Protein 5LUT (pdb70)

GO terms:
  GO:0003677 DNA binding (F, IDA)
  GO:0003678 DNA helicase activity (F, IDA)
  GO:0042803 protein homodimerization activity (F, IDA)
  GO:0051259 protein complex oligomerization (P, IDA)
  GO:0051260 protein homooligomerization (P, IDA)
  GO:0016887 ATP hydrolysis activity (F, EXP)
  GO:0043138 3'-5' DNA helicase activity (F, EXP)

Foldseek 3Di:
DCVVVVVVVVVVVVLVVLLPDDPVNCPPPDCSVVSVVVSVVVVVVVVVPDD/DVVVVVVVVVVVVVVLVVLLPDDPVVLVVDPCSVVSVVVNVVVVVVVVVPDD/DPVVVVVVVVVVVVLVVLLPDDPVVLPVPPCSVVSVVVSVVVVVVVVVPDD/DCVVVVVVVVVVCCVVLVVLLPDDPVRLVVPPCSVVSVVVSVVVVVVVVVPPD/DCPVVVVVVVVCVVLVVLVPQDLVNLPPDPCSVVSVVVSVVVVVVVVVPPD/DVCPVVVVVVVVVVVVVLVVLLPDDPVVCPPPPCSVVSVVVSVVVVVVVCVVPD/DCPVVVVVVVVVVVLVVLLPQDLVNLVVPPCSVVSVVVSVVVVVVVCVPDD/DVVVVVVVCCVVLVVLLPDDPVNCPPPPPPPVSVVVNVVVVVVVVVPDD/DPPVVVVVVVCVVVLVVLLPDDPVVLVVPPCSVVSVVVSVVVVVVVD/DCCVVVVVLVQDPVRQVVDDVCVPVVVVVVVVVVVVVPD/DVVVVVVVVVVVVVVVVVPPD

Secondary structure (DSSP, 8-state):
-THHHHHHHH--HHHHHHHT--GGGGGG-TTHHHHHHHHHHHHHHHHHT--/-HHHHHHHHHH--HHHHHHHTS-HHHHTTSTTHHHHHHHHHHHHHHHHTT--/-THHHHHHHH--HHHHHHHT--TTGGGG-TTHHHHHHHHHHHHHHHHTT--/-THHHHHHHHHH--HHHHHHHT--HHHHTTSTTHHHHHHHHHHHHHHHHHT--/-THHHHHHHH--HHHHHHHTS-TGGGGG-TTHHHHHHHHHHHHHHHHHT--/--TTHHHHHHHHH--HHHHHHHT--HHHHTT-TTHHHHHHHHHHHHHHHHHT--/-TTTHHHHHH--HHHHHHHTS-HHHHTTSTTHHHHHHHHHHHHHHHHHT--/-TTHHHHH--HHHHHHHT--TGGGGG-TTTTTHHHHHHHHHHHHHHT--/--TTHHHHTT--HHHHHHHTS-HHHHTTSTTHHHHHHHHHHHHHH--/---SHHHHTTS-TTGGGGSGGGGTTTTTTTTTTTTTT--/-HHHHHHH---HHHHHHH---

Radius of gyration: 36.56 Å; Cα contacts (8 Å, |Δi|>4): 447; chains: 11; bounding box: 49×128×48 Å

InterPro domains:
  IPR001650 Helicase, C-terminal domain-like [PF00271] (653-755)
  IPR001650 Helicase, C-terminal domain-like [PS51194] (648-795)
  IPR001650 Helicase, C-terminal domain-like [SM00490] (673-755)
  IPR002121 HRDC domain [PF00570] (988-1052)
  IPR002121 HRDC domain [PS50967] (983-1063)
  IPR002121 HRDC domain [SM00341] (983-1063)
  IPR002464 DNA/RNA helicase, ATP-dependent, DEAH-box type, conserved site [PS00690] (561-570)
  IPR004589 DNA helicase, ATP-dependent, RecQ type [TIGR00614] (428-913)
  IPR010997 HRDC-like superfamily [SSF47819] (988-1058)
  IPR011545 DEAD/DEAH-box helicase domain [PF00270] (441-610)
  IPR012532 BDHCT [PF08072] (120-160)
  IPR014001 Helicase superfamily 1/2, ATP-binding domain [PS51192] (447-622)
  IPR014001 Helicase superfamily 1/2, ATP-binding domain [SM00487] (435-638)
  IPR018982 RQC domain [PF09382] (844-965)
  IPR018982 RQC domain [SM00956] (847-964)
  IPR027417 P-loop containing nucleoside triphosphate hydrolase [G3DSA:3.40.50.300] (411-629)
  IPR027417 P-loop containing nucleoside triphosphate hydrolase [G3DSA:3.40.50.300] (630-843)
  IPR027417 P-loop containing nucleoside triphosphate hydrolase [SSF52540] (404-772)
  IPR027417 P-loop containing nucleoside triphosphate hydrolase [SSF52540] (628-885)
  IPR032284 ATP-dependent DNA helicase RecQ, zinc-binding domain [PF16124] (766-837)

Solvent-accessible surface area: 30182 Å² total

Structure (mmCIF, N/CA/C/O backbone):
data_5LUT
#
_entry.id   5LUT
#
_cell.length_a   76.686
_cell.length_b   230.804
_cell.length_c   50.916
_cell.angle_alpha   90.00
_cell.angle_beta   90.00
_cell.angle_gamma   90.00
#
_symmetry.space_group_name_H-M   'P 21 21 2'
#
loop_
_entity.id
_entity.type
_entity.pdbx_description
1 polymer 'BLM helicase'
2 non-polymer 'PHOSPHATE ION'
3 water water
#
loop_
_atom_site.group_PDB
_atom_site.id
_atom_site.type_symbol
_atom_site.label_atom_id
_atom_site.label_alt_id
_atom_site.label_comp_id
_atom_site.label_asym_id
_atom_site.label_entity_id
_atom_site.label_seq_id
_atom_site.pdbx_PDB_ins_code
_atom_site.Cartn_x
_atom_site.Cartn_y
_atom_site.Cartn_z
_atom_site.occupancy
_atom_site.B_iso_or_equiv
_atom_site.auth_seq_id
_atom_site.auth_comp_id
_atom_site.auth_asym_id
_atom_site.auth_atom_id
_atom_site.pdbx_PDB_model_num
ATOM 1 N N . GLY A 1 17 ? -34.561 39.956 20.528 1.00 108.00 310 GLY A N 1
ATOM 2 C CA . GLY A 1 17 ? -34.654 39.137 21.726 1.00 112.56 310 GLY A CA 1
ATOM 3 C C . GLY A 1 17 ? -34.249 39.857 23.002 1.00 117.44 310 GLY A C 1
ATOM 4 O O . GLY A 1 17 ? -34.833 39.639 24.064 1.00 112.72 310 GLY A O 1
ATOM 5 N N . LEU A 1 18 ? -33.226 40.713 22.888 1.00 126.43 311 LEU A N 1
ATOM 6 C CA . LEU A 1 18 ? -32.775 41.547 24.002 1.00 121.46 311 LEU A CA 1
ATOM 7 C C . LEU A 1 18 ? -33.812 42.575 24.425 1.00 108.65 311 LEU A C 1
ATOM 8 O O . LEU A 1 18 ? -33.705 43.112 25.529 1.00 97.48 311 LEU A O 1
ATOM 13 N N . HIS A 1 19 ? -34.767 42.908 23.550 1.00 111.36 312 HIS A N 1
ATOM 14 C CA . HIS A 1 19 ? -35.858 43.803 23.923 1.00 105.32 312 HIS A CA 1
ATOM 15 C C . HIS A 1 19 ? -36.563 43.330 25.184 1.00 98.05 312 HIS A C 1
ATOM 16 O O . HIS A 1 19 ? -37.057 44.151 25.966 1.00 90.64 312 HIS A O 1
ATOM 23 N N . LEU A 1 20 ? -36.599 42.016 25.416 1.00 101.66 313 LEU A N 1
ATOM 24 C CA . LEU A 1 20 ? -37.228 41.497 26.626 1.00 95.19 313 LEU A CA 1
ATOM 25 C C . LEU A 1 20 ? -36.365 41.744 27.857 1.00 84.94 313 LEU A C 1
ATOM 26 O O . LEU A 1 20 ? -36.895 41.921 28.957 1.00 80.07 313 LEU A O 1
ATOM 31 N N . GLU A 1 21 ? -35.043 41.753 27.699 1.00 87.46 314 GLU A N 1
ATOM 32 C CA . GLU A 1 21 ? -34.175 42.076 28.826 1.00 90.05 314 GLU A CA 1
ATOM 33 C C . GLU A 1 21 ? -34.291 43.539 29.244 1.00 83.10 314 GLU A C 1
ATOM 34 O O . GLU A 1 21 ? -34.078 43.871 30.416 1.00 75.51 314 GLU A O 1
ATOM 40 N N . GLN A 1 22 ? -34.653 44.422 28.321 1.00 85.33 315 GLN A N 1
ATOM 41 C CA . GLN A 1 22 ? -34.709 45.826 28.688 1.00 83.12 315 GLN A CA 1
ATOM 42 C C . GLN A 1 22 ? -36.007 46.157 29.410 1.00 70.95 315 GLN A C 1
ATOM 43 O O . GLN A 1 22 ? -36.009 47.017 30.297 1.00 66.04 315 GLN A O 1
ATOM 49 N N . GLN A 1 23 ? -37.099 45.451 29.115 1.00 67.58 316 GLN A N 1
ATOM 50 C CA . GLN A 1 23 ? -38.319 45.699 29.869 1.00 66.70 316 GLN A CA 1
ATOM 51 C C . GLN A 1 23 ? -38.325 44.936 31.180 1.00 64.70 316 GLN A C 1
ATOM 52 O O . GLN A 1 23 ? -39.070 45.299 32.093 1.00 71.71 316 GLN A O 1
ATOM 58 N N . LEU A 1 24 ? -37.488 43.905 31.296 1.00 56.56 317 LEU A N 1
ATOM 59 C CA . LEU A 1 24 ? -37.269 43.289 32.593 1.00 46.81 317 LEU A CA 1
ATOM 60 C C . L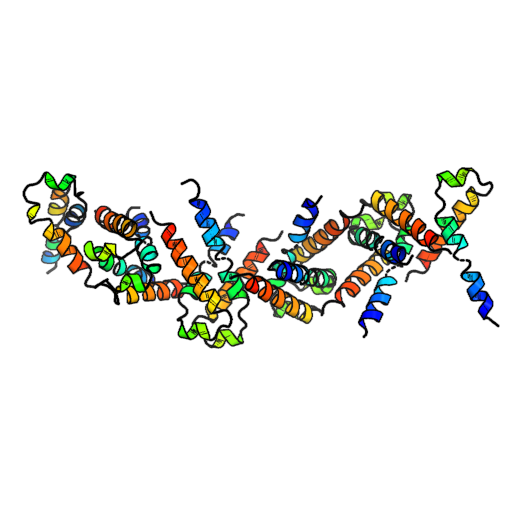EU A 1 24 ? -36.604 44.269 33.533 1.00 51.97 317 LEU A C 1
ATOM 61 O O . LEU A 1 24 ? -36.998 44.400 34.695 1.00 57.82 317 LEU A O 1
ATOM 66 N N . TYR A 1 25 ? -35.588 44.973 33.033 1.00 67.37 318 TYR A N 1
ATOM 67 C CA . TYR A 1 25 ? -34.919 45.994 33.825 1.00 59.72 318 TYR A CA 1
ATOM 68 C C . TYR A 1 25 ? -35.916 47.039 34.302 1.00 61.22 318 TYR A C 1
ATOM 69 O O . TYR A 1 25 ? -35.853 47.478 35.459 1.00 60.85 318 TYR A O 1
ATOM 78 N N . SER A 1 26 ? -36.869 47.417 33.434 1.00 55.71 319 SER A N 1
ATOM 79 C CA . SER A 1 26 ? -37.818 48.471 33.775 1.00 60.94 319 SER A CA 1
ATOM 80 C C . SER A 1 26 ? -38.684 48.079 34.965 1.00 53.36 319 SER A C 1
ATOM 81 O O . SER A 1 26 ? -38.904 48.886 35.870 1.00 57.09 319 SER A O 1
ATOM 84 N N . VAL A 1 27 ? -39.169 46.839 34.991 1.00 51.94 320 VAL A N 1
ATOM 85 C CA . VAL A 1 27 ? -39.953 46.384 36.135 1.00 52.54 320 VAL A CA 1
ATOM 86 C C . VAL A 1 27 ? -39.077 46.271 37.381 1.00 52.15 320 VAL A C 1
ATOM 87 O O . VAL A 1 27 ? -39.517 46.597 38.486 1.00 53.67 320 VAL A O 1
ATOM 99 N N . GLU A 1 29 ? -36.514 48.196 38.031 1.00 43.81 322 GLU A N 1
ATOM 100 C CA . GLU A 1 29 ? -36.317 49.549 38.525 1.00 44.92 322 GLU A CA 1
ATOM 101 C C . GLU A 1 29 ? -37.600 50.116 39.118 1.00 50.66 322 GLU A C 1
ATOM 102 O O . GLU A 1 29 ? -37.551 50.867 40.102 1.00 59.05 322 GLU A O 1
ATOM 108 N N . ASP A 1 30 ? -38.753 49.750 38.555 1.00 49.51 323 ASP A N 1
ATOM 109 C CA . ASP A 1 30 ? -40.017 50.245 39.080 1.00 56.61 323 ASP A CA 1
ATOM 110 C C . ASP A 1 30 ? -40.246 49.728 40.488 1.00 57.93 323 ASP A C 1
ATOM 111 O O . ASP A 1 30 ? -40.622 50.491 41.385 1.00 65.53 323 ASP A O 1
ATOM 116 N N . ILE A 1 31 ? -39.989 48.437 40.707 1.00 49.99 324 ILE A N 1
ATOM 117 C CA . ILE A 1 31 ? -40.145 47.867 42.040 1.00 43.22 324 ILE A CA 1
ATOM 118 C C . ILE A 1 31 ? -39.203 48.555 43.015 1.00 36.92 324 ILE A C 1
ATOM 119 O O . ILE A 1 31 ? -39.598 48.927 44.126 1.00 35.20 324 ILE A O 1
ATOM 124 N N . CYS A 1 32 ? -37.965 48.808 42.587 1.00 41.58 325 CYS A N 1
ATOM 125 C CA . CYS A 1 32 ? -37.024 49.531 43.441 1.00 37.25 325 CYS A CA 1
ATOM 126 C C . CYS A 1 32 ? -37.553 50.914 43.787 1.00 41.97 325 CYS A C 1
ATOM 127 O O . CYS A 1 32 ? -37.567 51.296 44.958 1.00 45.69 325 CYS A O 1
ATOM 130 N N . LYS A 1 33 ? -38.092 51.636 42.797 1.00 44.58 326 LYS A N 1
ATOM 131 C CA . LYS A 1 33 ? -38.716 52.921 43.085 1.00 35.71 326 LYS A CA 1
ATOM 132 C C . LYS A 1 33 ? -39.894 52.779 44.054 1.00 40.55 326 LYS A C 1
ATOM 133 O O . LYS A 1 33 ? -40.101 53.632 44.923 1.00 43.00 326 LYS A O 1
ATOM 139 N N . LEU A 1 34 ? -40.700 51.724 43.908 1.00 44.90 327 LEU A N 1
ATOM 140 C CA . LEU A 1 34 ? -41.812 51.508 44.836 1.00 36.67 327 LEU A CA 1
ATOM 141 C C . LEU A 1 34 ? -41.316 51.220 46.263 1.00 42.60 327 LEU A C 1
ATOM 142 O O . LEU A 1 34 ? -41.807 51.809 47.231 1.00 53.44 327 LEU A O 1
ATOM 147 N N . VAL A 1 35 ? -40.318 50.334 46.404 1.00 35.39 328 VAL A N 1
ATOM 148 C CA . VAL A 1 35 ? -39.772 50.007 47.718 1.00 35.56 328 VAL A CA 1
ATOM 149 C C . VAL A 1 35 ? -39.141 51.239 48.349 1.00 44.24 328 VAL A C 1
ATOM 150 O O . VAL A 1 35 ? -39.231 51.453 49.562 1.00 47.33 328 VAL A O 1
ATOM 154 N N . ASP A 1 36 ? -38.487 52.066 47.534 1.00 45.47 329 ASP A N 1
ATOM 155 C CA . ASP A 1 36 ? -37.713 53.183 48.044 1.00 44.42 329 ASP A CA 1
ATOM 156 C C . ASP A 1 36 ? -38.604 54.253 48.674 1.00 58.50 329 ASP A C 1
ATOM 157 O O . ASP A 1 36 ? -38.117 55.058 49.479 1.00 66.97 329 ASP A O 1
ATOM 162 N N . ALA A 1 37 ? -39.897 54.269 48.349 1.00 48.04 330 ALA A N 1
ATOM 163 C CA . ALA A 1 37 ? -40.809 55.264 48.888 1.00 46.34 330 ALA A CA 1
ATOM 164 C C . ALA A 1 37 ? -41.642 54.754 50.063 1.00 51.48 330 ALA A C 1
ATOM 165 O O . ALA A 1 37 ? -42.433 55.525 50.629 1.00 55.99 330 ALA A O 1
ATOM 167 N N . ILE A 1 38 ? -41.487 53.491 50.451 1.00 47.09 331 ILE A N 1
ATOM 168 C CA . ILE A 1 38 ? -42.207 52.964 51.604 1.00 44.87 331 ILE A CA 1
ATOM 169 C C . ILE A 1 38 ? -41.666 53.624 52.866 1.00 56.31 331 ILE A C 1
ATOM 170 O O . ILE A 1 38 ? -40.461 53.536 53.151 1.00 54.94 331 ILE A O 1
ATOM 175 N N . PRO A 1 39 ? -42.510 54.311 53.630 1.00 56.19 332 PRO A N 1
ATOM 176 C CA . PRO A 1 39 ? -42.066 54.895 54.899 1.00 52.60 332 PRO A CA 1
ATOM 177 C C . PRO A 1 39 ? -41.832 53.832 55.961 1.00 65.18 332 PRO A C 1
ATOM 178 O O . PRO A 1 39 ? -42.353 52.712 55.901 1.00 70.15 332 PRO A O 1
ATOM 182 N N . LEU A 1 40 ? -41.017 54.209 56.949 1.00 65.66 333 LEU A N 1
ATOM 183 C CA . LEU A 1 40 ? -40.549 53.248 57.938 1.00 58.46 333 LEU A CA 1
ATOM 184 C C . LEU A 1 40 ? -41.691 52.674 58.768 1.00 61.46 333 LEU A C 1
ATOM 185 O O . LEU A 1 40 ? -41.686 51.483 59.109 1.00 64.96 333 LEU A O 1
ATOM 190 N N . HIS A 1 41 ? -42.664 53.500 59.136 1.00 59.18 334 HIS A N 1
ATOM 191 C CA . HIS A 1 41 ? -43.730 52.956 59.963 1.00 72.50 334 HIS A CA 1
ATOM 192 C C . HIS A 1 41 ? -44.555 51.905 59.225 1.00 67.23 334 HIS A C 1
ATOM 193 O O . HIS A 1 41 ? -45.169 51.053 59.874 1.00 75.31 334 HIS A O 1
ATOM 200 N N . GLU A 1 42 ? -44.588 51.941 57.893 1.00 59.69 335 GLU A N 1
ATOM 201 C CA . GLU A 1 42 ? -45.283 50.898 57.141 1.00 58.44 335 GLU A CA 1
ATOM 202 C C . GLU A 1 42 ? -44.502 49.593 57.092 1.00 51.69 335 GLU A C 1
ATOM 203 O O . GLU A 1 42 ? -45.104 48.535 56.900 1.00 52.04 335 GLU A O 1
ATOM 209 N N . LEU A 1 43 ? -43.185 49.639 57.277 1.00 52.73 336 LEU A N 1
ATOM 210 C CA . LEU A 1 43 ? -42.376 48.431 57.251 1.00 51.40 336 LEU A CA 1
ATOM 211 C C . LEU A 1 43 ? -42.515 47.577 58.497 1.00 61.75 336 LEU A C 1
ATOM 212 O O . LEU A 1 43 ? -42.016 46.446 58.495 1.00 65.93 336 LEU A O 1
ATOM 217 N N . THR A 1 44 ? -43.101 48.106 59.576 1.00 57.58 337 THR A N 1
ATOM 218 C CA . THR A 1 44 ? -43.065 47.391 60.846 1.00 64.43 337 THR A CA 1
ATOM 219 C C . THR A 1 44 ? -43.786 46.053 60.759 1.00 72.12 337 THR A C 1
ATOM 220 O O . THR A 1 44 ? -43.455 45.118 61.496 1.00 87.32 337 THR A O 1
ATOM 224 N N . SER A 1 45 ? -44.771 45.940 59.880 1.00 73.12 338 SER A N 1
ATOM 225 C CA . SER A 1 45 ? -45.526 44.707 59.698 1.00 75.96 338 SER A CA 1
ATOM 226 C C . SER A 1 45 ? -44.911 43.776 58.655 1.00 69.80 338 SER A C 1
ATOM 227 O O . SER A 1 45 ? -45.561 42.804 58.261 1.00 73.56 338 SER A O 1
ATOM 230 N N . ILE A 1 46 ? -43.708 44.076 58.165 1.00 60.27 339 ILE A N 1
ATOM 231 C CA . ILE A 1 46 ? -43.068 43.328 57.084 1.00 55.59 339 ILE A CA 1
ATOM 232 C C . ILE A 1 46 ? -41.916 42.514 57.656 1.00 52.21 339 ILE A C 1
ATOM 233 O O . ILE A 1 46 ? -41.039 43.061 58.331 1.00 59.45 339 ILE A O 1
ATOM 238 N N . SER A 1 47 ? -41.889 41.217 57.352 1.00 48.82 340 SER A N 1
ATOM 239 C CA . SER A 1 47 ? -40.926 40.340 58.027 1.00 47.83 340 SER A CA 1
ATOM 240 C C . SER A 1 47 ? -39.507 40.670 57.626 1.00 53.69 340 SER A C 1
ATOM 241 O O . SER A 1 47 ? -38.628 40.780 58.483 1.00 66.60 340 SER A O 1
ATOM 244 N N . CYS A 1 48 ? -39.270 40.868 56.331 1.00 59.08 341 CYS A N 1
ATOM 245 C CA . CYS A 1 48 ? -37.937 41.114 55.805 1.00 53.45 341 CYS A CA 1
ATOM 246 C C . CYS A 1 48 ? -37.586 42.592 55.807 1.00 50.25 341 CYS A C 1
ATOM 247 O O . CYS A 1 48 ? -36.706 43.016 55.059 1.00 51.29 341 CYS A O 1
ATOM 250 N N . ALA A 1 49 ? -38.232 43.377 56.664 1.00 49.00 342 ALA A N 1
ATOM 251 C CA . ALA A 1 49 ? -38.049 44.817 56.632 1.00 43.80 342 ALA A CA 1
ATOM 252 C C . ALA A 1 49 ? -36.594 45.214 56.820 1.00 56.79 342 ALA A C 1
ATOM 253 O O . ALA A 1 49 ? -36.161 46.264 56.333 1.00 59.70 342 ALA A O 1
ATOM 255 N N . LYS A 1 50 ? -35.801 44.372 57.451 1.00 68.21 343 LYS A N 1
ATOM 256 C CA . LYS A 1 50 ? -34.478 44.854 57.779 1.00 72.81 343 LYS A CA 1
ATOM 257 C C . LYS A 1 50 ? -33.518 44.601 56.636 1.00 68.45 343 LYS A C 1
ATOM 258 O O . LYS A 1 50 ? -32.595 45.397 56.430 1.00 72.82 343 LYS A O 1
ATOM 264 N N . GLU A 1 51 ? -33.800 43.586 55.814 1.00 63.09 344 GLU A N 1
ATOM 265 C CA . GLU A 1 51 ? -32.976 43.315 54.645 1.00 61.56 344 GLU A CA 1
ATOM 266 C C . GLU A 1 51 ? -33.394 44.220 53.503 1.00 52.78 344 GLU A C 1
ATOM 267 O O . GLU A 1 51 ? -32.566 44.716 52.737 1.00 50.27 344 GLU A O 1
ATOM 273 N N . LEU A 1 52 ? -34.684 44.473 53.426 1.00 53.44 345 LEU A N 1
ATOM 274 C CA . LEU A 1 52 ? -35.222 45.415 52.464 1.00 45.59 345 LEU A CA 1
ATOM 275 C C . LEU A 1 52 ? -34.704 46.832 52.729 1.00 47.17 345 LEU A C 1
ATOM 276 O O . LEU A 1 52 ? -34.402 47.582 51.789 1.00 48.51 345 LEU A O 1
ATOM 281 N N . LEU A 1 53 ? -34.571 47.219 53.998 1.00 45.66 346 LEU A N 1
ATOM 282 C CA . LEU A 1 53 ? -33.985 48.528 54.282 1.00 51.67 346 LEU A CA 1
ATOM 283 C C . LEU A 1 53 ? -32.508 48.550 53.910 1.00 52.47 346 LEU A C 1
ATOM 284 O O . LEU A 1 53 ? -32.034 49.482 53.246 1.00 47.43 346 LEU A O 1
ATOM 289 N N . GLN A 1 54 ? -31.776 47.503 54.298 1.00 50.36 347 GLN A N 1
ATOM 290 C CA . GLN A 1 54 ? -30.362 47.407 53.967 1.00 40.35 347 GLN A CA 1
ATOM 291 C C . GLN A 1 54 ? -30.143 47.505 52.465 1.00 45.01 347 GLN A C 1
ATOM 292 O O . GLN A 1 54 ? -29.324 48.301 51.995 1.00 45.62 347 GLN A O 1
ATOM 298 N N . GLN A 1 55 ? -30.912 46.739 51.687 1.00 51.82 348 GLN A N 1
ATOM 299 C CA . GLN A 1 55 ? -30.678 46.669 50.251 1.00 48.95 348 GLN A CA 1
ATOM 300 C C . GLN A 1 55 ? -31.109 47.955 49.551 1.00 54.41 348 GLN A C 1
ATOM 301 O O . GLN A 1 55 ? -30.448 48.407 48.608 1.00 60.69 348 GLN A O 1
ATOM 307 N N . ARG A 1 56 ? -32.201 48.573 50.001 1.00 51.19 349 ARG A N 1
ATOM 308 C CA . ARG A 1 56 ? -32.608 49.818 49.361 1.00 47.19 349 ARG A CA 1
ATOM 309 C C . ARG A 1 56 ? -31.620 50.948 49.650 1.00 40.24 349 ARG A C 1
ATOM 310 O O . ARG A 1 56 ? -31.352 51.760 48.762 1.00 38.79 349 ARG A O 1
ATOM 318 N N . GLU A 1 57 ? -31.003 50.971 50.833 1.00 38.44 350 GLU A N 1
ATOM 319 C CA . GLU A 1 57 ? -30.000 51.994 51.102 1.00 44.65 350 GLU A CA 1
ATOM 320 C C . GLU A 1 57 ? -28.758 51.773 50.257 1.00 51.27 350 GLU A C 1
ATOM 321 O O . GLU A 1 57 ? -28.133 52.730 49.785 1.00 59.66 350 GLU A O 1
ATOM 327 N N . LEU A 1 58 ? -28.397 50.511 50.049 1.00 56.63 351 LEU A N 1
ATOM 328 C CA . LEU A 1 58 ? -27.245 50.175 49.228 1.00 50.39 351 LEU A CA 1
ATOM 329 C C . LEU A 1 58 ? -27.484 50.568 47.775 1.00 51.22 351 LEU A C 1
ATOM 330 O O . LEU A 1 58 ? -26.575 51.044 47.088 1.00 54.23 351 LEU A O 1
ATOM 335 N N . ARG A 1 59 ? -28.707 50.386 47.290 1.00 52.41 352 ARG A N 1
ATOM 336 C CA . ARG A 1 59 ? -29.031 50.865 45.954 1.00 53.38 352 ARG A CA 1
ATOM 337 C C . ARG A 1 59 ? -28.841 52.368 45.855 1.00 52.41 352 ARG A C 1
ATOM 338 O O . ARG A 1 59 ? -28.457 52.883 44.799 1.00 52.26 352 ARG A O 1
ATOM 346 N N . ARG A 1 60 ? -29.143 53.096 46.934 1.00 51.00 353 ARG A N 1
ATOM 347 C CA . ARG A 1 60 ? -28.952 54.542 46.915 1.00 43.76 353 ARG A CA 1
ATOM 348 C C . ARG A 1 60 ? -27.482 54.878 46.807 1.00 46.36 353 ARG A C 1
ATOM 349 O O . ARG A 1 60 ? -27.079 55.700 45.975 1.00 50.52 353 ARG A O 1
ATOM 357 N N . LYS A 1 61 ? -26.655 54.209 47.608 1.00 53.80 354 LYS A N 1
ATOM 358 C CA . LYS A 1 61 ? -25.226 54.489 47.562 1.00 58.17 354 LYS A CA 1
ATOM 359 C C . LYS A 1 61 ? -24.667 54.207 46.176 1.00 50.90 354 LYS A C 1
ATOM 360 O O . LYS A 1 61 ? -23.852 54.981 45.656 1.00 52.49 354 LYS A O 1
ATOM 366 N N . LEU A 1 62 ? -25.137 53.132 45.540 1.00 42.20 355 LEU A N 1
ATOM 367 C CA . LEU A 1 62 ? -24.564 52.727 44.262 1.00 46.11 355 LEU A CA 1
ATOM 368 C C . LEU A 1 62 ? -24.907 53.716 43.160 1.00 53.69 355 LEU A C 1
ATOM 369 O O . LEU A 1 62 ? -24.065 54.016 42.309 1.00 66.02 355 LEU A O 1
ATOM 374 N N . LEU A 1 63 ? -26.129 54.248 43.153 1.00 54.58 356 LEU A N 1
ATOM 375 C CA . LEU A 1 63 ? -26.444 55.233 42.127 1.00 56.45 356 LEU A CA 1
ATOM 376 C C . LEU A 1 63 ? -25.710 56.540 42.336 1.00 64.40 356 LEU A C 1
ATOM 377 O O . LEU A 1 63 ? -25.626 57.341 41.406 1.00 70.88 356 LEU A O 1
ATOM 382 N N . ALA A 1 64 ? -25.160 56.769 43.520 1.00 61.47 357 ALA A N 1
ATOM 383 C CA . ALA A 1 64 ? -24.445 58.007 43.761 1.00 56.77 357 ALA A CA 1
ATOM 384 C C . ALA A 1 64 ? -22.972 57.812 43.500 1.00 64.79 357 ALA A C 1
ATOM 385 O O . ALA A 1 64 ? -22.274 58.764 43.137 1.00 66.93 357 ALA A O 1
ATOM 387 N N . ASP A 1 65 ? -22.501 56.573 43.620 1.00 66.36 358 ASP A N 1
ATOM 388 C CA . ASP A 1 65 ? -21.124 56.281 43.258 1.00 58.62 358 ASP A CA 1
ATOM 389 C C . ASP A 1 65 ? -20.908 56.452 41.766 1.00 53.59 358 ASP A C 1
ATOM 390 O O . ASP A 1 65 ? -19.801 56.769 41.335 1.00 56.54 358 ASP A O 1
ATOM 395 N N . SER A 1 66 ? -21.960 56.309 40.969 1.00 55.02 359 SER A N 1
ATOM 396 C CA . SER A 1 66 ? -21.809 56.455 39.529 1.00 52.62 359 SER A CA 1
ATOM 397 C C . SER A 1 66 ? -21.657 57.908 39.077 1.00 54.19 359 SER A C 1
ATOM 398 O O . SER A 1 66 ? -21.258 58.137 37.932 1.00 63.59 359 SER A O 1
ATOM 401 N N . VAL A 1 67 ? -21.997 58.898 39.898 1.00 54.84 360 VAL A N 1
ATOM 402 C CA . VAL A 1 67 ? -21.866 60.276 39.430 1.00 61.06 360 VAL A CA 1
ATOM 403 C C . VAL A 1 67 ? -20.461 60.742 39.753 1.00 61.97 360 VAL A C 1
ATOM 404 O O . VAL A 1 67 ? -19.928 60.441 40.823 1.00 71.00 360 VAL A O 1
ATOM 408 N N . ASP A 1 68 ? -19.851 61.460 38.819 1.00 71.82 361 ASP A N 1
ATOM 409 C CA . ASP A 1 68 ? -18.445 61.866 38.946 1.00 83.32 361 ASP A CA 1
ATOM 410 C C . ASP A 1 68 ? -18.193 63.002 39.947 1.00 87.38 361 ASP A C 1
ATOM 411 O O . ASP A 1 68 ? -18.718 64.111 39.818 1.00 86.53 361 ASP A O 1
ATOM 416 N N . LYS B 1 16 ? -14.742 50.384 33.528 1.00 103.79 309 LYS B N 1
ATOM 417 C CA . LYS B 1 16 ? -14.693 49.742 34.843 1.00 107.53 309 LYS B CA 1
ATOM 418 C C . LYS B 1 16 ? -15.771 50.320 35.762 1.00 115.90 309 LYS B C 1
ATOM 419 O O . LYS B 1 16 ? -15.888 49.955 36.933 1.00 120.25 309 LYS B O 1
ATOM 425 N N . GLY B 1 17 ? -16.554 51.240 35.210 1.00 115.81 310 GLY B N 1
ATOM 426 C CA . GLY B 1 17 ? -17.885 51.523 35.699 1.00 102.38 310 GLY B CA 1
ATOM 427 C C . GLY B 1 17 ? -18.883 50.473 35.289 1.00 98.10 310 GLY B C 1
ATOM 428 O O . GLY B 1 17 ? -20.083 50.595 35.555 1.00 97.62 310 GLY B O 1
ATOM 429 N N . LEU B 1 18 ? -18.395 49.440 34.600 1.00 101.01 311 LEU B N 1
ATOM 430 C CA . LEU B 1 18 ? -19.183 48.251 34.310 1.00 100.72 311 LEU B CA 1
ATOM 431 C C . LEU B 1 18 ? -19.279 47.353 35.534 1.00 94.38 311 LEU B C 1
ATOM 432 O O . LEU B 1 18 ? -20.304 46.693 35.733 1.00 90.32 311 LEU B O 1
ATOM 437 N N . HIS B 1 19 ? -18.244 47.340 36.377 1.00 95.82 312 HIS B N 1
ATOM 438 C CA . HIS B 1 19 ? -18.296 46.546 37.599 1.00 96.56 312 HIS B CA 1
ATOM 439 C C . HIS B 1 19 ? -19.307 47.125 38.593 1.00 97.43 312 HIS B C 1
ATOM 440 O O . HIS B 1 19 ? -20.009 46.380 39.293 1.00 93.00 312 HIS B O 1
ATOM 447 N N . LEU B 1 20 ? -19.397 48.450 38.667 1.00 93.38 313 LEU B N 1
ATOM 448 C CA . LEU B 1 20 ? -20.466 49.066 39.439 1.00 82.56 313 LEU B CA 1
ATOM 449 C C . LEU B 1 20 ? -21.828 48.755 38.833 1.00 79.02 313 LEU B C 1
ATOM 450 O O . LEU B 1 20 ? -22.817 48.565 39.560 1.00 71.55 313 LEU B O 1
ATOM 455 N N . GLU B 1 21 ? -21.891 48.669 37.504 1.00 80.59 314 GLU B N 1
ATOM 456 C CA . GLU B 1 21 ? -23.143 48.339 36.843 1.00 77.49 314 GLU B CA 1
ATOM 457 C C . GLU B 1 21 ? -23.614 46.940 37.225 1.00 77.61 314 GLU B C 1
ATOM 458 O O . GLU B 1 21 ? -24.822 46.695 37.343 1.00 65.38 314 GLU B O 1
ATOM 464 N N . GLN B 1 22 ? -22.680 46.038 37.526 1.00 84.81 315 GLN B N 1
ATOM 465 C CA . GLN B 1 22 ? -23.073 44.668 37.821 1.00 80.87 315 GLN B CA 1
ATOM 466 C C . GLN B 1 22 ? -23.624 44.551 39.234 1.00 71.92 315 GLN B C 1
ATOM 467 O O . GLN B 1 22 ? -24.596 43.819 39.460 1.00 73.54 315 GLN B O 1
ATOM 473 N N . GLN B 1 23 ? -23.046 45.276 40.192 1.00 59.72 316 GLN B N 1
ATOM 474 C CA . GLN B 1 23 ? -23.570 45.161 41.543 1.00 60.27 316 GLN B CA 1
ATOM 475 C C . GLN B 1 23 ? -24.782 46.037 41.766 1.00 58.26 316 GLN B C 1
ATOM 476 O O . GLN B 1 23 ? -25.536 45.788 42.713 1.00 53.62 316 GLN B O 1
ATOM 482 N N . LEU B 1 24 ? -25.031 47.008 40.889 1.00 59.73 317 LEU B N 1
ATOM 483 C CA . LEU B 1 24 ? -26.350 47.628 40.885 1.00 49.86 317 LEU B CA 1
ATOM 484 C C . LEU B 1 24 ? -27.405 46.603 40.508 1.00 58.42 317 LEU B C 1
ATOM 485 O O . LEU B 1 24 ? -28.431 46.473 41.181 1.00 59.20 317 LEU B O 1
ATOM 490 N N . TYR B 1 25 ? -27.156 45.847 39.433 1.00 63.90 318 TYR B N 1
ATOM 491 C CA . TYR B 1 25 ? -28.117 44.838 39.010 1.00 60.80 318 TYR B CA 1
ATOM 492 C C . TYR B 1 25 ? -28.288 43.781 40.078 1.00 62.47 318 TYR B C 1
ATOM 493 O O . TYR B 1 25 ? -29.403 43.308 40.324 1.00 63.44 318 TYR B O 1
ATOM 502 N N . SER B 1 26 ? -27.190 43.405 40.728 1.00 60.47 319 SER B N 1
ATOM 503 C CA . SER B 1 26 ? -27.256 42.417 41.794 1.00 54.52 319 SER B CA 1
ATOM 504 C C . SER B 1 26 ? -28.120 42.928 42.944 1.00 55.60 319 SER B C 1
ATOM 505 O O . SER B 1 26 ? -28.970 42.193 43.473 1.00 52.21 319 SER B O 1
ATOM 508 N N . VAL B 1 27 ? -27.962 44.205 43.312 1.00 53.15 320 VAL B N 1
ATOM 509 C CA . VAL B 1 27 ? -28.748 44.744 44.420 1.00 48.24 320 VAL B CA 1
ATOM 510 C C . VAL B 1 27 ? -30.228 44.802 44.058 1.00 50.51 320 VAL B C 1
ATOM 511 O O . VAL B 1 27 ? -31.080 44.389 44.851 1.00 66.56 320 VAL B O 1
ATOM 523 N N . GLU B 1 29 ? -31.806 42.905 41.874 1.00 54.03 322 GLU B N 1
ATOM 524 C CA . GLU B 1 29 ? -32.365 41.562 41.862 1.00 56.17 322 GLU B CA 1
ATOM 525 C C . GLU B 1 29 ? -32.629 41.054 43.276 1.00 59.45 322 GLU B C 1
ATOM 526 O O . GLU B 1 29 ? -33.585 40.294 43.484 1.00 62.12 322 GLU B O 1
ATOM 532 N N . ASP B 1 30 ? -31.827 41.485 44.259 1.00 59.67 323 ASP B N 1
ATOM 533 C CA . ASP B 1 30 ? -32.094 41.114 45.652 1.00 63.00 323 ASP B CA 1
ATOM 534 C C . ASP B 1 30 ? -33.386 41.743 46.135 1.00 56.65 323 ASP B C 1
ATOM 535 O O . ASP B 1 30 ? -34.206 41.089 46.798 1.00 56.66 323 ASP B O 1
ATOM 540 N N . ILE B 1 31 ? -33.583 43.016 45.816 1.00 50.75 324 ILE B N 1
ATOM 541 C CA . ILE B 1 31 ? -34.803 43.697 46.239 1.00 55.20 324 ILE B CA 1
ATOM 542 C C . ILE B 1 31 ? -36.030 43.017 45.633 1.00 45.83 324 ILE B C 1
ATOM 543 O O . ILE B 1 31 ? -37.002 42.720 46.333 1.00 39.22 324 ILE B O 1
ATOM 548 N N . CYS B 1 32 ? -35.977 42.722 44.334 1.00 47.62 325 CYS B N 1
ATOM 549 C CA . CYS B 1 32 ? -37.098 42.049 43.682 1.00 47.94 325 CYS B CA 1
ATOM 550 C C . CYS B 1 32 ? -37.368 40.695 44.309 1.00 47.84 325 CYS B C 1
ATOM 551 O O . CYS B 1 32 ? -38.530 40.297 44.464 1.00 44.53 325 CYS B O 1
ATOM 554 N N . LYS B 1 33 ? -36.311 39.981 44.705 1.00 50.89 326 LYS B N 1
ATOM 555 C CA . LYS B 1 33 ? -36.499 38.695 45.366 1.00 45.59 326 LYS B CA 1
ATOM 556 C C . LYS B 1 33 ? -37.212 38.860 46.711 1.00 43.97 326 LYS B C 1
ATOM 557 O O . LYS B 1 33 ? -38.141 38.106 47.024 1.00 44.81 326 LYS B O 1
ATOM 563 N N . LEU B 1 34 ? -36.804 39.856 47.507 1.00 42.07 327 LEU B N 1
ATOM 564 C CA . LEU B 1 34 ? -37.479 40.140 48.772 1.00 38.24 327 LEU B CA 1
ATOM 565 C C . LEU B 1 34 ? -38.952 40.474 48.552 1.00 50.00 327 LEU B C 1
ATOM 566 O O . LEU B 1 34 ? -39.829 39.965 49.264 1.00 54.88 327 LEU B O 1
ATOM 571 N N . VAL B 1 35 ? -39.246 41.342 47.580 1.00 41.88 328 VAL B N 1
ATOM 572 C CA . VAL B 1 35 ? -40.638 41.677 47.295 1.00 43.81 328 VAL B CA 1
ATOM 573 C C . VAL B 1 35 ? -41.423 40.436 46.886 1.00 44.94 328 VAL B C 1
ATOM 574 O O . VAL B 1 35 ? -42.520 40.185 47.386 1.00 52.22 328 VAL B O 1
ATOM 578 N N . ASP B 1 36 ? -40.843 39.608 46.027 1.00 43.77 329 ASP B N 1
ATOM 579 C CA . ASP B 1 36 ? -41.558 38.456 45.504 1.00 43.82 329 ASP B CA 1
ATOM 580 C C . ASP B 1 36 ? -42.006 37.500 46.612 1.00 51.96 329 ASP B C 1
ATOM 581 O O . ASP B 1 36 ? -43.001 36.783 46.443 1.00 60.58 329 ASP B O 1
ATOM 586 N N . ALA B 1 37 ? -41.328 37.486 47.754 1.00 43.38 330 ALA B N 1
ATOM 587 C CA . ALA B 1 37 ? -41.720 36.587 48.827 1.00 45.50 330 ALA B CA 1
ATOM 588 C C . ALA B 1 37 ? -42.479 37.285 49.948 1.00 46.79 330 ALA B C 1
ATOM 589 O O . ALA B 1 37 ? -42.784 36.645 50.949 1.00 47.03 330 ALA B O 1
ATOM 591 N N . ILE B 1 38 ? -42.773 38.571 49.837 1.00 52.24 331 ILE B N 1
ATOM 592 C CA . ILE B 1 38 ? -43.585 39.143 50.900 1.00 49.24 331 ILE B CA 1
ATOM 593 C C . ILE B 1 38 ? -44.945 38.462 50.810 1.00 52.21 331 ILE B C 1
ATOM 594 O O . ILE B 1 38 ? -45.562 38.450 49.737 1.00 51.31 331 ILE B O 1
ATOM 599 N N . PRO B 1 39 ? -45.415 37.828 51.879 1.00 56.56 332 PRO B N 1
ATOM 600 C CA . PRO B 1 39 ? -46.753 37.236 51.841 1.00 53.13 332 PRO B CA 1
ATOM 601 C C . PRO B 1 39 ? -47.798 38.311 51.621 1.00 54.37 332 PRO B C 1
ATOM 602 O O . PRO B 1 39 ? -47.600 39.489 51.939 1.00 59.34 332 PRO B O 1
ATOM 606 N N . LEU B 1 40 ? -48.913 37.890 51.036 1.00 55.11 333 LEU B N 1
ATOM 607 C CA . LEU B 1 40 ? -49.966 38.832 50.693 1.00 50.89 333 LEU B CA 1
ATOM 608 C C . LEU B 1 40 ? -50.546 39.481 51.933 1.00 53.81 333 LEU B C 1
ATOM 609 O O . LEU B 1 40 ? -50.919 40.652 51.903 1.00 53.59 333 LEU B O 1
ATOM 614 N N . HIS B 1 41 ? -50.626 38.736 53.031 1.00 60.48 334 HIS B N 1
ATOM 615 C CA . HIS B 1 41 ? -51.211 39.281 54.245 1.00 60.06 334 HIS B CA 1
ATOM 616 C C . HIS B 1 41 ? -50.403 40.461 54.774 1.00 55.10 334 HIS B C 1
ATOM 617 O O . HIS B 1 41 ? -50.971 41.417 55.308 1.00 56.35 334 HIS B O 1
ATOM 624 N N . GLU B 1 42 ? -49.073 40.396 54.684 1.00 58.81 335 GLU B N 1
ATOM 625 C CA . GLU B 1 42 ? -48.262 41.521 55.144 1.00 52.19 335 GLU B CA 1
ATOM 626 C C . GLU B 1 42 ? -48.292 42.647 54.129 1.00 55.52 335 GLU B C 1
ATOM 627 O O . GLU B 1 42 ? -48.352 43.835 54.495 1.00 47.71 335 GLU B O 1
ATOM 633 N N . LEU B 1 43 ? -48.327 42.266 52.848 1.00 51.67 336 LEU B N 1
ATOM 634 C CA . LEU B 1 43 ? -48.235 43.245 51.780 1.00 46.28 336 LEU B CA 1
ATOM 635 C C . LEU B 1 43 ? -49.409 44.212 51.818 1.00 51.58 336 LEU B C 1
ATOM 636 O O . LEU B 1 43 ? -49.260 45.391 51.469 1.00 52.91 336 LEU B O 1
ATOM 641 N N . THR B 1 44 ? -50.560 43.756 52.314 1.00 55.25 337 THR B N 1
ATOM 642 C CA . THR B 1 44 ? -51.753 44.593 52.319 1.00 61.00 337 THR B CA 1
ATOM 643 C C . THR B 1 44 ? -51.617 45.781 53.274 1.00 67.28 337 THR B C 1
ATOM 644 O O . THR B 1 44 ? -52.253 46.821 53.060 1.00 83.14 337 THR B O 1
ATOM 648 N N . SER B 1 45 ? -50.778 45.675 54.296 1.00 55.46 338 SER B N 1
ATOM 649 C CA . SER B 1 45 ? -50.543 46.792 55.201 1.00 56.06 338 SER B CA 1
ATOM 650 C C . SER B 1 45 ? -49.605 47.859 54.624 1.00 53.41 338 SER B C 1
ATOM 651 O O . SER B 1 45 ? -49.204 48.761 55.367 1.00 54.52 338 SER B O 1
ATOM 654 N N . ILE B 1 46 ? -49.209 47.749 53.353 1.00 55.74 339 ILE B N 1
ATOM 655 C CA . ILE B 1 46 ? -48.353 48.720 52.669 1.00 52.66 339 ILE B CA 1
ATOM 656 C C . ILE B 1 46 ? -49.175 49.519 51.658 1.00 53.66 339 ILE B C 1
ATOM 657 O O . ILE B 1 46 ? -49.931 48.946 50.865 1.00 51.70 339 ILE B O 1
ATOM 662 N N . SER B 1 47 ? -48.986 50.838 51.645 1.00 52.09 340 SER B N 1
ATOM 663 C CA . SER B 1 47 ? -49.886 51.705 50.876 1.00 48.96 340 SER B CA 1
ATOM 664 C C . SER B 1 47 ? -49.808 51.452 49.373 1.00 53.38 340 SER B C 1
ATOM 665 O O . SER B 1 47 ? -50.819 51.567 48.677 1.00 63.10 340 SER B O 1
ATOM 668 N N . CYS B 1 48 ? -48.622 51.150 48.839 1.00 59.96 341 CYS B N 1
ATOM 669 C CA . CYS B 1 48 ? -48.457 50.927 47.405 1.00 58.53 341 CYS B CA 1
ATOM 670 C C . CYS B 1 48 ? -48.584 49.462 47.033 1.00 59.03 341 CYS B C 1
ATOM 671 O O . CYS B 1 48 ? -47.977 49.008 46.058 1.00 59.86 341 CYS B O 1
ATOM 674 N N . ALA B 1 49 ? -49.343 48.706 47.822 1.00 56.97 342 ALA B N 1
ATOM 675 C CA . ALA B 1 49 ? -49.465 47.271 47.617 1.00 50.76 342 ALA B CA 1
ATOM 676 C C . ALA B 1 49 ? -49.996 46.943 46.223 1.00 57.80 342 ALA B C 1
ATOM 677 O O . ALA B 1 49 ? -49.481 46.040 45.550 1.00 62.68 342 ALA B O 1
ATOM 679 N N . LYS B 1 50 ? -51.100 47.587 45.824 1.00 58.61 343 LYS B N 1
ATOM 680 C CA . LYS B 1 50 ? -51.670 47.367 44.495 1.00 56.36 343 LYS B CA 1
ATOM 681 C C . LYS B 1 50 ? -50.601 47.433 43.416 1.00 49.65 343 LYS B C 1
ATOM 682 O O . LYS B 1 50 ? -50.596 46.628 42.482 1.00 53.80 343 LYS B O 1
ATOM 688 N N . GLU B 1 51 ? -49.659 48.357 43.551 1.00 48.26 344 GLU B N 1
ATOM 689 C CA . GLU B 1 51 ? -48.657 48.496 42.509 1.00 51.77 344 GLU B CA 1
ATOM 690 C C . GLU B 1 51 ? -47.563 47.444 42.670 1.00 50.80 344 GLU B C 1
ATOM 691 O O . GLU B 1 51 ? -47.167 46.808 41.689 1.00 52.27 344 GLU B O 1
ATOM 697 N N . LEU B 1 52 ? -47.101 47.208 43.900 1.00 46.51 345 LEU B N 1
ATOM 698 C CA . LEU B 1 52 ? -46.104 46.168 44.109 1.00 50.78 345 LEU B CA 1
ATOM 699 C C . LEU B 1 52 ? -46.618 44.827 43.633 1.00 52.84 345 LEU B C 1
ATOM 700 O O . LEU B 1 52 ? -45.844 43.995 43.135 1.00 53.95 345 LEU B O 1
ATOM 705 N N . LEU B 1 53 ? -47.924 44.612 43.760 1.00 51.07 346 LEU B N 1
ATOM 706 C CA . LEU B 1 53 ? -48.518 43.363 43.312 1.00 45.01 346 LEU B CA 1
ATOM 707 C C . LEU B 1 53 ? -48.426 43.248 41.803 1.00 45.23 346 LEU B C 1
ATOM 708 O O . LEU B 1 53 ? -47.848 42.292 41.269 1.00 49.82 346 LEU B O 1
ATOM 713 N N . GLN B 1 54 ? -48.881 44.290 41.114 1.00 41.69 347 GLN B N 1
ATOM 714 C CA . GLN B 1 54 ? -48.899 44.288 39.661 1.00 40.63 347 GLN B CA 1
ATOM 715 C C . GLN B 1 54 ? -47.498 44.120 39.106 1.00 52.00 347 GLN B C 1
ATOM 716 O O . GLN B 1 54 ? -47.273 43.310 38.199 1.00 54.40 347 GLN B O 1
ATOM 722 N N . GLN B 1 55 ? -46.527 44.844 39.667 1.00 51.94 348 GLN B N 1
ATOM 723 C CA . GLN B 1 55 ? -45.172 44.767 39.145 1.00 42.68 348 GLN B CA 1
ATOM 724 C C . GLN B 1 55 ? -44.489 43.438 39.458 1.00 43.19 348 GLN B C 1
ATOM 725 O O . GLN B 1 55 ? -43.860 42.852 38.573 1.00 42.71 348 GLN B O 1
ATOM 731 N N . ARG B 1 56 ? -44.619 42.905 40.676 1.00 47.73 349 ARG B N 1
ATOM 732 C CA . ARG B 1 56 ? -43.906 41.646 40.920 1.00 36.13 349 ARG B CA 1
ATOM 733 C C . ARG B 1 56 ? -44.500 40.544 40.072 1.00 43.27 349 ARG B C 1
ATOM 734 O O . ARG B 1 56 ? -43.765 39.683 39.582 1.00 43.94 349 ARG B O 1
ATOM 742 N N . GLU B 1 57 ? -45.809 40.615 39.806 1.00 46.03 350 GLU B N 1
ATOM 743 C CA . GLU B 1 57 ? -46.420 39.653 38.899 1.00 51.07 350 GLU B CA 1
ATOM 744 C C . GLU B 1 57 ? -45.958 39.865 37.470 1.00 52.97 350 GLU B C 1
ATOM 745 O O . GLU B 1 57 ? -45.769 38.889 36.733 1.00 59.51 350 GLU B O 1
ATOM 751 N N . LEU B 1 58 ? -45.729 41.120 37.076 1.00 51.11 351 LEU B N 1
ATOM 752 C CA . LEU B 1 58 ? -45.165 41.402 35.755 1.00 48.65 351 LEU B CA 1
ATOM 753 C C . LEU B 1 58 ? -43.742 40.873 35.621 1.00 57.69 351 LEU B C 1
ATOM 754 O O . LEU B 1 58 ? -43.364 40.345 34.565 1.00 56.63 351 LEU B O 1
ATOM 759 N N . ARG B 1 59 ? -42.931 41.012 36.676 1.00 59.01 352 ARG B N 1
ATOM 760 C CA . ARG B 1 59 ? -41.576 40.478 36.612 1.00 48.97 352 ARG B CA 1
ATOM 761 C C . ARG B 1 59 ? -41.607 38.976 36.443 1.00 49.79 352 ARG B C 1
ATOM 762 O O . ARG B 1 59 ? -40.821 38.412 35.675 1.00 54.15 352 ARG B O 1
ATOM 770 N N . ARG B 1 60 ? -42.516 38.309 37.141 1.00 52.48 353 ARG B N 1
ATOM 771 C CA . ARG B 1 60 ? -42.627 36.867 36.989 1.00 43.56 353 ARG B CA 1
ATOM 772 C C . ARG B 1 60 ? -42.996 36.500 35.553 1.00 43.88 353 ARG B C 1
ATOM 773 O O . ARG B 1 60 ? -42.397 35.601 34.959 1.00 50.79 353 ARG B O 1
ATOM 781 N N . LYS B 1 61 ? -43.958 37.215 34.965 1.00 52.68 354 LYS B N 1
ATOM 782 C CA . LYS B 1 61 ? -44.324 36.965 33.571 1.00 59.19 354 LYS B CA 1
ATOM 783 C C . LYS B 1 61 ? -43.137 37.185 32.627 1.00 59.56 354 LYS B C 1
ATOM 784 O O . LYS B 1 61 ? -42.937 36.413 31.684 1.00 68.11 354 LYS B O 1
ATOM 790 N N . LEU B 1 62 ? -42.294 38.183 32.902 1.00 59.03 355 LEU B N 1
ATOM 791 C CA . LEU B 1 62 ? -41.187 38.454 31.990 1.00 46.38 355 LEU B CA 1
ATOM 792 C C . LEU B 1 62 ? -40.051 37.436 32.114 1.00 48.62 355 LEU B C 1
ATOM 793 O O . LEU B 1 62 ? -39.405 37.123 31.105 1.00 48.87 355 LEU B O 1
ATOM 798 N N . LEU B 1 63 ? -39.790 36.903 33.320 1.00 46.96 356 LEU B N 1
ATOM 799 C CA . LEU B 1 63 ? -38.735 35.907 33.468 1.00 44.42 356 LEU B CA 1
ATOM 800 C C . LEU B 1 63 ? -39.103 34.594 32.808 1.00 56.06 356 LEU B C 1
ATOM 801 O O . LEU B 1 63 ? -38.201 33.798 32.513 1.00 68.57 356 LEU B O 1
ATOM 806 N N . ALA B 1 64 ? -40.379 34.398 32.472 1.00 47.82 357 ALA B N 1
ATOM 807 C CA . ALA B 1 64 ? -40.826 33.149 31.873 1.00 56.21 357 ALA B CA 1
ATOM 808 C C . ALA B 1 64 ? -40.920 33.230 30.356 1.00 60.22 357 ALA B C 1
ATOM 809 O O . ALA B 1 64 ? -40.834 32.198 29.681 1.00 63.25 357 ALA B O 1
ATOM 811 N N . ASP B 1 65 ? -41.092 34.435 29.808 1.00 60.87 358 ASP B N 1
ATOM 812 C CA . ASP B 1 65 ? -41.044 34.618 28.365 1.00 62.04 358 ASP B CA 1
ATOM 813 C C . ASP B 1 65 ? -39.675 34.314 27.773 1.00 66.81 358 ASP B C 1
ATOM 814 O O . ASP B 1 65 ? -39.555 34.258 26.545 1.00 68.51 358 ASP B O 1
ATOM 819 N N . SER B 1 66 ? -38.663 34.092 28.608 1.00 69.01 359 SER B N 1
ATOM 820 C CA . SER B 1 66 ? -37.308 33.755 28.191 1.00 70.36 359 SER B CA 1
ATOM 821 C C . SER B 1 66 ? -37.080 32.262 28.077 1.00 73.78 359 SER B C 1
ATOM 822 O O . SER B 1 66 ? -35.961 31.838 27.779 1.00 81.42 359 SER B O 1
ATOM 825 N N . VAL B 1 67 ? -38.066 31.471 28.350 1.00 72.33 360 VAL B N 1
ATOM 826 C CA . VAL B 1 67 ? -37.927 30.026 28.264 1.00 72.77 360 VAL B CA 1
ATOM 827 C C . VAL B 1 67 ? -38.269 29.574 26.857 1.00 85.67 360 VAL B C 1
ATOM 828 O O . VAL B 1 67 ? -39.239 30.041 26.251 1.00 90.48 360 VAL B O 1
ATOM 832 N N . ASP B 1 68 ? -37.451 28.676 26.331 1.00 93.83 361 ASP B N 1
ATOM 833 C CA . ASP B 1 68 ? -37.617 28.146 24.987 1.00 95.34 361 ASP B CA 1
ATOM 834 C C . ASP B 1 68 ? -38.384 26.826 24.986 1.00 85.15 361 ASP B C 1
ATOM 835 O O . ASP B 1 68 ? -39.531 26.769 25.435 1.00 80.76 361 ASP B O 1
ATOM 840 N N . GLY C 1 17 ? -17.645 15.159 32.430 1.00 114.04 310 GLY C N 1
ATOM 841 C CA . GLY C 1 17 ? -19.014 14.721 32.233 1.00 112.47 310 GLY C CA 1
ATOM 842 C C . GLY C 1 17 ? -19.978 15.339 33.230 1.00 113.14 310 GLY C C 1
ATOM 843 O O . GLY C 1 17 ? -21.155 14.991 33.257 1.00 104.86 310 GLY C O 1
ATOM 844 N N . LEU C 1 18 ? -19.469 16.264 34.050 1.00 123.81 311 LEU C N 1
ATOM 845 C CA . LEU C 1 18 ? -20.242 16.933 35.097 1.00 125.96 311 LEU C CA 1
ATOM 846 C C . LEU C 1 18 ? -21.168 18.018 34.549 1.00 122.10 311 LEU C C 1
ATOM 847 O O . LEU C 1 18 ? -21.961 18.590 35.306 1.00 110.75 311 LEU C O 1
ATOM 852 N N . HIS C 1 19 ? -21.132 18.255 33.236 1.00 128.11 312 HIS C N 1
ATOM 853 C CA . HIS C 1 19 ? -21.774 19.420 32.634 1.00 122.45 312 HIS C CA 1
ATOM 854 C C . HIS C 1 19 ? -23.297 19.310 32.641 1.00 109.37 312 HIS C C 1
ATOM 855 O O . HIS C 1 19 ? -23.986 20.337 32.622 1.00 99.40 312 HIS C O 1
ATOM 862 N N . LEU C 1 20 ? -23.836 18.092 32.704 1.00 104.33 313 LEU C N 1
ATOM 863 C CA . LEU C 1 20 ? -25.267 17.908 32.517 1.00 95.92 313 LEU C CA 1
ATOM 864 C C . LEU C 1 20 ? -26.069 18.161 33.788 1.00 89.92 313 LEU C C 1
ATOM 865 O O . LEU C 1 20 ? -27.252 18.501 33.689 1.00 92.34 313 LEU C O 1
ATOM 870 N N . GLU C 1 21 ? -25.489 17.998 34.984 1.00 85.07 314 GLU C N 1
ATOM 871 C CA . GLU C 1 21 ? -26.256 18.409 36.158 1.00 83.19 314 GLU C CA 1
ATOM 872 C C . GLU C 1 21 ? -26.487 19.915 36.169 1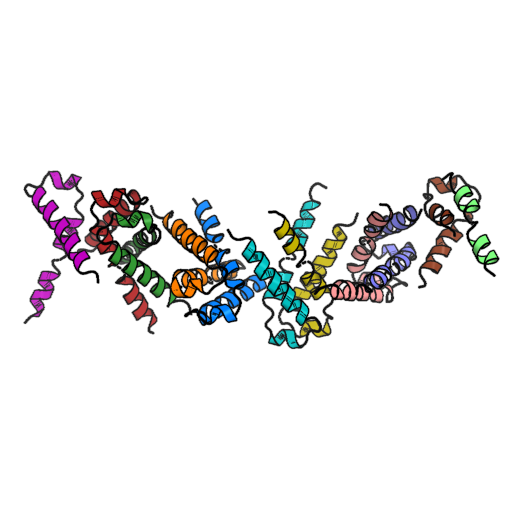.00 74.47 314 GLU C C 1
ATOM 873 O O . GLU C 1 21 ? -27.556 20.373 36.580 1.00 67.23 314 GLU C O 1
ATOM 879 N N . GLN C 1 22 ? -25.546 20.701 35.654 1.00 84.46 315 GLN C N 1
ATOM 880 C CA . GLN C 1 22 ? -25.826 22.126 35.532 1.00 90.86 315 GLN C CA 1
ATOM 881 C C . GLN C 1 22 ? -26.788 22.406 34.384 1.00 87.14 315 GLN C C 1
ATOM 882 O O . GLN C 1 22 ? -27.446 23.454 34.375 1.00 83.44 315 GLN C O 1
ATOM 888 N N . GLN C 1 23 ? -26.941 21.464 33.459 1.00 85.72 316 GLN C N 1
ATOM 889 C CA . GLN C 1 23 ? -27.933 21.632 32.411 1.00 76.36 316 GLN C CA 1
ATOM 890 C C . GLN C 1 23 ? -29.275 21.071 32.833 1.00 74.11 316 GLN C C 1
ATOM 891 O O . GLN C 1 23 ? -30.321 21.582 32.410 1.00 72.75 316 GLN C O 1
ATOM 897 N N . LEU C 1 24 ? -29.262 20.078 33.722 1.00 71.42 317 LEU C N 1
ATOM 898 C CA . LEU C 1 24 ? -30.506 19.648 34.332 1.00 63.23 317 LEU C CA 1
ATOM 899 C C . LEU C 1 24 ? -31.036 20.732 35.238 1.00 59.91 317 LEU C C 1
ATOM 900 O O . LEU C 1 24 ? -32.203 21.108 35.139 1.00 66.45 317 LEU C O 1
ATOM 905 N N . TYR C 1 25 ? -30.164 21.307 36.061 1.00 57.88 318 TYR C N 1
ATOM 906 C CA . TYR C 1 25 ? -30.584 22.389 36.941 1.00 60.74 318 TYR C CA 1
ATOM 907 C C . TYR C 1 25 ? -31.172 23.551 36.145 1.00 66.81 318 TYR C C 1
ATOM 908 O O . TYR C 1 25 ? -32.198 24.121 36.533 1.00 67.67 318 TYR C O 1
ATOM 917 N N . SER C 1 26 ? -30.565 23.890 35.005 1.00 67.27 319 SER C N 1
ATOM 918 C CA . SER C 1 26 ? -31.103 24.981 34.203 1.00 62.28 319 SER C CA 1
ATOM 919 C C . SER C 1 26 ? -32.513 24.657 33.723 1.00 60.66 319 SER C C 1
ATOM 920 O O . SER C 1 26 ? -33.410 25.497 33.797 1.00 58.65 319 SER C O 1
ATOM 923 N N . VAL C 1 27 ? -32.742 23.435 33.260 1.00 59.75 320 VAL C N 1
ATOM 924 C CA . VAL C 1 27 ? -34.094 23.070 32.856 1.00 54.50 320 VAL C CA 1
ATOM 925 C C . VAL C 1 27 ? -35.047 23.156 34.040 1.00 58.71 320 VAL C C 1
ATOM 926 O O . VAL C 1 27 ? -36.116 23.763 33.944 1.00 68.11 320 VAL C O 1
ATOM 938 N N . GLU C 1 29 ? -34.915 25.055 36.590 1.00 54.59 322 GLU C N 1
ATOM 939 C CA . GLU C 1 29 ? -35.205 26.457 36.861 1.00 53.92 322 GLU C CA 1
ATOM 940 C C . GLU C 1 29 ? -36.187 27.028 35.836 1.00 61.06 322 GLU C C 1
ATOM 941 O O . GLU C 1 29 ? -37.046 27.853 36.187 1.00 59.77 322 GLU C O 1
ATOM 947 N N . ASP C 1 30 ? -36.096 26.588 34.574 1.00 61.06 323 ASP C N 1
ATOM 948 C CA . ASP C 1 30 ? -37.009 27.077 33.540 1.00 57.51 323 ASP C CA 1
ATOM 949 C C . ASP C 1 30 ? -38.443 26.693 33.858 1.00 55.00 323 ASP C C 1
ATOM 950 O O . ASP C 1 30 ? -39.364 27.515 33.754 1.00 62.43 323 ASP C O 1
ATOM 955 N N . ILE C 1 31 ? -38.640 25.448 34.278 1.00 49.11 324 ILE C N 1
ATOM 956 C CA . ILE C 1 31 ? -39.964 24.963 34.639 1.00 46.51 324 ILE C CA 1
ATOM 957 C C . ILE C 1 31 ? -40.513 25.764 35.807 1.00 53.19 324 ILE C C 1
ATOM 958 O O . ILE C 1 31 ? -41.685 26.171 35.810 1.00 53.43 324 ILE C O 1
ATOM 963 N N . CYS C 1 32 ? -39.681 26.002 36.821 1.00 52.48 325 CYS C N 1
ATOM 964 C CA . CYS C 1 32 ? -40.160 26.804 37.940 1.00 47.41 325 CYS C CA 1
ATOM 965 C C . CYS C 1 32 ? -40.574 28.181 37.462 1.00 46.76 325 CYS C C 1
ATOM 966 O O . CYS C 1 32 ? -41.660 28.651 37.804 1.00 47.31 325 CYS C O 1
ATOM 969 N N . LYS C 1 33 ? -39.778 28.793 36.578 1.00 47.05 326 LYS C N 1
ATOM 970 C CA . LYS C 1 33 ? -40.149 30.103 36.056 1.00 47.29 326 LYS C CA 1
ATOM 971 C C . LYS C 1 33 ? -41.483 30.043 35.307 1.00 46.18 326 LYS C C 1
ATOM 972 O O . LYS C 1 33 ? -42.353 30.901 35.497 1.00 46.42 326 LYS C O 1
ATOM 978 N N . LEU C 1 34 ? -41.695 29.005 34.504 1.00 45.54 327 LEU C N 1
ATOM 979 C CA . LEU C 1 34 ? -42.995 28.859 33.865 1.00 41.62 327 LEU C CA 1
ATOM 980 C C . LEU C 1 34 ? -44.099 28.714 34.905 1.00 42.09 327 LEU C C 1
ATOM 981 O O . LEU C 1 34 ? -45.133 29.388 34.835 1.00 50.46 327 LEU C O 1
ATOM 986 N N . VAL C 1 35 ? -43.889 27.857 35.896 1.00 42.25 328 VAL C N 1
ATOM 987 C CA . VAL C 1 35 ? -44.919 27.648 36.906 1.00 39.95 328 VAL C CA 1
ATOM 988 C C . VAL C 1 35 ? -45.202 28.933 37.672 1.00 45.23 328 VAL C C 1
ATOM 989 O O . VAL C 1 35 ? -46.363 29.246 37.969 1.00 51.43 328 VAL C O 1
ATOM 993 N N . ASP C 1 36 ? -44.157 29.719 37.975 1.00 42.18 329 ASP C N 1
ATOM 994 C CA . ASP C 1 36 ? -44.339 30.881 38.846 1.00 41.68 329 ASP C CA 1
ATOM 995 C C . ASP C 1 36 ? -45.252 31.925 38.221 1.00 53.17 329 ASP C C 1
ATOM 996 O O . ASP C 1 36 ? -45.864 32.704 38.952 1.00 68.65 329 ASP C O 1
ATOM 1001 N N . ALA C 1 37 ? -45.393 31.933 36.894 1.00 54.26 330 ALA C N 1
ATOM 1002 C CA . ALA C 1 37 ? -46.136 32.971 36.187 1.00 56.78 330 ALA C CA 1
ATOM 1003 C C . ALA C 1 37 ? -47.515 32.515 35.722 1.00 53.34 330 ALA C C 1
ATOM 1004 O O . ALA C 1 37 ? -48.244 33.295 35.095 1.00 62.82 330 ALA C O 1
ATOM 1006 N N . ILE C 1 38 ? -47.901 31.282 36.009 1.00 47.21 331 ILE C N 1
ATOM 1007 C CA . ILE C 1 38 ? -49.266 30.843 35.730 1.00 44.90 331 ILE C CA 1
ATOM 1008 C C . ILE C 1 38 ? -50.212 31.647 36.615 1.00 47.23 331 ILE C C 1
ATOM 1009 O O . ILE C 1 38 ? -50.082 31.622 37.845 1.00 59.02 331 ILE C O 1
ATOM 1014 N N . PRO C 1 39 ? -51.142 32.406 36.059 1.00 51.51 332 PRO C N 1
ATOM 1015 C CA . PRO C 1 39 ? -52.085 33.144 36.908 1.00 58.05 332 PRO C CA 1
ATOM 1016 C C . PRO C 1 39 ? -53.017 32.198 37.645 1.00 64.08 332 PRO C C 1
ATOM 1017 O O . PRO C 1 39 ? -53.278 31.074 37.204 1.00 59.83 332 PRO C O 1
ATOM 1021 N N . LEU C 1 40 ? -53.530 32.686 38.780 1.00 72.76 333 LEU C N 1
ATOM 1022 C CA . LEU C 1 40 ? -54.441 31.898 39.601 1.00 69.72 333 LEU C CA 1
ATOM 1023 C C . LEU C 1 40 ? -55.677 31.475 38.824 1.00 76.26 333 LEU C C 1
ATOM 1024 O O . LEU C 1 40 ? -56.249 30.413 39.105 1.00 76.80 333 LEU C O 1
ATOM 1029 N N . HIS C 1 41 ? -56.093 32.268 37.831 1.00 80.37 334 HIS C N 1
ATOM 1030 C CA . HIS C 1 41 ? -57.313 31.933 37.108 1.00 89.40 334 HIS C CA 1
ATOM 1031 C C . HIS C 1 41 ? -57.142 30.679 36.266 1.00 83.36 334 HIS C C 1
ATOM 1032 O O . HIS C 1 41 ? -58.079 29.881 36.146 1.00 82.92 334 HIS C O 1
ATOM 1039 N N . GLU C 1 42 ? -55.954 30.479 35.683 1.00 78.57 335 GLU C N 1
ATOM 1040 C CA . GLU C 1 42 ? -55.729 29.295 34.860 1.00 72.27 335 GLU C CA 1
ATOM 1041 C C . GLU C 1 42 ? -55.680 28.020 35.685 1.00 64.96 335 GLU C C 1
ATOM 1042 O O . GLU C 1 42 ? -55.933 26.936 35.149 1.00 63.84 335 GLU C O 1
ATOM 1048 N N . LEU C 1 43 ? -55.376 28.131 36.974 1.00 61.37 336 LEU C N 1
ATOM 1049 C CA . LEU C 1 43 ? -55.079 26.963 37.792 1.00 60.34 336 LEU C CA 1
ATOM 1050 C C . LEU C 1 43 ? -56.311 26.215 38.273 1.00 65.86 336 LEU C C 1
ATOM 1051 O O . LEU C 1 43 ? -56.158 25.125 38.841 1.00 64.10 336 LEU C O 1
ATOM 1056 N N . THR C 1 44 ? -57.509 26.791 38.131 1.00 63.26 337 THR C N 1
ATOM 1057 C CA . THR C 1 44 ? -58.698 26.114 38.635 1.00 74.00 337 THR C CA 1
ATOM 1058 C C . THR C 1 44 ? -58.948 24.777 37.941 1.00 83.62 337 THR C C 1
ATOM 1059 O O . THR C 1 44 ? -59.580 23.898 38.533 1.00 98.51 337 THR C O 1
ATOM 1063 N N . SER C 1 45 ? -58.440 24.582 36.728 1.00 82.27 338 SER C N 1
ATOM 1064 C CA . SER C 1 45 ? -58.625 23.321 36.019 1.00 82.93 338 SER C CA 1
ATOM 1065 C C . SER C 1 45 ? -57.623 22.250 36.433 1.00 75.97 338 SER C C 1
ATOM 1066 O O . SER C 1 45 ? -57.688 21.134 35.913 1.00 88.89 338 SER C O 1
ATOM 1069 N N . ILE C 1 46 ? -56.702 22.552 37.339 1.00 67.73 339 ILE C N 1
ATOM 1070 C CA . ILE C 1 46 ? -55.552 21.696 37.618 1.00 65.79 339 ILE C CA 1
ATOM 1071 C C . ILE C 1 46 ? -55.792 20.914 38.900 1.00 65.90 339 ILE C C 1
ATOM 1072 O O . ILE C 1 46 ? -56.157 21.495 39.930 1.00 73.95 339 ILE C O 1
ATOM 1077 N N . SER C 1 47 ? -55.546 19.602 38.852 1.00 65.76 340 SER C N 1
ATOM 1078 C CA . SER C 1 47 ? -55.806 18.752 40.014 1.00 64.99 340 SER C CA 1
ATOM 1079 C C . SER C 1 47 ? -54.866 19.081 41.167 1.00 66.38 340 SER C C 1
ATOM 1080 O O . SER C 1 47 ? -55.299 19.187 42.318 1.00 75.38 340 SER C O 1
ATOM 1083 N N . CYS C 1 48 ? -53.583 19.276 40.872 1.00 64.34 341 CYS C N 1
ATOM 1084 C CA . CYS C 1 48 ? -52.562 19.566 41.868 1.00 59.14 341 CYS C CA 1
ATOM 1085 C C . CYS C 1 48 ? -52.375 21.064 42.087 1.00 55.48 341 CYS C C 1
ATOM 1086 O O . CYS C 1 48 ? -51.287 21.505 42.466 1.00 61.80 341 CYS C O 1
ATOM 1089 N N . ALA C 1 49 ? -53.407 21.860 41.829 1.00 62.04 342 ALA C N 1
ATOM 1090 C CA . ALA C 1 49 ? -53.288 23.308 41.936 1.00 46.39 342 ALA C CA 1
ATOM 1091 C C . ALA C 1 49 ? -52.825 23.733 43.328 1.00 55.22 342 ALA C C 1
ATOM 1092 O O . ALA C 1 49 ? -51.955 24.602 43.466 1.00 62.51 342 ALA C O 1
ATOM 1094 N N . LYS C 1 50 ? -53.418 23.153 44.374 1.00 54.61 343 LYS C N 1
ATOM 1095 C CA . LYS C 1 50 ? -53.034 23.513 45.739 1.00 55.80 343 LYS C CA 1
ATOM 1096 C C . LYS C 1 50 ? -51.562 23.208 46.033 1.00 56.92 343 LYS C C 1
ATOM 1097 O O . LYS C 1 50 ? -50.857 24.048 46.609 1.00 57.51 343 LYS C O 1
ATOM 1103 N N . GLU C 1 51 ? -51.061 22.042 45.612 1.00 55.48 344 GLU C N 1
ATOM 1104 C CA . GLU C 1 51 ? -49.655 21.726 45.886 1.00 48.70 344 GLU C CA 1
ATOM 1105 C C . GLU C 1 51 ? -48.730 22.558 45.014 1.00 47.88 344 GLU C C 1
ATOM 1106 O O . GLU C 1 51 ? -47.637 22.947 45.453 1.00 48.65 344 GLU C O 1
ATOM 1112 N N . LEU C 1 52 ? -49.154 22.835 43.782 1.00 45.20 345 LEU C N 1
ATOM 1113 C CA . LEU C 1 52 ? -48.392 23.706 42.899 1.00 50.32 345 LEU C CA 1
ATOM 1114 C C . LEU C 1 52 ? -48.238 25.099 43.496 1.00 49.44 345 LEU C C 1
ATOM 1115 O O . LEU C 1 52 ? -47.132 25.651 43.521 1.00 40.19 345 LEU C O 1
ATOM 1120 N N . LEU C 1 53 ? -49.325 25.650 44.049 1.00 48.67 346 LEU C N 1
ATOM 1121 C CA . LEU C 1 53 ? -49.261 26.964 44.691 1.00 51.19 346 LEU C CA 1
ATOM 1122 C C . LEU C 1 53 ? -48.377 26.936 45.929 1.00 49.52 346 LEU C C 1
ATOM 1123 O O . LEU C 1 53 ? -47.540 27.820 46.120 1.00 47.69 346 LEU C O 1
ATOM 1128 N N . GLN C 1 54 ? -48.571 25.940 46.796 1.00 51.84 347 GLN C N 1
ATOM 1129 C CA . GLN C 1 54 ? -47.777 25.864 48.018 1.00 47.01 347 GLN C CA 1
ATOM 1130 C C . GLN C 1 54 ? -46.294 25.780 47.688 1.00 46.96 347 GLN C C 1
ATOM 1131 O O . GLN C 1 54 ? -45.463 26.494 48.263 1.00 45.34 347 GLN C O 1
ATOM 1137 N N . GLN C 1 55 ? -45.945 24.908 46.752 1.00 47.21 348 GLN C N 1
ATOM 1138 C CA . GLN C 1 55 ? -44.543 24.665 46.477 1.00 40.42 348 GLN C CA 1
ATOM 1139 C C . GLN C 1 55 ? -43.897 25.858 45.766 1.00 55.06 348 GLN C C 1
ATOM 1140 O O . GLN C 1 55 ? -42.756 26.216 46.075 1.00 50.81 348 GLN C O 1
ATOM 1146 N N . ARG C 1 56 ? -44.604 26.509 44.827 1.00 39.25 349 ARG C N 1
ATOM 1147 C CA . ARG C 1 56 ? -43.971 27.642 44.164 1.00 38.87 349 ARG C CA 1
ATOM 1148 C C . ARG C 1 56 ? -43.808 28.820 45.130 1.00 45.00 349 ARG C C 1
ATOM 1149 O O . ARG C 1 56 ? -42.823 29.556 45.041 1.00 52.07 349 ARG C O 1
ATOM 1157 N N . GLU C 1 57 ? -44.711 28.978 46.094 1.00 41.12 350 GLU C N 1
ATOM 1158 C CA . GLU C 1 57 ? -44.517 30.024 47.092 1.00 53.94 350 GLU C CA 1
ATOM 1159 C C . GLU C 1 57 ? -43.335 29.700 47.991 1.00 53.51 350 GLU C C 1
ATOM 1160 O O . GLU C 1 57 ? -42.569 30.596 48.366 1.00 62.61 350 GLU C O 1
ATOM 1166 N N . LEU C 1 58 ? -43.136 28.424 48.310 1.00 43.84 351 LEU C N 1
ATOM 1167 C CA . LEU C 1 58 ? -41.984 28.074 49.132 1.00 52.79 351 LEU C CA 1
ATOM 1168 C C . LEU C 1 58 ? -40.680 28.412 48.420 1.00 52.71 351 LEU C C 1
ATOM 1169 O O . LEU C 1 58 ? -39.731 28.894 49.049 1.00 56.24 351 LEU C O 1
ATOM 1174 N N . ARG C 1 59 ? -40.625 28.198 47.103 1.00 52.70 352 ARG C N 1
ATOM 1175 C CA . ARG C 1 59 ? -39.448 28.575 46.324 1.00 47.90 352 ARG C CA 1
ATOM 1176 C C . ARG C 1 59 ? -39.171 30.082 46.387 1.00 48.15 352 ARG C C 1
ATOM 1177 O O . ARG C 1 59 ? -38.016 30.504 46.522 1.00 42.64 352 ARG C O 1
ATOM 1185 N N . ARG C 1 60 ? -40.208 30.915 46.305 1.00 48.40 353 ARG C N 1
ATOM 1186 C CA . ARG C 1 60 ? -39.960 32.350 46.425 1.00 40.66 353 ARG C CA 1
ATOM 1187 C C . ARG C 1 60 ? -39.330 32.672 47.771 1.00 41.58 353 ARG C C 1
ATOM 1188 O O . ARG C 1 60 ? -38.337 33.398 47.840 1.00 50.88 353 ARG C O 1
ATOM 1196 N N . LYS C 1 61 ? -39.859 32.085 48.843 1.00 58.78 354 LYS C N 1
ATOM 1197 C CA . LYS C 1 61 ? -39.328 32.318 50.186 1.00 59.81 354 LYS C CA 1
ATOM 1198 C C . LYS C 1 61 ? -37.876 31.875 50.306 1.00 52.00 354 LYS C C 1
ATOM 1199 O O . LYS C 1 61 ? -37.063 32.543 50.959 1.00 52.75 354 LYS C O 1
ATOM 1205 N N . LEU C 1 62 ? -37.523 30.760 49.664 1.00 51.23 355 LEU C N 1
ATOM 1206 C CA . LEU C 1 62 ? -36.166 30.240 49.799 1.00 48.73 355 LEU C CA 1
ATOM 1207 C C . LEU C 1 62 ? -35.174 31.067 49.003 1.00 47.97 355 LEU C C 1
ATOM 1208 O O . LEU C 1 62 ? -34.019 31.210 49.417 1.00 50.01 355 LEU C O 1
ATOM 1213 N N . LEU C 1 63 ? -35.604 31.600 47.855 1.00 47.74 356 LEU C N 1
ATOM 1214 C CA . LEU C 1 63 ? -34.774 32.502 47.082 1.00 43.75 356 LEU C CA 1
ATOM 1215 C C . LEU C 1 63 ? -34.591 33.831 47.778 1.00 44.44 356 LEU C C 1
ATOM 1216 O O . LEU C 1 63 ? -33.656 34.559 47.446 1.00 55.60 356 LEU C O 1
ATOM 1221 N N . ALA C 1 64 ? -35.401 34.122 48.782 1.00 46.53 357 ALA C N 1
ATOM 1222 C CA . ALA C 1 64 ? -35.326 35.389 49.475 1.00 52.73 357 ALA C CA 1
ATOM 1223 C C . ALA C 1 64 ? -34.499 35.279 50.740 1.00 61.35 357 ALA C C 1
ATOM 1224 O O . ALA C 1 64 ? -33.809 36.240 51.107 1.00 68.04 357 ALA C O 1
ATOM 1226 N N . ASP C 1 65 ? -34.505 34.104 51.373 1.00 60.42 358 ASP C N 1
ATOM 1227 C CA . ASP C 1 65 ? -33.639 33.850 52.518 1.00 60.59 358 ASP C CA 1
ATOM 1228 C C . ASP C 1 65 ? -32.161 33.961 52.170 1.00 61.00 358 ASP C C 1
ATOM 1229 O O . ASP C 1 65 ? -31.333 33.977 53.084 1.00 69.78 358 ASP C O 1
ATOM 1234 N N . SER C 1 66 ? -31.810 34.017 50.883 1.00 63.38 359 SER C N 1
ATOM 1235 C CA . SER C 1 66 ? -30.429 34.173 50.441 1.00 59.63 359 SER C CA 1
ATOM 1236 C C . SER C 1 66 ? -29.979 35.618 50.330 1.00 64.17 359 SER C C 1
ATOM 1237 O O . SER C 1 66 ? -28.802 35.858 50.064 1.00 79.67 359 SER C O 1
ATOM 1240 N N . VAL C 1 67 ? -30.863 36.586 50.485 1.00 63.55 360 VAL C N 1
ATOM 1241 C CA . VAL C 1 67 ? -30.425 37.976 50.500 1.00 63.44 360 VAL C CA 1
ATOM 1242 C C . VAL C 1 67 ? -29.902 38.285 51.893 1.00 71.02 360 VAL C C 1
ATOM 1243 O O . VAL C 1 67 ? -30.514 37.893 52.893 1.00 73.87 360 VAL C O 1
ATOM 1247 N N . ASP C 1 68 ? -28.758 38.960 51.961 1.00 82.76 361 ASP C N 1
ATOM 1248 C CA . ASP C 1 68 ? -28.133 39.300 53.240 1.00 92.53 361 ASP C CA 1
ATOM 1249 C C . ASP C 1 68 ? -28.963 40.298 54.043 1.00 90.83 361 ASP C C 1
ATOM 1250 O O . ASP C 1 68 ? -29.080 41.461 53.667 1.00 90.11 361 ASP C O 1
ATOM 1255 N N . ASP D 1 15 ? -22.127 29.016 56.897 1.00 138.82 308 ASP D N 1
ATOM 1256 C CA . ASP D 1 15 ? -22.037 27.604 56.535 1.00 141.39 308 ASP D CA 1
ATOM 1257 C C . ASP D 1 15 ? -23.392 27.050 56.098 1.00 133.19 308 ASP D C 1
ATOM 1258 O O . ASP D 1 15 ? -23.468 26.114 55.296 1.00 128.43 308 ASP D O 1
ATOM 1263 N N . LYS D 1 16 ? -24.463 27.655 56.612 1.00 129.29 309 LYS D N 1
ATOM 1264 C CA . LYS D 1 16 ? -25.823 27.185 56.382 1.00 119.88 309 LYS D CA 1
ATOM 1265 C C . LYS D 1 16 ? -26.421 27.732 55.086 1.00 116.50 309 LYS D C 1
ATOM 1266 O O . LYS D 1 16 ? -27.647 27.700 54.909 1.00 110.55 309 LYS D O 1
ATOM 1272 N N . GLY D 1 17 ? -25.577 28.235 54.183 1.00 115.62 310 GLY D N 1
ATOM 1273 C CA . GLY D 1 17 ? -25.963 28.542 52.823 1.00 106.27 310 GLY D CA 1
ATOM 1274 C C . GLY D 1 17 ? -25.924 27.357 51.889 1.00 108.30 310 GLY D C 1
ATOM 1275 O O . GLY D 1 17 ? -26.448 27.436 50.775 1.00 111.65 310 GLY D O 1
ATOM 1276 N N . LEU D 1 18 ? -25.308 26.258 52.314 1.00 110.16 311 LEU D N 1
ATOM 1277 C CA . LEU D 1 18 ? -25.371 25.020 51.552 1.00 109.16 311 LEU D CA 1
ATOM 1278 C C . LEU D 1 18 ? -26.548 24.163 51.976 1.00 104.34 311 LEU D C 1
ATOM 1279 O O . LEU D 1 18 ? -27.054 23.374 51.171 1.00 99.60 311 LEU D O 1
ATOM 1284 N N . HIS D 1 19 ? -26.997 24.314 53.224 1.00 104.48 312 HIS D N 1
ATOM 1285 C CA . HIS D 1 19 ? -28.262 23.721 53.632 1.00 101.85 312 HIS D CA 1
ATOM 1286 C C . HIS D 1 19 ? -29.419 24.367 52.878 1.00 96.42 312 HIS D C 1
ATOM 1287 O O . HIS D 1 19 ? -30.368 23.690 52.459 1.00 90.08 312 HIS D O 1
ATOM 1294 N N . LEU D 1 20 ? -29.342 25.679 52.669 1.00 91.31 313 LEU D N 1
ATOM 1295 C CA . LEU D 1 20 ? -30.419 26.363 51.974 1.00 80.34 313 LEU D CA 1
ATOM 1296 C C . LEU D 1 20 ? -30.442 25.995 50.501 1.00 81.04 313 LEU D C 1
ATOM 1297 O O . LEU D 1 20 ? -31.523 25.861 49.914 1.00 82.58 313 LEU D O 1
ATOM 1302 N N . GLU D 1 21 ? -29.273 25.813 49.880 1.00 81.20 314 GLU D N 1
ATOM 1303 C CA . GLU D 1 21 ? -29.299 25.393 48.482 1.00 85.30 314 GLU D CA 1
ATOM 1304 C C . GLU D 1 21 ? -29.844 23.979 48.347 1.00 75.87 314 GLU D C 1
ATOM 1305 O O . GLU D 1 21 ? -30.638 23.704 47.444 1.00 70.94 314 GLU D O 1
ATOM 1311 N N . GLN D 1 22 ? -29.514 23.087 49.274 1.00 82.63 315 GLN D N 1
ATOM 1312 C CA . GLN D 1 22 ? -30.043 21.745 49.094 1.00 82.47 315 GLN D CA 1
ATOM 1313 C C . GLN D 1 22 ? -31.495 21.683 49.507 1.00 75.98 315 GLN D C 1
ATOM 1314 O O . GLN D 1 22 ? -32.196 20.735 49.151 1.00 87.64 315 GLN D O 1
ATOM 1320 N N . GLN D 1 23 ? -31.981 22.729 50.148 1.00 69.94 316 GLN D N 1
ATOM 1321 C CA . GLN D 1 23 ? -33.394 22.813 50.462 1.00 68.81 316 GLN D CA 1
ATOM 1322 C C . GLN D 1 23 ? -34.197 23.360 49.289 1.00 65.41 316 GLN D C 1
ATOM 1323 O O . GLN D 1 23 ? -35.308 22.890 49.031 1.00 77.79 316 GLN D O 1
ATOM 1329 N N . LEU D 1 24 ? -33.624 24.296 48.530 1.00 55.66 317 LEU D N 1
ATOM 1330 C CA . LEU D 1 24 ? -34.294 24.817 47.346 1.00 47.89 317 LEU D CA 1
ATOM 1331 C C . LEU D 1 24 ? -34.348 23.792 46.225 1.00 51.72 317 LEU D C 1
ATOM 1332 O O . LEU D 1 24 ? -35.284 23.803 45.420 1.00 58.83 317 LEU D O 1
ATOM 1337 N N . TYR D 1 25 ? -33.346 22.921 46.137 1.00 55.79 318 TYR D N 1
ATOM 1338 C CA . TYR D 1 25 ? -33.347 21.870 45.122 1.00 64.57 318 TYR D CA 1
ATOM 1339 C C . TYR D 1 25 ? -34.547 20.938 45.274 1.00 61.76 318 TYR D C 1
ATOM 1340 O O . TYR D 1 25 ? -35.226 20.622 44.286 1.00 60.74 318 TYR D O 1
ATOM 1349 N N . SER D 1 26 ? -34.854 20.515 46.500 1.00 57.65 319 SER D N 1
ATOM 1350 C CA . SER D 1 26 ? -36.020 19.660 46.681 1.00 60.96 319 SER D CA 1
ATOM 1351 C C . SER D 1 26 ? -37.304 20.373 46.244 1.00 60.96 319 SER D C 1
ATOM 1352 O O . SER D 1 26 ? -38.179 19.769 45.611 1.00 62.65 319 SER D O 1
ATOM 1355 N N . VAL D 1 27 ? -37.432 21.665 46.551 1.00 58.65 320 VAL D N 1
ATOM 1356 C CA . VAL D 1 27 ? -38.625 22.400 46.122 1.00 55.30 320 VAL D CA 1
ATOM 1357 C C . VAL D 1 27 ? -38.722 22.445 44.601 1.00 53.08 320 VAL D C 1
ATOM 1358 O O . VAL D 1 27 ? -39.803 22.273 44.030 1.00 53.68 320 VAL D O 1
ATOM 1370 N N . GLU D 1 29 ? -37.306 20.226 42.592 1.00 57.53 322 GLU D N 1
ATOM 1371 C CA . GLU D 1 29 ? -37.623 18.878 42.135 1.00 59.68 322 GLU D CA 1
ATOM 1372 C C . GLU D 1 29 ? -39.094 18.560 42.354 1.00 56.88 322 GLU D C 1
ATOM 1373 O O . GLU D 1 29 ? -39.734 17.958 41.484 1.00 58.18 322 GLU D O 1
ATOM 1379 N N . ASP D 1 30 ? -39.652 18.988 43.491 1.00 59.90 323 ASP D N 1
ATOM 1380 C CA . ASP D 1 30 ? -41.054 18.703 43.795 1.00 63.47 323 ASP D CA 1
ATOM 1381 C C . ASP D 1 30 ? -41.975 19.376 42.795 1.00 59.88 323 ASP D C 1
ATOM 1382 O O . ASP D 1 30 ? -42.975 18.796 42.357 1.00 58.73 323 ASP D O 1
ATOM 1387 N N . ILE D 1 31 ? -41.647 20.612 42.439 1.00 60.00 324 ILE D N 1
ATOM 1388 C CA . ILE D 1 31 ? -42.396 21.354 41.441 1.00 52.46 324 ILE D CA 1
ATOM 1389 C C . ILE D 1 31 ? -42.367 20.613 40.108 1.00 49.18 324 ILE D C 1
ATOM 1390 O O . ILE D 1 31 ? -43.397 20.465 39.436 1.00 50.64 324 ILE D O 1
ATOM 1395 N N . CYS D 1 32 ? -41.204 20.073 39.742 1.00 37.04 325 CYS D N 1
ATOM 1396 C CA . CYS D 1 32 ? -41.084 19.342 38.491 1.00 41.87 325 CYS D CA 1
ATOM 1397 C C . CYS D 1 32 ? -41.956 18.097 38.491 1.00 55.87 325 CYS D C 1
ATOM 1398 O O . CYS D 1 32 ? -42.671 17.825 37.520 1.00 61.11 325 CYS D O 1
ATOM 1401 N N . LYS D 1 33 ? -41.933 17.343 39.589 1.00 61.17 326 LYS D N 1
ATOM 1402 C CA . LYS D 1 33 ? -42.747 16.143 39.680 1.00 49.47 326 LYS D CA 1
ATOM 1403 C C . LYS D 1 33 ? -44.234 16.474 39.538 1.00 52.12 326 LYS D C 1
ATOM 1404 O O . LYS D 1 33 ? -44.990 15.720 38.919 1.00 59.85 326 LYS D O 1
ATOM 1410 N N . LEU D 1 34 ? -44.673 17.596 40.110 1.00 48.78 327 LEU D N 1
ATOM 1411 C CA . LEU D 1 34 ? -46.057 18.025 39.927 1.00 52.84 327 LEU D CA 1
ATOM 1412 C C . LEU D 1 34 ? -46.365 18.257 38.452 1.00 59.43 327 LEU D C 1
ATOM 1413 O O . LEU D 1 34 ? -47.399 17.803 37.942 1.00 66.15 327 LEU D O 1
ATOM 1418 N N . VAL D 1 35 ? -45.460 18.951 37.750 1.00 45.31 328 VAL D N 1
ATOM 1419 C CA . VAL D 1 35 ? -45.653 19.281 36.341 1.00 39.19 328 VAL D CA 1
ATOM 1420 C C . VAL D 1 35 ? -45.627 18.021 35.463 1.00 48.97 328 VAL D C 1
ATOM 1421 O O . VAL D 1 35 ? -46.412 17.892 34.510 1.00 50.00 328 VAL D O 1
ATOM 1425 N N . ASP D 1 36 ? -44.728 17.077 35.769 1.00 40.24 329 ASP D N 1
ATOM 1426 C CA . ASP D 1 36 ? -44.597 15.858 34.978 1.00 45.22 329 ASP D CA 1
ATOM 1427 C C . ASP D 1 36 ? -45.876 15.032 34.979 1.00 51.46 329 ASP D C 1
ATOM 1428 O O . ASP D 1 36 ? -46.083 14.219 34.071 1.00 61.50 329 ASP D O 1
ATOM 1433 N N . ALA D 1 37 ? -46.742 15.220 35.966 1.00 50.57 330 ALA D N 1
ATOM 1434 C CA . ALA D 1 37 ? -47.954 14.422 36.081 1.00 61.19 330 ALA D CA 1
ATOM 1435 C C . ALA D 1 37 ? -49.217 15.167 35.680 1.00 53.98 330 ALA D C 1
ATOM 1436 O O . ALA D 1 37 ? -50.309 14.604 35.815 1.00 60.40 330 ALA D O 1
ATOM 1438 N N . ILE D 1 38 ? -49.116 16.412 35.214 1.00 50.02 331 ILE D N 1
ATOM 1439 C CA . ILE D 1 38 ? -50.334 17.100 34.799 1.00 50.18 331 ILE D CA 1
ATOM 1440 C C . ILE D 1 38 ? -50.808 16.515 33.475 1.00 58.86 331 ILE D C 1
ATOM 1441 O O . ILE D 1 38 ? -50.062 16.527 32.485 1.00 58.76 331 ILE D O 1
ATOM 1446 N N . PRO D 1 39 ? -52.042 16.031 33.407 1.00 59.22 332 PRO D N 1
ATOM 1447 C CA . PRO D 1 39 ? -52.561 15.482 32.151 1.00 53.05 332 PRO D CA 1
ATOM 1448 C C . PRO D 1 39 ? -52.713 16.555 31.084 1.00 64.31 332 PRO D C 1
ATOM 1449 O O . PRO D 1 39 ? -52.958 17.730 31.377 1.00 75.60 332 PRO D O 1
ATOM 1453 N N . LEU D 1 40 ? -52.570 16.132 29.824 1.00 60.40 333 LEU D N 1
ATOM 1454 C CA . LEU D 1 40 ? -52.666 17.077 28.719 1.00 54.36 333 LEU D CA 1
ATOM 1455 C C . LEU D 1 40 ? -54.033 17.739 28.661 1.00 63.66 333 LEU D C 1
ATOM 1456 O O . LEU D 1 40 ? -54.139 18.916 28.287 1.00 59.90 333 LEU D O 1
ATOM 1461 N N . HIS D 1 41 ? -55.086 16.997 29.017 1.00 73.16 334 HIS D N 1
ATOM 1462 C CA . HIS D 1 41 ? -56.428 17.568 29.062 1.00 81.24 334 HIS D CA 1
ATOM 1463 C C . HIS D 1 41 ? -56.479 18.761 30.009 1.00 81.50 334 HIS D C 1
ATOM 1464 O O . HIS D 1 41 ? -57.116 19.778 29.708 1.00 74.29 334 HIS D O 1
ATOM 1471 N N . GLU D 1 42 ? -55.787 18.663 31.151 1.00 83.67 335 GLU D N 1
ATOM 1472 C CA . GLU D 1 42 ? -55.736 19.770 32.097 1.00 78.39 335 GLU D CA 1
ATOM 1473 C C . GLU D 1 42 ? -54.804 20.875 31.628 1.00 71.91 335 GLU D C 1
ATOM 1474 O O . GLU D 1 42 ? -55.020 22.050 31.958 1.00 70.55 335 GLU D O 1
ATOM 1480 N N . LEU D 1 43 ? -53.812 20.530 30.806 1.00 71.90 336 LEU D N 1
ATOM 1481 C CA . LEU D 1 43 ? -52.736 21.462 30.492 1.00 67.44 336 LEU D CA 1
ATOM 1482 C C . LEU D 1 43 ? -53.156 22.545 29.507 1.00 75.86 336 LEU D C 1
ATOM 1483 O O . LEU D 1 43 ? -52.628 23.658 29.568 1.00 82.43 336 LEU D O 1
ATOM 1488 N N . THR D 1 44 ? -54.119 22.262 28.628 1.00 77.63 337 THR D N 1
ATOM 1489 C CA . THR D 1 44 ? -54.479 23.228 27.597 1.00 84.68 337 THR D CA 1
ATOM 1490 C C . THR D 1 44 ? -55.067 24.510 28.181 1.00 80.05 337 THR D C 1
ATOM 1491 O O . THR D 1 44 ? -54.983 25.564 27.540 1.00 83.36 337 THR D O 1
ATOM 1495 N N . SER D 1 45 ? -55.634 24.451 29.385 1.00 76.69 338 SER D N 1
ATOM 1496 C CA . SER D 1 45 ? -56.175 25.640 30.032 1.00 74.70 338 SER D CA 1
ATOM 1497 C C . SER D 1 45 ? -55.093 26.561 30.553 1.00 70.25 338 SER D C 1
ATOM 1498 O O . SER D 1 45 ? -55.425 27.587 31.164 1.00 75.31 338 SER D O 1
ATOM 1501 N N . ILE D 1 46 ? -53.828 26.194 30.340 1.00 61.99 339 ILE D N 1
ATOM 1502 C CA . ILE D 1 46 ? -52.656 26.955 30.757 1.00 54.37 339 ILE D CA 1
ATOM 1503 C C . ILE D 1 46 ? -52.037 27.595 29.522 1.00 53.53 339 ILE D C 1
ATOM 1504 O O . ILE D 1 46 ? -51.720 26.901 28.549 1.00 55.41 339 ILE D O 1
ATOM 1509 N N . SER D 1 47 ? -51.795 28.901 29.587 1.00 54.06 340 SER D N 1
ATOM 1510 C CA . SER D 1 47 ? -51.281 29.606 28.414 1.00 54.38 340 SER D CA 1
ATOM 1511 C C . SER D 1 47 ? -49.907 29.095 28.011 1.00 59.25 340 SER D C 1
ATOM 1512 O O . SER D 1 47 ? -49.610 28.972 26.820 1.00 66.36 340 SER D O 1
ATOM 1515 N N . CYS D 1 48 ? -49.061 28.762 28.981 1.00 67.47 341 CYS D N 1
ATOM 1516 C CA . CYS D 1 48 ? -47.719 28.311 28.659 1.00 54.96 341 CYS D CA 1
ATOM 1517 C C . CYS D 1 48 ? -47.648 26.813 28.477 1.00 56.46 341 CYS D C 1
ATOM 1518 O O . CYS D 1 48 ? -46.576 26.231 28.653 1.00 68.65 341 CYS D O 1
ATOM 1521 N N . ALA D 1 49 ? -48.770 26.178 28.129 1.00 62.34 342 ALA D N 1
ATOM 1522 C CA . ALA D 1 49 ? -48.800 24.729 27.938 1.00 56.29 342 ALA D CA 1
ATOM 1523 C C . ALA D 1 49 ? -47.707 24.260 26.975 1.00 59.76 342 ALA D C 1
ATOM 1524 O O . ALA D 1 49 ? -46.958 23.331 27.286 1.00 58.11 342 ALA D O 1
ATOM 1526 N N . LYS D 1 50 ? -47.598 24.889 25.796 1.00 60.56 343 LYS D N 1
ATOM 1527 C CA . LYS D 1 50 ? -46.571 24.491 24.837 1.00 55.09 343 LYS D CA 1
ATOM 1528 C C . LYS D 1 50 ? -45.185 24.440 25.478 1.00 58.56 343 LYS D C 1
ATOM 1529 O O . LYS D 1 50 ? -44.442 23.464 25.325 1.00 55.32 343 LYS D O 1
ATOM 1535 N N . GLU D 1 51 ? -44.838 25.469 26.244 1.00 71.13 344 GLU D N 1
ATOM 1536 C CA . GLU D 1 51 ? -43.474 25.597 26.744 1.00 73.44 344 GLU D CA 1
ATOM 1537 C C . GLU D 1 51 ? -43.234 24.666 27.936 1.00 67.66 344 GLU D C 1
ATOM 1538 O O . GLU D 1 51 ? -42.168 24.045 28.049 1.00 56.54 344 GLU D O 1
ATOM 1544 N N . LEU D 1 52 ? -44.242 24.522 28.802 1.00 61.88 345 LEU D N 1
ATOM 1545 C CA . LEU D 1 52 ? -44.193 23.541 29.882 1.00 54.54 345 LEU D CA 1
ATOM 1546 C C . LEU D 1 52 ? -44.058 22.115 29.359 1.00 53.43 345 LEU D C 1
ATOM 1547 O O . LEU D 1 52 ? -43.409 21.281 30.001 1.00 56.19 345 LEU D O 1
ATOM 1552 N N . LEU D 1 53 ? -44.668 21.809 28.212 1.00 57.45 346 LEU D N 1
ATOM 1553 C CA . LEU D 1 53 ? -44.530 20.476 27.621 1.00 61.13 346 LEU D CA 1
ATOM 1554 C C . LEU D 1 53 ? -43.105 20.216 27.151 1.00 60.76 346 LEU D C 1
ATOM 1555 O O . LEU D 1 53 ? -42.519 19.176 27.451 1.00 60.78 346 LEU D O 1
ATOM 1560 N N . GLN D 1 54 ? -42.535 21.150 26.397 1.00 64.62 347 GLN D N 1
ATOM 1561 C CA . GLN D 1 54 ? -41.183 20.948 25.895 1.00 59.12 347 GLN D CA 1
ATOM 1562 C C . GLN D 1 54 ? -40.181 20.769 27.040 1.00 58.82 347 GLN D C 1
ATOM 1563 O O . GLN D 1 54 ? -39.390 19.814 27.042 1.00 61.51 347 GLN D O 1
ATOM 1569 N N . GLN D 1 55 ? -40.246 21.629 28.064 1.00 58.96 348 GLN D N 1
ATOM 1570 C CA . GLN D 1 55 ? -39.246 21.566 29.128 1.00 53.47 348 GLN D CA 1
ATOM 1571 C C . GLN D 1 55 ? -39.450 20.339 30.012 1.00 52.19 348 GLN D C 1
ATOM 1572 O O . GLN D 1 55 ? -38.475 19.693 30.423 1.00 50.85 348 GLN D O 1
ATOM 1578 N N . ARG D 1 56 ? -40.705 19.966 30.285 1.00 54.05 349 ARG D N 1
ATOM 1579 C CA . ARG D 1 56 ? -40.914 18.771 31.100 1.00 48.17 349 ARG D CA 1
ATOM 1580 C C . ARG D 1 56 ? -40.436 17.527 30.366 1.00 54.01 349 ARG D C 1
ATOM 1581 O O . ARG D 1 56 ? -39.900 16.608 30.998 1.00 63.53 349 ARG D O 1
ATOM 1589 N N . GLU D 1 57 ? -40.529 17.515 29.029 1.00 55.49 350 GLU D N 1
ATOM 1590 C CA . GLU D 1 57 ? -40.027 16.370 28.274 1.00 61.13 350 GLU D CA 1
ATOM 1591 C C . GLU D 1 57 ? -38.501 16.343 28.271 1.00 63.18 350 GLU D C 1
ATOM 1592 O O . GLU D 1 57 ? -37.887 15.277 28.396 1.00 65.10 350 GLU D O 1
ATOM 1598 N N . LEU D 1 58 ? -37.880 17.517 28.171 1.00 60.26 351 LEU D N 1
ATOM 1599 C CA . LEU D 1 58 ? -36.427 17.608 28.157 1.00 53.28 351 LEU D CA 1
ATOM 1600 C C . LEU D 1 58 ? -35.828 17.166 29.485 1.00 51.21 351 LEU D C 1
ATOM 1601 O O . LEU D 1 58 ? -34.758 16.551 29.515 1.00 60.60 351 LEU D O 1
ATOM 1606 N N . ARG D 1 59 ? -36.489 17.489 30.593 1.00 53.60 352 ARG D N 1
ATOM 1607 C CA . ARG D 1 59 ? -36.015 17.027 31.894 1.00 52.36 352 ARG D CA 1
ATOM 1608 C C . ARG D 1 59 ? -35.935 15.509 31.957 1.00 47.56 352 ARG D C 1
ATOM 1609 O O . ARG D 1 59 ? -34.986 14.958 32.523 1.00 52.66 352 ARG D O 1
ATOM 1617 N N . ARG D 1 60 ? -36.929 14.815 31.386 1.00 46.85 353 ARG D N 1
ATOM 1618 C CA . ARG D 1 60 ? -36.888 13.355 31.340 1.00 46.16 353 ARG D CA 1
ATOM 1619 C C . ARG D 1 60 ? -35.675 12.879 30.565 1.00 56.19 353 ARG D C 1
ATOM 1620 O O . ARG D 1 60 ? -34.993 11.936 30.986 1.00 66.80 353 ARG D O 1
ATOM 1628 N N . LYS D 1 61 ? -35.402 13.515 29.420 1.00 52.42 354 LYS D N 1
ATOM 1629 C CA . LYS D 1 61 ? -34.252 13.129 28.609 1.00 59.54 354 LYS D CA 1
ATOM 1630 C C . LYS D 1 61 ? -32.958 13.290 29.391 1.00 53.98 354 LYS D C 1
ATOM 1631 O O . LYS D 1 61 ? -32.125 12.381 29.411 1.00 56.23 354 LYS D O 1
ATOM 1637 N N . LEU D 1 62 ? -32.808 14.397 30.115 1.00 55.84 355 LEU D N 1
ATOM 1638 C CA . LEU D 1 62 ? -31.573 14.589 30.864 1.00 60.68 355 LEU D CA 1
ATOM 1639 C C . LEU D 1 62 ? -31.526 13.706 32.096 1.00 69.92 355 LEU D C 1
ATOM 1640 O O . LEU D 1 62 ? -30.443 13.272 32.499 1.00 78.54 355 LEU D O 1
ATOM 1645 N N . LEU D 1 63 ? -32.673 13.414 32.711 1.00 69.21 356 LEU D N 1
ATOM 1646 C CA . LEU D 1 63 ? -32.607 12.516 33.854 1.00 65.68 356 LEU D CA 1
ATOM 1647 C C . LEU D 1 63 ? -32.195 11.118 33.434 1.00 65.30 356 LEU D C 1
ATOM 1648 O O . LEU D 1 63 ? -31.616 10.389 34.245 1.00 66.89 356 LEU D O 1
ATOM 1653 N N . ALA D 1 64 ? -32.359 10.790 32.152 1.00 63.70 357 ALA D N 1
ATOM 1654 C CA . ALA D 1 64 ? -32.049 9.470 31.627 1.00 71.03 357 ALA D CA 1
ATOM 1655 C C . ALA D 1 64 ? -30.672 9.423 31.004 1.00 75.10 357 ALA D C 1
ATOM 1656 O O . ALA D 1 64 ? -30.089 8.339 30.897 1.00 83.32 357 ALA D O 1
ATOM 1658 N N . ASP D 1 65 ? -30.131 10.580 30.630 1.00 72.61 358 ASP D N 1
ATOM 1659 C CA . ASP D 1 65 ? -28.760 10.641 30.166 1.00 68.47 358 ASP D CA 1
ATOM 1660 C C . ASP D 1 65 ? -27.767 10.504 31.313 1.00 67.95 358 ASP D C 1
ATOM 1661 O O . ASP D 1 65 ? -26.575 10.313 31.062 1.00 71.33 358 ASP D O 1
ATOM 1666 N N . SER D 1 66 ? -28.224 10.569 32.558 1.00 69.86 359 SER D N 1
ATOM 1667 C CA . SER D 1 66 ? -27.358 10.347 33.705 1.00 66.35 359 SER D CA 1
ATOM 1668 C C . SER D 1 66 ? -27.252 8.895 34.104 1.00 67.14 359 SER D C 1
ATOM 1669 O O . SER D 1 66 ? -26.487 8.571 35.010 1.00 75.86 359 SER D O 1
ATOM 1672 N N . VAL D 1 67 ? -27.994 8.005 33.452 1.00 58.11 360 VAL D N 1
ATOM 1673 C CA . VAL D 1 67 ? -27.904 6.590 33.774 1.00 67.08 360 VAL D CA 1
ATOM 1674 C C . VAL D 1 67 ? -26.617 6.061 33.149 1.00 76.62 360 VAL D C 1
ATOM 1675 O O . VAL D 1 67 ? -26.476 6.027 31.924 1.00 69.21 360 VAL D O 1
ATOM 1679 N N . ASP D 1 68 ? -25.674 5.672 34.008 1.00 90.25 361 ASP D N 1
ATOM 1680 C CA . ASP D 1 68 ? -24.406 5.091 33.594 1.00 95.97 361 ASP D CA 1
ATOM 1681 C C . ASP D 1 68 ? -24.499 3.584 33.682 1.00 91.94 361 ASP D C 1
ATOM 1682 O O . ASP D 1 68 ? -23.488 2.918 33.882 1.00 104.20 361 ASP D O 1
ATOM 1687 N N . GLY E 1 17 ? -26.066 -7.046 55.054 1.00 108.31 310 GLY E N 1
ATOM 1688 C CA . GLY E 1 17 ? -27.436 -7.516 55.153 1.00 113.08 310 GLY E CA 1
ATOM 1689 C C . GLY E 1 17 ? -28.439 -6.801 54.258 1.00 119.95 310 GLY E C 1
ATOM 1690 O O . GLY E 1 17 ? -28.615 -7.153 53.082 1.00 111.91 310 GLY E O 1
ATOM 1691 N N . LEU E 1 18 ? -29.113 -5.795 54.830 1.00 128.48 311 LEU E N 1
ATOM 1692 C CA . LEU E 1 18 ? -30.152 -5.008 54.157 1.00 123.51 311 LEU E CA 1
ATOM 1693 C C . LEU E 1 18 ? -29.614 -4.135 53.013 1.00 107.07 311 LEU E C 1
ATOM 1694 O O . LEU E 1 18 ? -30.395 -3.444 52.343 1.00 90.22 311 LEU E O 1
ATOM 1699 N N . HIS E 1 19 ? -28.304 -4.166 52.771 1.00 112.38 312 HIS E N 1
ATOM 1700 C CA . HIS E 1 19 ? -27.660 -3.214 51.874 1.00 111.59 312 HIS E CA 1
ATOM 1701 C C . HIS E 1 19 ? -28.003 -3.449 50.405 1.00 102.11 312 HIS E C 1
ATOM 1702 O O . HIS E 1 19 ? -27.881 -2.531 49.584 1.00 96.72 312 HIS E O 1
ATOM 1709 N N . LEU E 1 20 ? -28.504 -4.630 50.075 1.00 98.07 313 LEU E N 1
ATOM 1710 C CA . LEU E 1 20 ? -28.730 -5.036 48.699 1.00 81.28 313 LEU E CA 1
ATOM 1711 C C . LEU E 1 20 ? -30.075 -4.589 48.179 1.00 78.06 313 LEU E C 1
ATOM 1712 O O . LEU E 1 20 ? -30.290 -4.588 46.964 1.00 67.68 313 LEU E O 1
ATOM 1717 N N . GLU E 1 21 ? -31.009 -4.292 49.076 1.00 90.84 314 GLU E N 1
ATOM 1718 C CA . GLU E 1 21 ? -32.319 -3.825 48.646 1.00 91.75 314 GLU E CA 1
ATOM 1719 C C . GLU E 1 21 ? -32.232 -2.413 48.075 1.00 92.30 314 GLU E C 1
ATOM 1720 O O . GLU E 1 21 ? -32.844 -2.122 47.041 1.00 88.45 314 GLU E O 1
ATOM 1726 N N . GLN E 1 22 ? -31.476 -1.519 48.728 1.00 99.93 315 GLN E N 1
ATOM 1727 C CA . GLN E 1 22 ? -31.344 -0.161 48.207 1.00 96.21 315 GLN E CA 1
ATOM 1728 C C . GLN E 1 22 ? -30.615 -0.127 46.869 1.00 81.67 315 GLN E C 1
ATOM 1729 O O . GLN E 1 22 ? -30.848 0.789 46.074 1.00 74.99 315 GLN E O 1
ATOM 1735 N N . GLN E 1 23 ? -29.791 -1.133 46.577 1.00 78.90 316 GLN 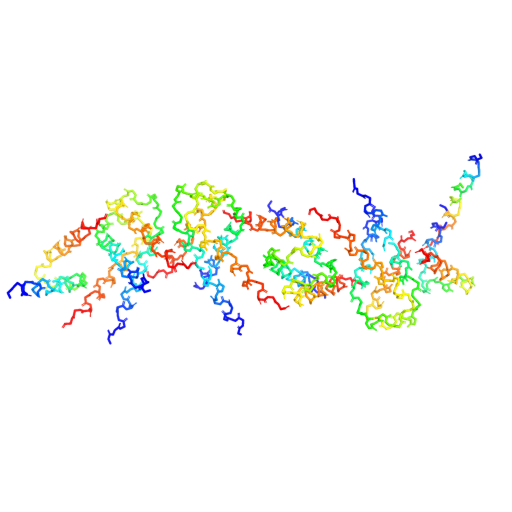E N 1
ATOM 1736 C CA . GLN E 1 23 ? -29.066 -1.182 45.310 1.00 67.11 316 GLN E CA 1
ATOM 1737 C C . GLN E 1 23 ? -29.940 -1.685 44.168 1.00 61.06 316 GLN E C 1
ATOM 1738 O O . GLN E 1 23 ? -29.710 -1.322 43.012 1.00 61.57 316 GLN E O 1
ATOM 1744 N N . LEU E 1 24 ? -30.942 -2.511 44.482 1.00 64.86 317 LEU E N 1
ATOM 1745 C CA . LEU E 1 24 ? -31.948 -2.925 43.507 1.00 51.80 317 LEU E CA 1
ATOM 1746 C C . LEU E 1 24 ? -32.890 -1.782 43.171 1.00 51.65 317 LEU E C 1
ATOM 1747 O O . LEU E 1 24 ? -33.213 -1.553 41.999 1.00 58.55 317 LEU E O 1
ATOM 1752 N N . TYR E 1 25 ? -33.373 -1.077 44.200 1.00 49.98 318 TYR E N 1
ATOM 1753 C CA . TYR E 1 25 ? -34.277 0.047 43.991 1.00 51.23 318 TYR E CA 1
ATOM 1754 C C . TYR E 1 25 ? -33.645 1.115 43.096 1.00 60.39 318 TYR E C 1
ATOM 1755 O O . TYR E 1 25 ? -34.335 1.755 42.289 1.00 56.13 318 TYR E O 1
ATOM 1764 N N . SER E 1 26 ? -32.336 1.333 43.245 1.00 60.86 319 SER E N 1
ATOM 1765 C CA . SER E 1 26 ? -31.634 2.265 42.373 1.00 63.96 319 SER E CA 1
ATOM 1766 C C . SER E 1 26 ? -31.675 1.807 40.916 1.00 72.62 319 SER E C 1
ATOM 1767 O O . SER E 1 26 ? -31.920 2.616 40.012 1.00 87.95 319 SER E O 1
ATOM 1770 N N . VAL E 1 27 ? -31.438 0.515 40.666 1.00 62.20 320 VAL E N 1
ATOM 1771 C CA . VAL E 1 27 ? -31.441 0.011 39.297 1.00 54.95 320 VAL E CA 1
ATOM 1772 C C . VAL E 1 27 ? -32.832 0.070 38.685 1.00 58.48 320 VAL E C 1
ATOM 1773 O O . VAL E 1 27 ? -32.979 0.447 37.518 1.00 64.18 320 VAL E O 1
ATOM 1785 N N . GLU E 1 29 ? -34.942 2.193 39.451 1.00 65.25 322 GLU E N 1
ATOM 1786 C CA . GLU E 1 29 ? -35.164 3.605 39.185 1.00 64.83 322 GLU E CA 1
ATOM 1787 C C . GLU E 1 29 ? -34.501 4.028 37.885 1.00 68.04 322 GLU E C 1
ATOM 1788 O O . GLU E 1 29 ? -35.019 4.904 37.181 1.00 75.47 322 GLU E O 1
ATOM 1794 N N . ASP E 1 30 ? -33.370 3.415 37.548 1.00 63.75 323 ASP E N 1
ATOM 1795 C CA . ASP E 1 30 ? -32.681 3.764 36.310 1.00 66.45 323 ASP E CA 1
ATOM 1796 C C . ASP E 1 30 ? -33.431 3.248 35.093 1.00 59.06 323 ASP E C 1
ATOM 1797 O O . ASP E 1 30 ? -33.501 3.922 34.060 1.00 63.30 323 ASP E O 1
ATOM 1802 N N . ILE E 1 31 ? -33.967 2.044 35.180 1.00 52.27 324 ILE E N 1
ATOM 1803 C CA . ILE E 1 31 ? -34.748 1.511 34.074 1.00 54.41 324 ILE E CA 1
ATOM 1804 C C . ILE E 1 31 ? -35.944 2.412 33.802 1.00 52.73 324 ILE E C 1
ATOM 1805 O O . ILE E 1 31 ? -36.203 2.807 32.660 1.00 53.66 324 ILE E O 1
ATOM 1810 N N . CYS E 1 32 ? -36.648 2.790 34.870 1.00 57.39 325 CYS E N 1
ATOM 1811 C CA . CYS E 1 32 ? -37.814 3.655 34.734 1.00 50.07 325 CYS E CA 1
ATOM 1812 C C . CYS E 1 32 ? -37.440 4.984 34.117 1.00 51.81 325 CYS E C 1
ATOM 1813 O O . CYS E 1 32 ? -38.201 5.529 33.311 1.00 54.45 325 CYS E O 1
ATOM 1816 N N . LYS E 1 33 ? -36.288 5.539 34.507 1.00 52.16 326 LYS E N 1
ATOM 1817 C CA . LYS E 1 33 ? -35.836 6.786 33.910 1.00 47.96 326 LYS E CA 1
ATOM 1818 C C . LYS E 1 33 ? -35.603 6.605 32.418 1.00 63.69 326 LYS E C 1
ATOM 1819 O O . LYS E 1 33 ? -36.112 7.383 31.602 1.00 71.83 326 LYS E O 1
ATOM 1825 N N . LEU E 1 34 ? -34.878 5.537 32.046 1.00 59.41 327 LEU E N 1
ATOM 1826 C CA . LEU E 1 34 ? -34.664 5.217 30.637 1.00 46.80 327 LEU E CA 1
ATOM 1827 C C . LEU E 1 34 ? -35.984 5.060 29.905 1.00 48.81 327 LEU E C 1
ATOM 1828 O O . LEU E 1 34 ? -36.151 5.584 28.798 1.00 56.84 327 LEU E O 1
ATOM 1833 N N . VAL E 1 35 ? -36.946 4.373 30.522 1.00 41.15 328 VAL E N 1
ATOM 1834 C CA . VAL E 1 35 ? -38.242 4.168 29.884 1.00 44.64 328 VAL E CA 1
ATOM 1835 C C . VAL E 1 35 ? -39.006 5.486 29.741 1.00 50.20 328 VAL E C 1
ATOM 1836 O O . VAL E 1 35 ? -39.625 5.748 28.706 1.00 57.74 328 VAL E O 1
ATOM 1840 N N . ASP E 1 36 ? -38.959 6.351 30.750 1.00 53.42 329 ASP E N 1
ATOM 1841 C CA . ASP E 1 36 ? -39.645 7.632 30.619 1.00 57.46 329 ASP E CA 1
ATOM 1842 C C . ASP E 1 36 ? -39.050 8.530 29.533 1.00 59.36 329 ASP E C 1
ATOM 1843 O O . ASP E 1 36 ? -39.705 9.490 29.113 1.00 55.43 329 ASP E O 1
ATOM 1848 N N . ALA E 1 37 ? -37.842 8.256 29.052 1.00 63.00 330 ALA E N 1
ATOM 1849 C CA . ALA E 1 37 ? -37.248 9.134 28.050 1.00 65.89 330 ALA E CA 1
ATOM 1850 C C . ALA E 1 37 ? -37.407 8.624 26.625 1.00 69.86 330 ALA E C 1
ATOM 1851 O O . ALA E 1 37 ? -37.002 9.319 25.687 1.00 81.53 330 ALA E O 1
ATOM 1853 N N . ILE E 1 38 ? -37.993 7.451 26.431 1.00 62.96 331 ILE E N 1
ATOM 1854 C CA . ILE E 1 38 ? -38.116 6.917 25.080 1.00 65.93 331 ILE E CA 1
ATOM 1855 C C . ILE E 1 38 ? -39.117 7.773 24.318 1.00 70.76 331 ILE E C 1
ATOM 1856 O O . ILE E 1 38 ? -40.274 7.898 24.741 1.00 69.19 331 ILE E O 1
ATOM 1861 N N . PRO E 1 39 ? -38.728 8.367 23.196 1.00 80.91 332 PRO E N 1
ATOM 1862 C CA . PRO E 1 39 ? -39.678 9.178 22.439 1.00 86.83 332 PRO E CA 1
ATOM 1863 C C . PRO E 1 39 ? -40.850 8.323 22.010 1.00 87.46 332 PRO E C 1
ATOM 1864 O O . PRO E 1 39 ? -40.733 7.110 21.832 1.00 89.83 332 PRO E O 1
ATOM 1868 N N . LEU E 1 40 ? -41.999 8.966 21.862 1.00 88.88 333 LEU E N 1
ATOM 1869 C CA . LEU E 1 40 ? -43.186 8.211 21.497 1.00 89.75 333 LEU E CA 1
ATOM 1870 C C . LEU E 1 40 ? -43.017 7.546 20.138 1.00 91.22 333 LEU E C 1
ATOM 1871 O O . LEU E 1 40 ? -43.395 6.383 19.963 1.00 90.10 333 LEU E O 1
ATOM 1876 N N . HIS E 1 41 ? -42.428 8.259 19.169 1.00 95.91 334 HIS E N 1
ATOM 1877 C CA . HIS E 1 41 ? -42.292 7.698 17.826 1.00 101.60 334 HIS E CA 1
ATOM 1878 C C . HIS E 1 41 ? -41.403 6.462 17.820 1.00 102.34 334 HIS E C 1
ATOM 1879 O O . HIS E 1 41 ? -41.598 5.566 16.990 1.00 102.36 334 HIS E O 1
ATOM 1886 N N . GLU E 1 42 ? -40.415 6.402 18.722 1.00 100.49 335 GLU E N 1
ATOM 1887 C CA . GLU E 1 42 ? -39.595 5.202 18.862 1.00 99.61 335 GLU E CA 1
ATOM 1888 C C . GLU E 1 42 ? -40.369 4.051 19.489 1.00 89.62 335 GLU E C 1
ATOM 1889 O O . GLU E 1 42 ? -39.930 2.900 19.399 1.00 92.52 335 GLU E O 1
ATOM 1895 N N . LEU E 1 43 ? -41.473 4.342 20.168 1.00 80.76 336 LEU E N 1
ATOM 1896 C CA . LEU E 1 43 ? -42.209 3.320 20.894 1.00 78.14 336 LEU E CA 1
ATOM 1897 C C . LEU E 1 43 ? -43.019 2.406 19.992 1.00 88.02 336 LEU E C 1
ATOM 1898 O O . LEU E 1 43 ? -43.500 1.372 20.464 1.00 88.65 336 LEU E O 1
ATOM 1903 N N . THR E 1 44 ? -43.208 2.777 18.726 1.00 104.03 337 THR E N 1
ATOM 1904 C CA . THR E 1 44 ? -44.121 2.041 17.857 1.00 116.00 337 THR E CA 1
ATOM 1905 C C . THR E 1 44 ? -43.694 0.589 17.655 1.00 119.88 337 THR E C 1
ATOM 1906 O O . THR E 1 44 ? -44.551 -0.296 17.526 1.00 119.75 337 THR E O 1
ATOM 1910 N N . SER E 1 45 ? -42.387 0.320 17.636 1.00 120.13 338 SER E N 1
ATOM 1911 C CA . SER E 1 45 ? -41.881 -0.979 17.210 1.00 126.14 338 SER E CA 1
ATOM 1912 C C . SER E 1 45 ? -41.867 -2.046 18.304 1.00 122.99 338 SER E C 1
ATOM 1913 O O . SER E 1 45 ? -41.488 -3.187 18.014 1.00 130.17 338 SER E O 1
ATOM 1916 N N . ILE E 1 46 ? -42.286 -1.735 19.530 1.00 105.65 339 ILE E N 1
ATOM 1917 C CA . ILE E 1 46 ? -42.205 -2.667 20.654 1.00 92.73 339 ILE E CA 1
ATOM 1918 C C . ILE E 1 46 ? -43.569 -3.277 20.928 1.00 91.44 339 ILE E C 1
ATOM 1919 O O . ILE E 1 46 ? -44.584 -2.572 20.952 1.00 98.61 339 ILE E O 1
ATOM 1924 N N . SER E 1 47 ? -43.591 -4.588 21.165 1.00 93.63 340 SER E N 1
ATOM 1925 C CA . SER E 1 47 ? -44.862 -5.283 21.333 1.00 101.82 340 SER E CA 1
ATOM 1926 C C . SER E 1 47 ? -45.635 -4.744 22.531 1.00 106.31 340 SER E C 1
ATOM 1927 O O . SER E 1 47 ? -46.848 -4.516 22.440 1.00 111.22 340 SER E O 1
ATOM 1930 N N . CYS E 1 48 ? -44.949 -4.499 23.650 1.00 101.57 341 CYS E N 1
ATOM 1931 C CA . CYS E 1 48 ? -45.599 -4.098 24.893 1.00 93.59 341 CYS E CA 1
ATOM 1932 C C . CYS E 1 48 ? -45.742 -2.586 25.031 1.00 89.09 341 CYS E C 1
ATOM 1933 O O . CYS E 1 48 ? -45.914 -2.092 26.149 1.00 87.79 341 CYS E O 1
ATOM 1936 N N . ALA E 1 49 ? -45.716 -1.853 23.915 1.00 86.01 342 ALA E N 1
ATOM 1937 C CA . ALA E 1 49 ? -45.739 -0.394 23.950 1.00 72.40 342 ALA E CA 1
ATOM 1938 C C . ALA E 1 49 ? -46.908 0.149 24.773 1.00 74.90 342 ALA E C 1
ATOM 1939 O O . ALA E 1 49 ? -46.713 0.989 25.659 1.00 74.03 342 ALA E O 1
ATOM 1941 N N . LYS E 1 50 ? -48.135 -0.298 24.466 1.00 76.82 343 LYS E N 1
ATOM 1942 C CA . LYS E 1 50 ? -49.334 0.177 25.164 1.00 82.73 343 LYS E CA 1
ATOM 1943 C C . LYS E 1 50 ? -49.184 0.138 26.687 1.00 85.97 343 LYS E C 1
ATOM 1944 O O . LYS E 1 50 ? -49.571 1.089 27.378 1.00 85.30 343 LYS E O 1
ATOM 1950 N N . GLU E 1 51 ? -48.641 -0.960 27.233 1.00 81.71 344 GLU E N 1
ATOM 1951 C CA . GLU E 1 51 ? -48.561 -1.095 28.687 1.00 72.19 344 GLU E CA 1
ATOM 1952 C C . GLU E 1 51 ? -47.342 -0.371 29.252 1.00 64.25 344 GLU E C 1
ATOM 1953 O O . GLU E 1 51 ? -47.388 0.189 30.359 1.00 55.96 344 GLU E O 1
ATOM 1959 N N . LEU E 1 52 ? -46.237 -0.389 28.520 1.00 54.91 345 LEU E N 1
ATOM 1960 C CA . LEU E 1 52 ? -45.122 0.464 28.885 1.00 49.16 345 LEU E CA 1
ATOM 1961 C C . LEU E 1 52 ? -45.568 1.918 28.996 1.00 62.17 345 LEU E C 1
ATOM 1962 O O . LEU E 1 52 ? -45.188 2.638 29.930 1.00 67.20 345 LEU E O 1
ATOM 1967 N N . LEU E 1 53 ? -46.414 2.355 28.067 1.00 61.50 346 LEU E N 1
ATOM 1968 C CA . LEU E 1 53 ? -46.874 3.733 28.074 1.00 58.43 346 LEU E CA 1
ATOM 1969 C C . LEU E 1 53 ? -47.804 3.992 29.251 1.00 61.37 346 LEU E C 1
ATOM 1970 O O . LEU E 1 53 ? -47.731 5.043 29.894 1.00 60.33 346 LEU E O 1
ATOM 1975 N N . GLN E 1 54 ? -48.680 3.032 29.553 1.00 68.67 347 GLN E N 1
ATOM 1976 C CA . GLN E 1 54 ? -49.643 3.193 30.638 1.00 64.62 347 GLN E CA 1
ATOM 1977 C C . GLN E 1 54 ? -48.960 3.244 32.009 1.00 65.79 347 GLN E C 1
ATOM 1978 O O . GLN E 1 54 ? -49.338 4.047 32.873 1.00 63.82 347 GLN E O 1
ATOM 1984 N N . GLN E 1 55 ? -47.968 2.383 32.240 1.00 61.14 348 GLN E N 1
ATOM 1985 C CA . GLN E 1 55 ? -47.371 2.323 33.567 1.00 53.06 348 GLN E CA 1
ATOM 1986 C C . GLN E 1 55 ? -46.449 3.504 33.814 1.00 56.47 348 GLN E C 1
ATOM 1987 O O . GLN E 1 55 ? -46.462 4.088 34.905 1.00 59.79 348 GLN E O 1
ATOM 1993 N N . ARG E 1 56 ? -45.675 3.901 32.806 1.00 51.50 349 ARG E N 1
ATOM 1994 C CA . ARG E 1 56 ? -44.744 4.994 33.025 1.00 50.18 349 ARG E CA 1
ATOM 1995 C C . ARG E 1 56 ? -45.486 6.279 33.373 1.00 57.09 349 ARG E C 1
ATOM 1996 O O . ARG E 1 56 ? -44.968 7.095 34.148 1.00 62.72 349 ARG E O 1
ATOM 2004 N N . GLU E 1 57 ? -46.712 6.454 32.858 1.00 57.30 350 GLU E N 1
ATOM 2005 C CA . GLU E 1 57 ? -47.530 7.598 33.255 1.00 58.40 350 GLU E CA 1
ATOM 2006 C C . GLU E 1 57 ? -47.986 7.476 34.700 1.00 60.42 350 GLU E C 1
ATOM 2007 O O . GLU E 1 57 ? -47.914 8.445 35.465 1.00 69.61 350 GLU E O 1
ATOM 2013 N N . LEU E 1 58 ? -48.415 6.279 35.103 1.00 53.38 351 LEU E N 1
ATOM 2014 C CA . LEU E 1 58 ? -48.814 6.065 36.485 1.00 48.54 351 LEU E CA 1
ATOM 2015 C C . LEU E 1 58 ? -47.652 6.283 37.446 1.00 60.09 351 LEU E C 1
ATOM 2016 O O . LEU E 1 58 ? -47.856 6.758 38.568 1.00 68.97 351 LEU E O 1
ATOM 2021 N N . ARG E 1 59 ? -46.429 5.941 37.040 1.00 57.41 352 ARG E N 1
ATOM 2022 C CA . ARG E 1 59 ? -45.288 6.247 37.891 1.00 54.00 352 ARG E CA 1
ATOM 2023 C C . ARG E 1 59 ? -45.146 7.747 38.107 1.00 63.31 352 ARG E C 1
ATOM 2024 O O . ARG E 1 59 ? -44.787 8.187 39.206 1.00 70.22 352 ARG E O 1
ATOM 2032 N N . ARG E 1 60 ? -45.404 8.551 37.068 1.00 60.06 353 ARG E N 1
ATOM 2033 C CA . ARG E 1 60 ? -45.338 10.000 37.244 1.00 43.62 353 ARG E CA 1
ATOM 2034 C C . ARG E 1 60 ? -46.372 10.460 38.248 1.00 46.13 353 ARG E C 1
ATOM 2035 O O . ARG E 1 60 ? -46.081 11.299 39.106 1.00 59.11 353 ARG E O 1
ATOM 2043 N N . LYS E 1 61 ? -47.595 9.928 38.143 1.00 44.64 354 LYS E N 1
ATOM 2044 C CA . LYS E 1 61 ? -48.685 10.372 39.006 1.00 51.06 354 LYS E CA 1
ATOM 2045 C C . LYS E 1 61 ? -48.433 9.982 40.463 1.00 60.48 354 LYS E C 1
ATOM 2046 O O . LYS E 1 61 ? -48.696 10.781 41.374 1.00 57.83 354 LYS E O 1
ATOM 2052 N N . LEU E 1 62 ? -47.866 8.785 40.704 1.00 60.69 355 LEU E N 1
ATOM 2053 C CA . LEU E 1 62 ? -47.516 8.401 42.074 1.00 49.90 355 LEU E CA 1
ATOM 2054 C C . LEU E 1 62 ? -46.346 9.189 42.620 1.00 48.15 355 LEU E C 1
ATOM 2055 O O . LEU E 1 62 ? -46.284 9.428 43.830 1.00 52.20 355 LEU E O 1
ATOM 2060 N N . LEU E 1 63 ? -45.393 9.566 41.769 1.00 53.38 356 LEU E N 1
ATOM 2061 C CA . LEU E 1 63 ? -44.276 10.365 42.255 1.00 48.07 356 LEU E CA 1
ATOM 2062 C C . LEU E 1 63 ? -44.767 11.713 42.723 1.00 55.59 356 LEU E C 1
ATOM 2063 O O . LEU E 1 63 ? -44.411 12.171 43.816 1.00 66.33 356 LEU E O 1
ATOM 2068 N N . ALA E 1 64 ? -45.667 12.316 41.953 1.00 56.71 357 ALA E N 1
ATOM 2069 C CA . ALA E 1 64 ? -46.167 13.625 42.319 1.00 51.83 357 ALA E CA 1
ATOM 2070 C C . ALA E 1 64 ? -47.119 13.517 43.496 1.00 56.23 357 ALA E C 1
ATOM 2071 O O . ALA E 1 64 ? -47.248 14.465 44.275 1.00 67.91 357 ALA E O 1
ATOM 2073 N N . ASP E 1 65 ? -47.759 12.354 43.660 1.00 57.55 358 ASP E N 1
ATOM 2074 C CA . ASP E 1 65 ? -48.658 12.140 44.790 1.00 54.82 358 ASP E CA 1
ATOM 2075 C C . ASP E 1 65 ? -47.938 12.276 46.134 1.00 57.05 358 ASP E C 1
ATOM 2076 O O . ASP E 1 65 ? -48.553 12.685 47.123 1.00 65.55 358 ASP E O 1
ATOM 2081 N N . SER E 1 66 ? -46.647 11.953 46.194 1.00 62.51 359 SER E N 1
ATOM 2082 C CA . SER E 1 66 ? -45.857 12.093 47.415 1.00 63.99 359 SER E CA 1
ATOM 2083 C C . SER E 1 66 ? -45.474 13.531 47.747 1.00 67.76 359 SER E C 1
ATOM 2084 O O . SER E 1 66 ? -44.856 13.751 48.791 1.00 73.83 359 SER E O 1
ATOM 2087 N N . VAL E 1 67 ? -45.781 14.501 46.886 1.00 66.39 360 VAL E N 1
ATOM 2088 C CA . VAL E 1 67 ? -45.430 15.895 47.143 1.00 61.36 360 VAL E CA 1
ATOM 2089 C C . VAL E 1 67 ? -46.318 16.440 48.233 1.00 75.52 360 VAL E C 1
ATOM 2090 O O . VAL E 1 67 ? -47.563 16.436 48.094 1.00 80.49 360 VAL E O 1
ATOM 2094 N N . ASP E 1 68 ? -45.727 16.919 49.324 1.00 78.70 361 ASP E N 1
ATOM 2095 C CA . ASP E 1 68 ? -46.483 17.378 50.484 1.00 84.92 361 ASP E CA 1
ATOM 2096 C C . ASP E 1 68 ? -46.555 18.893 50.534 1.00 93.28 361 ASP E C 1
ATOM 2097 O O . ASP E 1 68 ? -47.247 19.462 51.381 1.00 103.22 361 ASP E O 1
ATOM 2102 N N . ALA F 1 14 ? -28.234 75.375 14.973 1.00 158.49 307 ALA F N 1
ATOM 2103 C CA . ALA F 1 14 ? -28.472 75.391 16.413 1.00 153.11 307 ALA F CA 1
ATOM 2104 C C . ALA F 1 14 ? -29.653 74.503 16.770 1.00 159.44 307 ALA F C 1
ATOM 2105 O O . ALA F 1 14 ? -30.453 74.844 17.644 1.00 160.27 307 ALA F O 1
ATOM 2107 N N . ASP F 1 15 ? -29.756 73.356 16.092 1.00 165.69 308 ASP F N 1
ATOM 2108 C CA . ASP F 1 15 ? -30.845 72.425 16.381 1.00 166.06 308 ASP F CA 1
ATOM 2109 C C . ASP F 1 15 ? -30.741 71.856 17.796 1.00 154.52 308 ASP F C 1
ATOM 2110 O O . ASP F 1 15 ? -31.758 71.480 18.392 1.00 146.14 308 ASP F O 1
ATOM 2115 N N . LYS F 1 16 ? -29.531 71.792 18.351 1.00 152.07 309 LYS F N 1
ATOM 2116 C CA . LYS F 1 16 ? -29.322 71.265 19.698 1.00 143.10 309 LYS F CA 1
ATOM 2117 C C . LYS F 1 16 ? -29.280 72.412 20.714 1.00 137.56 309 LYS F C 1
ATOM 2118 O O . LYS F 1 16 ? -28.238 72.785 21.253 1.00 137.25 309 LYS F O 1
ATOM 2124 N N . GLY F 1 17 ? -30.456 72.974 20.974 1.00 129.74 310 GLY F N 1
ATOM 2125 C CA . GLY F 1 17 ? -30.632 73.824 22.135 1.00 116.36 310 GLY F CA 1
ATOM 2126 C C . GLY F 1 17 ? -31.419 73.060 23.179 1.00 109.08 310 GLY F C 1
ATOM 2127 O O . GLY F 1 17 ? -31.266 73.262 24.383 1.00 97.49 310 GLY F O 1
ATOM 2128 N N . LEU F 1 18 ? -32.284 72.163 22.713 1.00 116.51 311 LEU F N 1
ATOM 2129 C CA . LEU F 1 18 ? -32.914 71.203 23.609 1.00 115.73 311 LEU F CA 1
ATOM 2130 C C . LEU F 1 18 ? -31.957 70.089 23.998 1.00 110.27 311 LEU F C 1
ATOM 2131 O O . LEU F 1 18 ? -32.254 69.327 24.918 1.00 110.67 311 LEU F O 1
ATOM 2136 N N . HIS F 1 19 ? -30.832 69.955 23.299 1.00 110.47 312 HIS F N 1
ATOM 2137 C CA . HIS F 1 19 ? -29.786 69.043 23.750 1.00 115.25 312 HIS F CA 1
ATOM 2138 C C . HIS F 1 19 ? -29.182 69.518 25.064 1.00 109.53 312 HIS F C 1
ATOM 2139 O O . HIS F 1 19 ? -28.861 68.712 25.947 1.00 108.14 312 HIS F O 1
ATOM 2146 N N . LEU F 1 20 ? -29.021 70.826 25.208 1.00 104.55 313 LEU F N 1
ATOM 2147 C CA . LEU F 1 20 ? -28.477 71.365 26.445 1.00 92.77 313 LEU F CA 1
ATOM 2148 C C . LEU F 1 20 ? -29.425 71.104 27.606 1.00 85.21 313 LEU F C 1
ATOM 2149 O O . LEU F 1 20 ? -28.986 70.849 28.735 1.00 74.33 313 LEU F O 1
ATOM 2154 N N . GLU F 1 21 ? -30.732 71.142 27.336 1.00 89.32 314 GLU F N 1
ATOM 2155 C CA . GLU F 1 21 ? -31.714 70.882 28.379 1.00 85.58 314 GLU F CA 1
ATOM 2156 C C . GLU F 1 21 ? -31.589 69.468 28.918 1.00 82.50 314 GLU F C 1
ATOM 2157 O O . GLU F 1 21 ? -31.845 69.230 30.102 1.00 79.54 314 GLU F O 1
ATOM 2163 N N . GLN F 1 22 ? -31.173 68.525 28.081 1.00 84.60 315 GLN F N 1
ATOM 2164 C CA . GLN F 1 22 ? -30.984 67.172 28.566 1.00 82.09 315 GLN F CA 1
ATOM 2165 C C . GLN F 1 22 ? -29.657 67.011 29.283 1.00 82.35 315 GLN F C 1
ATOM 2166 O O . GLN F 1 22 ? -29.551 66.166 30.177 1.00 84.97 315 GLN F O 1
ATOM 2172 N N . GLN F 1 23 ? -28.687 67.882 28.999 1.00 77.28 316 GLN F N 1
ATOM 2173 C CA . GLN F 1 23 ? -27.454 67.871 29.769 1.00 66.88 316 GLN F CA 1
ATOM 2174 C C . GLN F 1 23 ? -27.690 68.464 31.142 1.00 58.48 316 GLN F C 1
ATOM 2175 O O . GLN F 1 23 ? -27.130 67.992 32.136 1.00 56.00 316 GLN F O 1
ATOM 2181 N N . LEU F 1 24 ? -28.556 69.469 31.215 1.00 58.19 317 LEU F N 1
ATOM 2182 C CA . LEU F 1 24 ? -28.916 70.032 32.501 1.00 50.00 317 LEU F CA 1
ATOM 2183 C C . LEU F 1 24 ? -29.682 69.020 33.334 1.00 51.93 317 LEU F C 1
ATOM 2184 O O . LEU F 1 24 ? -29.394 68.837 34.519 1.00 59.86 317 LEU F O 1
ATOM 2189 N N . TYR F 1 25 ? -30.615 68.300 32.715 1.00 50.63 318 TYR F N 1
ATOM 2190 C CA . TYR F 1 25 ? -31.381 67.318 33.465 1.00 54.28 318 TYR F CA 1
ATOM 2191 C C . TYR F 1 25 ? -30.468 66.264 34.062 1.00 57.19 318 TYR F C 1
ATOM 2192 O O . TYR F 1 25 ? -30.636 65.878 35.228 1.00 55.17 318 TYR F O 1
ATOM 2201 N N . SER F 1 26 ? -29.482 65.803 33.281 1.00 53.64 319 SER F N 1
ATOM 2202 C CA . SER F 1 26 ? -28.582 64.772 33.770 1.00 52.48 319 SER F CA 1
ATOM 2203 C C . SER F 1 26 ? -27.855 65.244 35.018 1.00 55.18 319 SER F C 1
ATOM 2204 O O . SER F 1 26 ? -27.834 64.548 36.036 1.00 59.18 319 SER F O 1
ATOM 2207 N N . VAL F 1 27 ? -27.331 66.469 34.988 1.00 44.86 320 VAL F N 1
ATOM 2208 C CA . VAL F 1 27 ? -26.638 66.987 36.157 1.00 49.85 320 VAL F CA 1
ATOM 2209 C C . VAL F 1 27 ? -27.602 67.124 37.336 1.00 55.33 320 VAL F C 1
ATOM 2210 O O . VAL F 1 27 ? -27.284 66.722 38.461 1.00 60.79 320 VAL F O 1
ATOM 2222 N N . GLU F 1 29 ? -30.291 65.299 37.888 1.00 45.58 322 GLU F N 1
ATOM 2223 C CA . GLU F 1 29 ? -30.534 63.976 38.450 1.00 52.75 322 GLU F CA 1
ATOM 2224 C C . GLU F 1 29 ? -29.316 63.466 39.214 1.00 57.86 322 GLU F C 1
ATOM 2225 O O . GLU F 1 29 ? -29.473 62.746 40.211 1.00 63.61 322 GLU F O 1
ATOM 2231 N N . ASP F 1 30 ? -28.105 63.855 38.796 1.00 44.31 323 ASP F N 1
ATOM 2232 C CA . ASP F 1 30 ? -26.912 63.426 39.519 1.00 47.05 323 ASP F CA 1
ATOM 2233 C C . ASP F 1 30 ? -26.871 64.046 40.904 1.00 48.13 323 ASP F C 1
ATOM 2234 O O . ASP F 1 30 ? -26.630 63.355 41.900 1.00 53.32 323 ASP F O 1
ATOM 2239 N N . ILE F 1 31 ? -27.129 65.349 40.987 1.00 53.02 324 ILE F N 1
ATOM 2240 C CA . ILE F 1 31 ? -27.182 66.013 42.282 1.00 48.16 324 ILE F CA 1
ATOM 2241 C C . ILE F 1 31 ? -28.206 65.322 43.167 1.00 44.13 324 ILE F C 1
ATOM 2242 O O . ILE F 1 31 ? -27.940 65.033 44.340 1.00 45.25 324 ILE F O 1
ATOM 2247 N N . CYS F 1 32 ? -29.365 64.982 42.598 1.00 42.91 325 CYS F N 1
ATOM 2248 C CA . CYS F 1 32 ? -30.379 64.260 43.359 1.00 41.30 325 CYS F CA 1
ATOM 2249 C C . CYS F 1 32 ? -29.874 62.908 43.826 1.00 51.43 325 CYS F C 1
ATOM 2250 O O . CYS F 1 32 ? -30.180 62.485 44.946 1.00 61.74 325 CYS F O 1
ATOM 2253 N N . LYS F 1 33 ? -29.102 62.207 42.985 1.00 57.00 326 LYS F N 1
ATOM 2254 C CA . LYS F 1 33 ? -28.547 60.926 43.416 1.00 36.87 326 LYS F CA 1
ATOM 2255 C C . LYS F 1 33 ? -27.544 61.117 44.541 1.00 36.73 326 LYS F C 1
ATOM 2256 O O . LYS F 1 33 ? -27.522 60.333 45.498 1.00 37.07 326 LYS F O 1
ATOM 2262 N N . LEU F 1 34 ? -26.714 62.164 44.461 1.00 39.48 327 LEU F N 1
ATOM 2263 C CA . LEU F 1 34 ? -25.768 62.430 45.547 1.00 39.33 327 LEU F CA 1
ATOM 2264 C C . LEU F 1 34 ? -26.503 62.732 46.852 1.00 50.96 327 LEU F C 1
ATOM 2265 O O . LEU F 1 34 ? -26.197 62.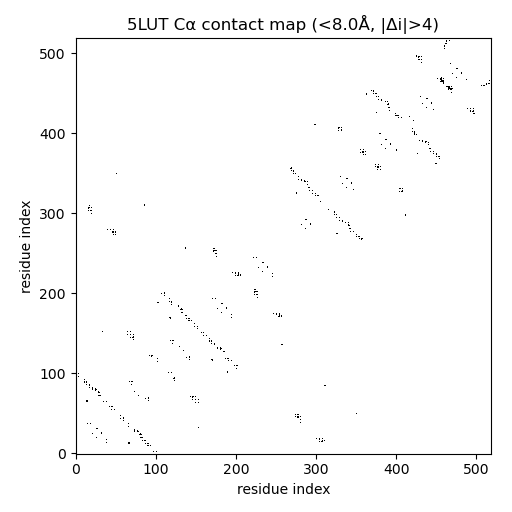164 47.910 1.00 59.48 327 LEU F O 1
ATOM 2270 N N . VAL F 1 35 ? -27.505 63.604 46.782 1.00 47.61 328 VAL F N 1
ATOM 2271 C CA . VAL F 1 35 ? -28.235 64.017 47.969 1.00 42.92 328 VAL F CA 1
ATOM 2272 C C . VAL F 1 35 ? -28.995 62.843 48.567 1.00 42.17 328 VAL F C 1
ATOM 2273 O O . VAL F 1 35 ? -29.039 62.669 49.789 1.00 44.81 328 VAL F O 1
ATOM 2277 N N . ASP F 1 36 ? -29.574 62.000 47.713 1.00 42.11 329 ASP F N 1
ATOM 2278 C CA . ASP F 1 36 ? -30.361 60.856 48.165 1.00 43.51 329 ASP F CA 1
ATOM 2279 C C . ASP F 1 36 ? -29.562 59.894 49.040 1.00 51.76 329 ASP F C 1
ATOM 2280 O O . ASP F 1 36 ? -30.167 59.122 49.790 1.00 61.57 329 ASP F O 1
ATOM 2285 N N . ALA F 1 37 ? -28.228 59.903 48.955 1.00 40.52 330 ALA F N 1
ATOM 2286 C CA . ALA F 1 37 ? -27.409 58.958 49.701 1.00 43.43 330 ALA F CA 1
ATOM 2287 C C . ALA F 1 37 ? -26.665 59.564 50.892 1.00 52.66 330 ALA F C 1
ATOM 2288 O O . ALA F 1 37 ? -25.948 58.834 51.587 1.00 50.04 330 ALA F O 1
ATOM 2290 N N . ILE F 1 38 ? -26.807 60.857 51.168 1.00 53.06 331 ILE F N 1
ATOM 2291 C CA . ILE F 1 38 ? -26.150 61.387 52.359 1.00 46.80 331 ILE F CA 1
ATOM 2292 C C . ILE F 1 38 ? -26.773 60.770 53.603 1.00 49.60 331 ILE F C 1
ATOM 2293 O O . ILE F 1 38 ? -27.983 60.899 53.826 1.00 58.18 331 ILE F O 1
ATOM 2298 N N . PRO F 1 39 ? -25.995 60.098 54.434 1.00 53.21 332 PRO F N 1
ATOM 2299 C CA . PRO F 1 39 ? -26.530 59.579 55.698 1.00 54.04 332 PRO F CA 1
ATOM 2300 C C . PRO F 1 39 ? -26.895 60.705 56.656 1.00 57.08 332 PRO F C 1
ATOM 2301 O O . PRO F 1 39 ? -26.374 61.818 56.581 1.00 59.62 332 PRO F O 1
ATOM 2305 N N . LEU F 1 40 ? -27.79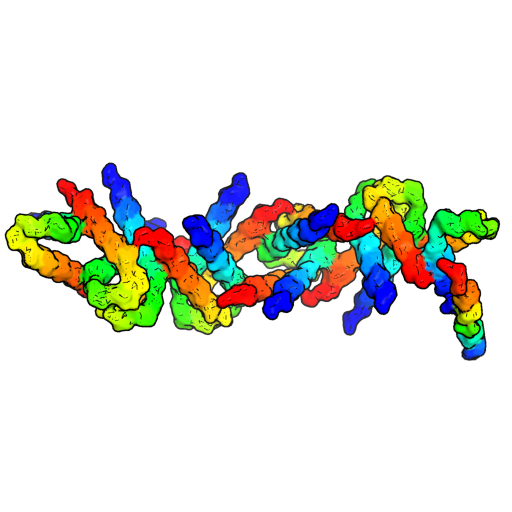2 60.387 57.591 1.00 60.06 333 LEU F N 1
ATOM 2306 C CA . LEU F 1 40 ? -28.316 61.405 58.504 1.00 58.76 333 LEU F CA 1
ATOM 2307 C C . LEU F 1 40 ? -27.220 62.047 59.350 1.00 65.96 333 LEU F C 1
ATOM 2308 O O . LEU F 1 40 ? -27.250 63.260 59.588 1.00 68.00 333 LEU F O 1
ATOM 2313 N N . HIS F 1 41 ? -26.258 61.257 59.839 1.00 68.57 334 HIS F N 1
ATOM 2314 C CA . HIS F 1 41 ? -25.253 61.828 60.729 1.00 66.29 334 HIS F CA 1
ATOM 2315 C C . HIS F 1 41 ? -24.400 62.873 60.015 1.00 69.07 334 HIS F C 1
ATOM 2316 O O . HIS F 1 41 ? -23.868 63.784 60.660 1.00 75.09 334 HIS F O 1
ATOM 2323 N N . GLU F 1 42 ? -24.261 62.768 58.689 1.00 65.44 335 GLU F N 1
ATOM 2324 C CA . GLU F 1 42 ? -23.542 63.805 57.947 1.00 65.25 335 GLU F CA 1
ATOM 2325 C C . GLU F 1 42 ? -24.370 65.077 57.815 1.00 65.31 335 GLU F C 1
ATOM 2326 O O . GLU F 1 42 ? -23.816 66.179 57.730 1.00 66.86 335 GLU F O 1
ATOM 2332 N N . LEU F 1 43 ? -25.691 64.949 57.790 1.00 69.94 336 LEU F N 1
ATOM 2333 C CA . LEU F 1 43 ? -26.544 66.116 57.641 1.00 64.82 336 LEU F CA 1
ATOM 2334 C C . LEU F 1 43 ? -26.621 66.982 58.889 1.00 71.90 336 LEU F C 1
ATOM 2335 O O . LEU F 1 43 ? -27.066 68.130 58.784 1.00 79.47 336 LEU F O 1
ATOM 2340 N N . THR F 1 44 ? -26.242 66.463 60.066 1.00 67.42 337 THR F N 1
ATOM 2341 C CA . THR F 1 44 ? -26.535 67.194 61.298 1.00 72.33 337 THR F CA 1
ATOM 2342 C C . THR F 1 44 ? -25.893 68.577 61.307 1.00 77.00 337 THR F C 1
ATOM 2343 O O . THR F 1 44 ? -26.391 69.490 61.976 1.00 75.18 337 THR F O 1
ATOM 2347 N N . SER F 1 45 ? -24.816 68.761 60.556 1.00 78.22 338 SER F N 1
ATOM 2348 C CA . SER F 1 45 ? -24.104 70.029 60.532 1.00 81.20 338 SER F CA 1
ATOM 2349 C C . SER F 1 45 ? -24.627 71.009 59.479 1.00 78.17 338 SER F C 1
ATOM 2350 O O . SER F 1 45 ? -24.048 72.083 59.316 1.00 88.11 338 SER F O 1
ATOM 2353 N N . ILE F 1 46 ? -25.690 70.675 58.760 1.00 66.80 339 ILE F N 1
ATOM 2354 C CA . ILE F 1 46 ? -26.136 71.440 57.603 1.00 61.48 339 ILE F CA 1
ATOM 2355 C C . ILE F 1 46 ? -27.352 72.274 57.984 1.00 58.62 339 ILE F C 1
ATOM 2356 O O . ILE F 1 46 ? -28.339 71.733 58.490 1.00 53.96 339 ILE F O 1
ATOM 2361 N N . SER F 1 47 ? -27.320 73.573 57.659 1.00 61.60 340 SER F N 1
ATOM 2362 C CA . SER F 1 47 ? -28.420 74.470 58.026 1.00 59.01 340 SER F CA 1
ATOM 2363 C C . SER F 1 47 ? -29.735 74.043 57.390 1.00 67.30 340 SER F C 1
ATOM 2364 O O . SER F 1 47 ? -30.783 74.056 58.050 1.00 82.22 340 SER F O 1
ATOM 2367 N N . CYS F 1 48 ? -29.712 73.690 56.103 1.00 67.93 341 CYS F N 1
ATOM 2368 C CA . CYS F 1 48 ? -30.928 73.365 55.361 1.00 63.03 341 CYS F CA 1
ATOM 2369 C C . CYS F 1 48 ? -31.258 71.872 55.376 1.00 64.07 341 CYS F C 1
ATOM 2370 O O . CYS F 1 48 ? -31.905 71.374 54.449 1.00 74.55 341 CYS F O 1
ATOM 2373 N N . ALA F 1 49 ? -30.812 71.138 56.392 1.00 51.47 342 ALA F N 1
ATOM 2374 C CA . ALA F 1 49 ? -31.094 69.708 56.455 1.00 49.41 342 ALA F CA 1
ATOM 2375 C C . ALA F 1 49 ? -32.594 69.422 56.389 1.00 51.88 342 ALA F C 1
ATOM 2376 O O . ALA F 1 49 ? -33.038 68.563 55.618 1.00 52.58 342 ALA F O 1
ATOM 2378 N N . LYS F 1 50 ? -33.379 70.090 57.240 1.00 58.21 343 LYS F N 1
ATOM 2379 C CA . LYS F 1 50 ? -34.838 69.942 57.261 1.00 61.61 343 LYS F CA 1
ATOM 2380 C C . LYS F 1 50 ? -35.456 69.937 55.866 1.00 60.60 343 LYS F C 1
ATOM 2381 O O . LYS F 1 50 ? -36.232 69.041 55.517 1.00 60.93 343 LYS F O 1
ATOM 2387 N N . GLU F 1 51 ? -35.118 70.930 55.047 1.00 61.31 344 GLU F N 1
ATOM 2388 C CA . GLU F 1 51 ? -35.768 71.040 53.753 1.00 56.23 344 GLU F CA 1
ATOM 2389 C C . GLU F 1 51 ? -35.158 70.069 52.770 1.00 61.75 344 GLU F C 1
ATOM 2390 O O . GLU F 1 51 ? -35.861 69.529 51.911 1.00 77.05 344 GLU F O 1
ATOM 2396 N N . LEU F 1 52 ? -33.867 69.799 52.927 1.00 48.42 345 LEU F N 1
ATOM 2397 C CA . LEU F 1 52 ? -33.200 68.814 52.091 1.00 43.55 345 LEU F CA 1
ATOM 2398 C C . LEU F 1 52 ? -33.763 67.420 52.341 1.00 46.27 345 LEU F C 1
ATOM 2399 O O . LEU F 1 52 ? -33.872 66.603 51.416 1.00 46.79 345 LEU F O 1
ATOM 2404 N N . LEU F 1 53 ? -34.094 67.110 53.592 1.00 45.92 346 LEU F N 1
ATOM 2405 C CA . LEU F 1 53 ? -34.732 65.831 53.871 1.00 46.63 346 LEU F CA 1
ATOM 2406 C C . LEU F 1 53 ? -36.133 65.790 53.275 1.00 48.26 346 LEU F C 1
ATOM 2407 O O . LEU F 1 53 ? -36.502 64.840 52.578 1.00 47.04 346 LEU F O 1
ATOM 2412 N N . GLN F 1 54 ? -36.904 66.851 53.499 1.00 54.59 347 GLN F N 1
ATOM 2413 C CA . GLN F 1 54 ? -38.282 66.913 53.033 1.00 48.18 347 GLN F CA 1
ATOM 2414 C C . GLN F 1 54 ? -38.376 66.767 51.513 1.00 54.24 347 GLN F C 1
ATOM 2415 O O . GLN F 1 54 ? -39.240 66.037 51.006 1.00 57.28 347 GLN F O 1
ATOM 2421 N N . GLN F 1 55 ? -37.490 67.451 50.768 1.00 50.92 348 GLN F N 1
ATOM 2422 C CA . GLN F 1 55 ? -37.568 67.432 49.311 1.00 45.95 348 GLN F CA 1
ATOM 2423 C C . GLN F 1 55 ? -37.076 66.112 48.746 1.00 57.38 348 GLN F C 1
ATOM 2424 O O . GLN F 1 55 ? -37.683 65.562 47.818 1.00 66.05 348 GLN F O 1
ATOM 2430 N N . ARG F 1 56 ? -35.992 65.574 49.311 1.00 51.15 349 ARG F N 1
ATOM 2431 C CA . ARG F 1 56 ? -35.464 64.313 48.812 1.00 48.39 349 ARG F CA 1
ATOM 2432 C C . ARG F 1 56 ? -36.454 63.184 49.066 1.00 51.44 349 ARG F C 1
ATOM 2433 O O . ARG F 1 56 ? -36.591 62.270 48.243 1.00 50.27 349 ARG F O 1
ATOM 2441 N N . GLU F 1 57 ? -37.172 63.249 50.191 1.00 48.70 350 GLU F N 1
ATOM 2442 C CA . GLU F 1 57 ? -38.250 62.305 50.435 1.00 43.47 350 GLU F CA 1
ATOM 2443 C C . GLU F 1 57 ? -39.390 62.500 49.446 1.00 54.03 350 GLU F C 1
ATOM 2444 O O . GLU F 1 57 ? -39.931 61.526 48.913 1.00 63.53 350 GLU F O 1
ATOM 2450 N N . LEU F 1 58 ? -39.733 63.750 49.141 1.00 59.77 351 LEU F N 1
ATOM 2451 C CA . LEU F 1 58 ? -40.796 63.993 48.177 1.00 56.77 351 LEU F CA 1
ATOM 2452 C C . LEU F 1 58 ? -40.421 63.428 46.808 1.00 55.51 351 LEU F C 1
ATOM 2453 O O . LEU F 1 58 ? -41.240 62.770 46.147 1.00 50.55 351 LEU F O 1
ATOM 2458 N N . ARG F 1 59 ? -39.154 63.585 46.420 1.00 46.10 352 ARG F N 1
ATOM 2459 C CA . ARG F 1 59 ? -38.702 63.075 45.136 1.00 41.23 352 ARG F CA 1
ATOM 2460 C C . ARG F 1 59 ? -38.901 61.581 45.042 1.00 43.09 352 ARG F C 1
ATOM 2461 O O . ARG F 1 59 ? -39.177 61.044 43.964 1.00 53.00 352 ARG F O 1
ATOM 2469 N N . ARG F 1 60 ? -38.731 60.885 46.155 1.00 47.30 353 ARG F N 1
ATOM 2470 C CA . ARG F 1 60 ? -38.987 59.452 46.165 1.00 40.41 353 ARG F CA 1
ATOM 2471 C C . ARG F 1 60 ? -40.461 59.155 45.939 1.00 39.93 353 ARG F C 1
ATOM 2472 O O . ARG F 1 60 ? -40.814 58.330 45.094 1.00 50.09 353 ARG F O 1
ATOM 2480 N N . LYS F 1 61 ? -41.346 59.847 46.662 1.00 55.38 354 LYS F N 1
ATOM 2481 C CA . LYS F 1 61 ? -42.774 59.584 46.496 1.00 54.60 354 LYS F CA 1
ATOM 2482 C C . LYS F 1 61 ? -43.206 59.851 45.066 1.00 51.78 354 LYS F C 1
ATOM 2483 O O . LYS F 1 61 ? -43.978 59.072 44.494 1.00 49.66 354 LYS F O 1
ATOM 2489 N N . LEU F 1 62 ? -42.641 60.899 44.447 1.00 50.96 355 LEU F N 1
ATOM 2490 C CA . LEU F 1 62 ? -42.973 61.254 43.069 1.00 44.15 355 LEU F CA 1
ATOM 2491 C C . LEU F 1 62 ? -42.471 60.213 42.072 1.00 50.63 355 LEU F C 1
ATOM 2492 O O . LEU F 1 62 ? -43.178 59.881 41.113 1.00 62.44 355 LEU F O 1
ATOM 2497 N N . LEU F 1 63 ? -41.272 59.659 42.289 1.00 41.67 356 LEU F N 1
ATOM 2498 C CA . LEU F 1 63 ? -40.749 58.674 41.352 1.00 44.11 356 LEU F CA 1
ATOM 2499 C C . LEU F 1 63 ? -41.531 57.371 41.390 1.00 52.35 356 LEU F C 1
ATOM 2500 O O . LEU F 1 63 ? -41.563 56.648 40.385 1.00 64.12 356 LEU F O 1
ATOM 2505 N N . ALA F 1 64 ? -42.240 57.105 42.480 1.00 48.54 357 ALA F N 1
ATOM 2506 C CA . ALA F 1 64 ? -42.966 55.856 42.623 1.00 53.04 357 ALA F CA 1
ATOM 2507 C C . ALA F 1 64 ? -44.414 56.014 42.199 1.00 61.22 357 ALA F C 1
ATOM 2508 O O . ALA F 1 64 ? -45.064 55.025 41.841 1.00 74.77 357 ALA F O 1
ATOM 2510 N N . ASP F 1 65 ? -44.913 57.249 42.202 1.00 58.04 358 ASP F N 1
ATOM 2511 C CA . ASP F 1 65 ? -46.207 57.549 41.611 1.00 59.48 358 ASP F CA 1
ATOM 2512 C C . ASP F 1 65 ? -46.222 57.324 40.109 1.00 57.08 358 ASP F C 1
ATOM 2513 O O . ASP F 1 65 ? -47.300 57.166 39.536 1.00 61.41 358 ASP F O 1
ATOM 2518 N N . SER F 1 66 ? -45.065 57.319 39.451 1.00 56.56 359 SER F N 1
ATOM 2519 C CA . SER F 1 66 ? -45.052 57.121 38.006 1.00 54.63 359 SER F CA 1
ATOM 2520 C C . SER F 1 66 ? -45.296 55.688 37.607 1.00 62.81 359 SER F C 1
ATOM 2521 O O . SER F 1 66 ? -45.322 55.404 36.406 1.00 71.85 359 SER F O 1
ATOM 2524 N N . VAL F 1 67 ? -45.474 54.786 38.563 1.00 62.48 360 VAL F N 1
ATOM 2525 C CA . VAL F 1 67 ? -45.499 53.355 38.302 1.00 63.03 360 VAL F CA 1
ATOM 2526 C C . VAL F 1 67 ? -46.942 52.905 38.156 1.00 81.92 360 VAL F C 1
ATOM 2527 O O . VAL F 1 67 ? -47.813 53.300 38.941 1.00 96.60 360 VAL F O 1
ATOM 2531 N N . ASP F 1 68 ? -47.199 52.066 37.161 1.00 93.01 361 ASP F N 1
ATOM 2532 C CA . ASP F 1 68 ? -48.566 51.645 36.861 1.00 106.82 361 ASP F CA 1
ATOM 2533 C C . ASP F 1 68 ? -48.924 50.326 37.551 1.00 109.83 361 ASP F C 1
ATOM 2534 O O . ASP F 1 68 ? -49.110 50.277 38.772 1.00 107.08 361 ASP F O 1
ATOM 2539 N N . GLY G 1 17 ? -52.169 63.723 33.222 1.00 102.42 310 GLY G N 1
ATOM 2540 C CA . GLY G 1 17 ? -51.110 62.750 33.043 1.00 104.75 310 GLY G CA 1
ATOM 2541 C C . GLY G 1 17 ? -49.684 63.254 33.139 1.00 112.73 310 GLY G C 1
ATOM 2542 O O . GLY G 1 17 ? -48.860 62.715 33.886 1.00 92.99 310 GLY G O 1
ATOM 2543 N N . LEU G 1 18 ? -49.395 64.289 32.349 1.00 125.03 311 LEU G N 1
ATOM 2544 C CA . LEU G 1 18 ? -48.079 64.930 32.324 1.00 119.90 311 LEU G CA 1
ATOM 2545 C C . LEU G 1 18 ? -47.859 65.912 33.479 1.00 113.25 311 LEU G C 1
ATOM 2546 O O . LEU G 1 18 ? -46.757 66.468 33.607 1.00 104.41 311 LEU G O 1
ATOM 2551 N N . HIS G 1 19 ? -48.845 66.086 34.363 1.00 118.03 312 HIS G N 1
ATOM 2552 C CA . HIS G 1 19 ? -48.738 67.097 35.409 1.00 116.36 312 HIS G CA 1
ATOM 2553 C C . HIS G 1 19 ? -47.806 66.653 36.517 1.00 111.54 312 HIS G C 1
ATOM 2554 O O . HIS G 1 19 ? -47.359 67.492 37.306 1.00 114.61 312 HIS G O 1
ATOM 2561 N N . LEU G 1 20 ? -47.456 65.371 36.555 1.00 105.46 313 LEU G N 1
ATOM 2562 C CA . LEU G 1 20 ? -46.581 64.868 37.601 1.00 92.31 313 LEU G CA 1
ATOM 2563 C C . LEU G 1 20 ? -45.106 64.902 37.227 1.00 86.99 313 LEU G C 1
ATOM 2564 O O . LEU G 1 20 ? -44.272 65.156 38.100 1.00 86.60 313 LEU G O 1
ATOM 2569 N N . GLU G 1 21 ? -44.754 64.689 35.954 1.00 84.61 314 GLU G N 1
ATOM 2570 C CA . GLU G 1 21 ? -43.352 64.810 35.560 1.00 81.95 314 GLU G CA 1
ATOM 2571 C C . GLU G 1 21 ? -42.854 66.227 35.753 1.00 74.88 314 GLU G C 1
ATOM 2572 O O . GLU G 1 21 ? -41.649 66.442 35.873 1.00 80.28 314 GLU G O 1
ATOM 2578 N N . GLN G 1 22 ? -43.744 67.212 35.732 1.00 73.34 315 GLN G N 1
ATOM 2579 C CA . GLN G 1 22 ? -43.263 68.565 35.930 1.00 69.86 315 GLN G CA 1
ATOM 2580 C C . GLN G 1 22 ? -43.274 68.991 37.388 1.00 69.86 315 GLN G C 1
ATOM 2581 O O . GLN G 1 22 ? -42.573 69.947 37.730 1.00 77.18 315 GLN G O 1
ATOM 2587 N N . GLN G 1 23 ? -43.962 68.279 38.278 1.00 66.16 316 GLN G N 1
ATOM 2588 C CA . GLN G 1 23 ? -43.688 68.553 39.679 1.00 68.79 316 GLN G CA 1
ATOM 2589 C C . GLN G 1 23 ? -42.514 67.742 40.185 1.00 69.37 316 GLN G C 1
ATOM 2590 O O . GLN G 1 23 ? -41.903 68.117 41.190 1.00 73.63 316 GLN G O 1
ATOM 2596 N N . LEU G 1 24 ? -42.131 66.695 39.462 1.00 64.39 317 LEU G N 1
ATOM 2597 C CA . LEU G 1 24 ? -40.851 66.069 39.748 1.00 52.03 317 LEU G CA 1
ATOM 2598 C C . LEU G 1 24 ? -39.720 67.020 39.405 1.00 54.54 317 LEU G C 1
ATOM 2599 O O . LEU G 1 24 ? -38.764 67.166 40.176 1.00 67.12 317 LEU G O 1
ATOM 2604 N N . TYR G 1 25 ? -39.809 67.676 38.250 1.00 51.51 318 TYR G N 1
ATOM 2605 C CA . TYR G 1 25 ? -38.799 68.665 37.891 1.00 55.29 318 TYR G CA 1
ATOM 2606 C C . TYR G 1 25 ? -38.722 69.774 38.931 1.00 56.14 318 TYR G C 1
ATOM 2607 O O . TYR G 1 25 ? -37.625 70.222 39.290 1.00 52.43 318 TYR G O 1
ATOM 2616 N N . SER G 1 26 ? -39.880 70.219 39.435 1.00 51.80 319 SER G N 1
ATOM 2617 C CA . SER G 1 26 ? -39.894 71.241 40.473 1.00 44.36 319 SER G CA 1
ATOM 2618 C C . SER G 1 26 ? -39.125 70.794 41.708 1.00 53.55 319 SER G C 1
ATOM 2619 O O . SER G 1 26 ? -38.386 71.586 42.302 1.00 64.04 319 SER G O 1
ATOM 2622 N N . VAL G 1 27 ? -39.304 69.539 42.130 1.00 50.16 320 VAL G N 1
ATOM 2623 C CA . VAL G 1 27 ? -38.640 69.090 43.350 1.00 47.71 320 VAL G CA 1
ATOM 2624 C C . VAL G 1 27 ? -37.153 68.930 43.112 1.00 46.65 320 VAL G C 1
ATOM 2625 O O . VAL G 1 27 ? -36.330 69.222 43.990 1.00 52.24 320 VAL G O 1
ATOM 2637 N N . GLU G 1 29 ? -35.381 70.726 41.006 1.00 40.68 322 GLU G N 1
ATOM 2638 C CA . GLU G 1 29 ? -34.770 72.051 41.006 1.00 56.91 322 GLU G CA 1
ATOM 2639 C C . GLU G 1 29 ? -34.658 72.638 42.413 1.00 59.49 322 GLU G C 1
ATOM 2640 O O . GLU G 1 29 ? -33.688 73.352 42.701 1.00 62.34 322 GLU G O 1
ATOM 2646 N N . ASP G 1 30 ? -35.619 72.353 43.301 1.00 58.87 323 ASP G N 1
ATOM 2647 C CA . ASP G 1 30 ? -35.520 72.832 44.683 1.00 55.95 323 ASP G CA 1
ATOM 2648 C C . ASP G 1 30 ? -34.327 72.212 45.396 1.00 47.16 323 ASP G C 1
ATOM 2649 O O . ASP G 1 30 ? -33.579 72.906 46.100 1.00 50.83 323 ASP G O 1
ATOM 2654 N N . ILE G 1 31 ? -34.120 70.909 45.216 1.00 41.61 324 ILE G N 1
ATOM 2655 C CA . ILE G 1 31 ? -32.934 70.269 45.789 1.00 47.39 324 ILE G CA 1
ATOM 2656 C C . ILE G 1 31 ? -31.672 70.968 45.292 1.00 45.28 324 ILE G C 1
ATOM 2657 O O . ILE G 1 31 ? -30.794 71.344 46.077 1.00 45.55 324 ILE G O 1
ATOM 2662 N N . CYS G 1 32 ? -31.602 71.211 43.983 1.00 44.88 325 CYS G N 1
ATOM 2663 C CA . CYS G 1 32 ? -30.470 71.935 43.414 1.00 34.39 325 CYS G CA 1
ATOM 2664 C C . CYS G 1 32 ? -30.328 73.314 44.033 1.00 38.34 325 CYS G C 1
ATOM 2665 O O . CYS G 1 32 ? -29.220 73.732 44.382 1.00 37.73 325 CYS G O 1
ATOM 2668 N N . LYS G 1 33 ? -31.445 74.015 44.239 1.00 44.01 326 LYS G N 1
ATOM 2669 C CA . LYS G 1 33 ? -31.376 75.323 44.879 1.00 35.91 326 LYS G CA 1
ATOM 2670 C C . LYS G 1 33 ? -30.832 75.204 46.295 1.00 42.00 326 LYS G C 1
ATOM 2671 O O . LYS G 1 33 ? -30.028 76.045 46.721 1.00 43.81 326 LYS G O 1
ATOM 2677 N N . LEU G 1 34 ? -31.272 74.174 47.048 1.00 37.01 327 LEU G N 1
ATOM 2678 C CA . LEU G 1 34 ? -30.749 73.959 48.400 1.00 31.63 327 LEU G CA 1
ATOM 2679 C C . LEU G 1 34 ? -29.267 73.647 48.375 1.00 38.77 327 LEU G C 1
ATOM 2680 O O . LEU G 1 34 ? -28.500 74.157 49.205 1.00 50.60 327 LEU G O 1
ATOM 2685 N N . VAL G 1 35 ? -28.840 72.800 47.440 1.00 38.77 328 VAL G N 1
ATOM 2686 C CA . VAL G 1 35 ? -27.427 72.441 47.380 1.00 44.80 328 VAL G CA 1
ATOM 2687 C C . VAL G 1 35 ? -26.586 73.661 47.025 1.00 42.68 328 VAL G C 1
ATOM 2688 O O . VAL G 1 35 ? -25.531 73.898 47.619 1.00 49.07 328 VAL G O 1
ATOM 2692 N N . ASP G 1 36 ? -27.067 74.480 46.094 1.00 41.57 329 ASP G N 1
ATOM 2693 C CA . ASP G 1 36 ? -26.297 75.613 45.606 1.00 46.68 329 ASP G CA 1
ATOM 2694 C C . ASP G 1 36 ? -25.950 76.614 46.716 1.00 48.19 329 ASP G C 1
ATOM 2695 O O . ASP G 1 36 ? -24.941 77.327 46.608 1.00 52.48 329 ASP G O 1
ATOM 2700 N N . ALA G 1 37 ? -26.708 76.635 47.806 1.00 39.39 330 ALA G N 1
ATOM 2701 C CA . ALA G 1 37 ? -26.486 77.599 48.882 1.00 47.64 330 ALA G CA 1
ATOM 2702 C C . ALA G 1 37 ? -25.826 77.004 50.128 1.00 49.82 330 ALA G C 1
ATOM 2703 O O . ALA G 1 37 ? -25.622 77.723 51.110 1.00 53.03 330 ALA G O 1
ATOM 2705 N N . ILE G 1 38 ? -25.507 75.718 50.134 1.00 47.18 331 ILE G N 1
ATOM 2706 C CA . ILE G 1 38 ? -24.760 75.180 51.258 1.00 42.66 331 ILE G CA 1
ATOM 2707 C C . ILE G 1 38 ? -23.408 75.875 51.233 1.00 44.16 331 ILE G C 1
ATOM 2708 O O . ILE G 1 38 ? -22.689 75.786 50.232 1.00 46.47 331 ILE G O 1
ATOM 2713 N N . PRO G 1 39 ? -23.012 76.555 52.301 1.00 45.75 332 PRO G N 1
ATOM 2714 C CA . PRO G 1 39 ? -21.678 77.158 52.320 1.00 48.00 332 PRO G CA 1
ATOM 2715 C C . PRO G 1 39 ? -20.616 76.076 52.267 1.00 50.42 332 PRO G C 1
ATOM 2716 O O . PRO G 1 39 ? -20.835 74.940 52.690 1.00 59.33 332 PRO G O 1
ATOM 2720 N N . LEU G 1 40 ? -19.453 76.448 51.744 1.00 48.84 333 LEU G N 1
ATOM 2721 C CA . LEU G 1 40 ? -18.385 75.475 51.564 1.00 45.03 333 LEU G CA 1
ATOM 2722 C C . LEU G 1 40 ? -17.957 74.868 52.899 1.00 64.10 333 LEU G C 1
ATOM 2723 O O . LEU G 1 40 ? -17.652 73.670 52.981 1.00 64.51 333 LEU G O 1
ATOM 2728 N N . HIS G 1 41 ? -17.946 75.670 53.963 1.00 74.69 334 HIS G N 1
ATOM 2729 C CA . HIS G 1 41 ? -17.524 75.142 55.250 1.00 70.60 334 HIS G CA 1
ATOM 2730 C C . HIS G 1 41 ? -18.477 74.051 55.728 1.00 65.67 334 HIS G C 1
ATOM 2731 O O . HIS G 1 41 ? -18.040 73.017 56.246 1.00 55.63 334 HIS G O 1
ATOM 2738 N N . GLU G 1 42 ? -19.781 74.229 55.489 1.00 69.02 335 GLU G N 1
ATOM 2739 C CA . GLU G 1 42 ? -20.755 73.205 55.862 1.00 54.69 335 GLU G CA 1
ATOM 2740 C C . GLU G 1 42 ? -20.654 71.993 54.950 1.00 46.37 335 GLU G C 1
ATOM 2741 O O . GLU G 1 42 ? -20.881 70.864 55.394 1.00 54.67 335 GLU G O 1
ATOM 2747 N N . LEU G 1 43 ? -20.249 72.197 53.698 1.00 50.94 336 LEU G N 1
ATOM 2748 C CA . LEU G 1 43 ? -20.215 71.098 52.736 1.00 54.30 336 LEU G CA 1
ATOM 2749 C C . LEU G 1 43 ? -19.169 70.053 53.098 1.00 58.97 336 LEU G C 1
ATOM 2750 O O . LEU G 1 43 ? -19.344 68.870 52.794 1.00 55.67 336 LEU G O 1
ATOM 2755 N N . THR G 1 44 ? -18.086 70.465 53.752 1.00 65.32 337 THR G N 1
ATOM 2756 C CA . THR G 1 44 ? -16.980 69.550 53.989 1.00 62.30 337 THR G CA 1
ATOM 2757 C C . THR G 1 44 ? -17.345 68.411 54.921 1.00 59.80 337 THR G C 1
ATOM 2758 O O . THR G 1 44 ? -16.640 67.397 54.920 1.00 61.09 337 THR G O 1
ATOM 2762 N N . SER G 1 45 ? -18.403 68.554 55.723 1.00 49.87 338 SER G N 1
ATOM 2763 C CA . SER G 1 45 ? -18.801 67.465 56.611 1.00 59.60 338 SER G CA 1
ATOM 2764 C C . SER G 1 45 ? -19.629 66.395 55.901 1.00 60.99 338 SER G C 1
ATOM 2765 O O . SER G 1 45 ? -20.119 65.473 56.560 1.00 65.32 338 SER G O 1
ATOM 2768 N N . ILE G 1 46 ? -19.821 66.532 54.591 1.00 53.16 339 ILE G N 1
ATOM 2769 C CA . ILE G 1 46 ? -20.508 65.563 53.745 1.00 48.97 339 ILE G CA 1
ATOM 2770 C C . ILE G 1 46 ? -19.449 64.813 52.945 1.00 55.21 339 ILE G C 1
ATOM 2771 O O . ILE G 1 46 ? -18.515 65.429 52.410 1.00 61.61 339 ILE G O 1
ATOM 2776 N N . SER G 1 47 ? -19.567 63.487 52.882 1.00 53.22 340 SER G N 1
ATOM 2777 C CA . SER G 1 47 ? -18.517 62.684 52.244 1.00 51.41 340 SER G CA 1
ATOM 2778 C C . SER G 1 47 ? -18.418 62.963 50.749 1.00 56.65 340 SER G C 1
ATOM 2779 O O . SER G 1 47 ? -17.320 62.977 50.182 1.00 64.69 340 SER G O 1
ATOM 2782 N N . CYS G 1 48 ? -19.550 63.160 50.083 1.00 60.02 341 CYS G N 1
ATOM 2783 C CA . CYS G 1 48 ? -19.550 63.337 48.641 1.00 54.80 341 CYS G CA 1
ATOM 2784 C C . CYS G 1 48 ? -19.410 64.797 48.258 1.00 58.44 341 CYS G C 1
ATOM 2785 O O . CYS G 1 48 ? -19.801 65.193 47.153 1.00 71.05 341 CYS G O 1
ATOM 2788 N N . ALA G 1 49 ? -18.846 65.594 49.163 1.00 48.86 342 ALA G N 1
ATOM 2789 C CA . ALA G 1 49 ? -18.709 67.023 48.955 1.00 41.95 342 ALA G CA 1
ATOM 2790 C C . ALA G 1 49 ? -18.000 67.343 47.643 1.00 49.17 342 ALA G C 1
ATOM 2791 O O . ALA G 1 49 ? -18.415 68.247 46.910 1.00 59.73 342 ALA G O 1
ATOM 2793 N N . LYS G 1 50 ? -16.893 66.647 47.355 1.00 54.43 343 LYS G N 1
ATOM 2794 C CA . LYS G 1 50 ? -16.164 66.889 46.111 1.00 49.73 343 LYS G CA 1
ATOM 2795 C C . LYS G 1 50 ? -17.103 66.879 44.915 1.00 46.86 343 LYS G C 1
ATOM 2796 O O . LYS G 1 50 ? -17.021 67.743 44.036 1.00 55.33 343 LYS G O 1
ATOM 2802 N N . GLU G 1 51 ? -18.015 65.917 44.879 1.00 44.14 344 GLU G N 1
ATOM 2803 C CA . GLU G 1 51 ? -18.858 65.729 43.706 1.00 49.04 344 GLU G CA 1
ATOM 2804 C C . GLU G 1 51 ? -19.981 66.749 43.698 1.00 53.37 344 GLU G C 1
ATOM 2805 O O . GLU G 1 51 ? -20.334 67.291 42.645 1.00 54.77 344 GLU G O 1
ATOM 2811 N N . LEU G 1 52 ? -20.526 67.026 44.880 1.00 54.17 345 LEU G N 1
ATOM 2812 C CA . LEU G 1 52 ? -21.578 68.019 45.007 1.00 53.17 345 LEU G CA 1
ATOM 2813 C C . LEU G 1 52 ? -21.099 69.384 44.539 1.00 52.16 345 LEU G C 1
ATOM 2814 O O . LEU G 1 52 ? -21.819 70.100 43.833 1.00 50.52 345 LEU G O 1
ATOM 2819 N N . LEU G 1 53 ? -19.870 69.739 44.900 1.00 45.97 346 LEU G N 1
ATOM 2820 C CA . LEU G 1 53 ? -19.296 71.006 44.480 1.00 40.51 346 LEU G CA 1
ATOM 2821 C C . LEU G 1 53 ? -19.078 71.019 42.978 1.00 46.96 346 LEU G C 1
ATOM 2822 O O . LEU G 1 53 ? -19.511 71.939 42.279 1.00 50.61 346 LEU G O 1
ATOM 2827 N N . GLN G 1 54 ? -18.433 69.979 42.459 1.00 48.08 347 GLN G N 1
ATOM 2828 C CA . GLN G 1 54 ? -18.202 69.905 41.027 1.00 40.71 347 GLN G CA 1
ATOM 2829 C C . GLN G 1 54 ? -19.511 69.838 40.249 1.00 43.03 347 GLN G C 1
ATOM 2830 O O . GLN G 1 54 ? -19.661 70.505 39.221 1.00 55.81 347 GLN G O 1
ATOM 2836 N N . GLN G 1 55 ? -20.490 69.080 40.742 1.00 45.74 348 GLN G N 1
ATOM 2837 C CA . GLN G 1 55 ? -21.782 69.034 40.062 1.00 42.63 348 GLN G CA 1
ATOM 2838 C C . GLN G 1 55 ? -22.524 70.362 40.172 1.00 46.32 348 GLN G C 1
ATOM 2839 O O . GLN G 1 55 ? -23.188 70.781 39.218 1.00 43.94 348 GLN G O 1
ATOM 2845 N N . ARG G 1 56 ? -22.486 71.011 41.346 1.00 42.45 349 ARG G N 1
ATOM 2846 C CA . ARG G 1 56 ? -23.283 72.224 41.494 1.00 41.33 349 ARG G CA 1
ATOM 2847 C C . ARG G 1 56 ? -22.709 73.354 40.653 1.00 53.25 349 ARG G C 1
ATOM 2848 O O . ARG G 1 56 ? -23.467 74.183 40.114 1.00 50.99 349 ARG G O 1
ATOM 2856 N N . GLU G 1 57 ? -21.385 73.356 40.481 1.00 52.27 350 GLU G N 1
ATOM 2857 C CA . GLU G 1 57 ? -20.755 74.314 39.588 1.00 53.50 350 GLU G CA 1
ATOM 2858 C C . GLU G 1 57 ? -21.050 73.984 38.130 1.00 49.37 350 GLU G C 1
ATOM 2859 O O . GLU G 1 57 ? -21.183 74.891 37.301 1.00 49.81 350 GLU G O 1
ATOM 2865 N N . LEU G 1 58 ? -21.165 72.703 37.792 1.00 44.88 351 LEU G N 1
ATOM 2866 C CA . LEU G 1 58 ? -21.481 72.366 36.408 1.00 47.12 351 LEU G CA 1
ATOM 2867 C C . LEU G 1 58 ? -22.871 72.851 36.043 1.00 49.48 351 LEU G C 1
ATOM 2868 O O . LEU G 1 58 ? -23.079 73.417 34.966 1.00 55.29 351 LEU G O 1
ATOM 2873 N N . ARG G 1 59 ? -23.825 72.680 36.950 1.00 53.34 352 ARG G N 1
ATOM 2874 C CA . ARG G 1 59 ? -25.180 73.138 36.685 1.00 48.24 352 ARG G CA 1
ATOM 2875 C C . ARG G 1 59 ? -25.229 74.644 36.480 1.00 45.65 352 ARG G C 1
ATOM 2876 O O . ARG G 1 59 ? -26.026 75.147 35.681 1.00 48.82 352 ARG G O 1
ATOM 2884 N N . ARG G 1 60 ? -24.413 75.387 37.219 1.00 49.84 353 ARG G N 1
ATOM 2885 C CA . ARG G 1 60 ? -24.381 76.830 37.014 1.00 43.36 353 ARG G CA 1
ATOM 2886 C C . ARG G 1 60 ? -23.860 77.166 35.625 1.00 47.43 353 ARG G C 1
ATOM 2887 O O . ARG G 1 60 ? -24.400 78.051 34.950 1.00 55.30 353 ARG G O 1
ATOM 2895 N N . LYS G 1 61 ? -22.805 76.474 35.185 1.00 53.71 354 LYS G N 1
ATOM 2896 C CA . LYS G 1 61 ? -22.248 76.739 33.865 1.00 53.38 354 LYS G CA 1
ATOM 2897 C C . LYS G 1 61 ? -23.284 76.466 32.787 1.00 54.43 354 LYS G C 1
ATOM 2898 O O . LYS G 1 61 ? -23.418 77.242 31.831 1.00 53.84 354 LYS G O 1
ATOM 2904 N N . LEU G 1 62 ? -24.083 75.409 32.967 1.00 47.69 355 LEU G N 1
ATOM 2905 C CA . LEU G 1 62 ? -25.077 75.062 31.958 1.00 44.79 355 LEU G CA 1
ATOM 2906 C C . LEU G 1 62 ? -26.255 76.034 31.969 1.00 46.58 355 LEU G C 1
ATOM 2907 O O . LEU G 1 62 ? -26.801 76.367 30.913 1.00 51.92 355 LEU G O 1
ATOM 2912 N N . LEU G 1 63 ? -26.653 76.522 33.146 1.00 45.12 356 LEU G N 1
ATOM 2913 C CA . LEU G 1 63 ? -27.741 77.488 33.179 1.00 49.29 356 LEU G CA 1
ATOM 2914 C C . LEU G 1 63 ? -27.361 78.789 32.483 1.00 60.36 356 LEU G C 1
ATOM 2915 O O . LEU G 1 63 ? -28.252 79.540 32.072 1.00 66.72 356 LEU G O 1
ATOM 2920 N N . ALA G 1 64 ? -26.068 79.032 32.267 1.00 42.78 357 ALA G N 1
ATOM 2921 C CA . ALA G 1 64 ? -25.623 80.244 31.604 1.00 50.16 357 ALA G CA 1
ATOM 2922 C C . ALA G 1 64 ? -25.383 80.035 30.119 1.00 62.91 357 ALA G C 1
ATOM 2923 O O . ALA G 1 64 ? -25.573 80.975 29.335 1.00 72.68 357 ALA G O 1
ATOM 2925 N N . ASP G 1 65 ? -25.013 78.811 29.716 1.00 63.83 358 ASP G N 1
ATOM 2926 C CA . ASP G 1 65 ? -24.940 78.459 28.300 1.00 63.43 358 ASP G CA 1
ATOM 2927 C C . ASP G 1 65 ? -26.302 78.539 27.604 1.00 59.37 358 ASP G C 1
ATOM 2928 O O . ASP G 1 65 ? -26.357 78.686 26.380 1.00 58.89 358 ASP G O 1
ATOM 2933 N N . SER G 1 66 ? -27.401 78.474 28.347 1.00 65.96 359 SER G N 1
ATOM 2934 C CA . SER G 1 66 ? -28.712 78.647 27.731 1.00 73.55 359 SER G CA 1
ATOM 2935 C C . SER G 1 66 ? -29.063 80.102 27.416 1.00 77.24 359 SER G C 1
ATOM 2936 O O . SER G 1 66 ? -30.079 80.334 26.753 1.00 86.69 359 SER G O 1
ATOM 2939 N N . VAL G 1 67 ? -28.255 81.078 27.835 1.00 73.12 360 VAL G N 1
ATOM 2940 C CA . VAL G 1 67 ? -28.559 82.486 27.595 1.00 74.39 360 VAL G CA 1
ATOM 2941 C C . VAL G 1 67 ? -27.976 82.906 26.252 1.00 83.08 360 VAL G C 1
ATOM 2942 O O . VAL G 1 67 ? -26.828 82.576 25.927 1.00 79.73 360 VAL G O 1
ATOM 2946 N N . ASP G 1 68 ? -28.756 83.661 25.478 1.00 101.99 361 ASP G N 1
ATOM 2947 C CA . ASP G 1 68 ? -28.304 84.173 24.172 1.00 114.31 361 ASP G CA 1
ATOM 2948 C C . ASP G 1 68 ? -27.526 85.495 24.281 1.00 114.16 361 ASP G C 1
ATOM 2949 O O . ASP G 1 68 ? -26.565 85.623 25.046 1.00 109.81 361 ASP G O 1
ATOM 2954 N N . HIS H 1 19 ? -47.559 92.206 30.198 1.00 156.63 312 HIS H N 1
ATOM 2955 C CA . HIS H 1 19 ? -46.649 91.338 29.462 1.00 156.48 312 HIS H CA 1
ATOM 2956 C C . HIS H 1 19 ? -45.205 91.825 29.578 1.00 152.84 312 HIS H C 1
ATOM 2957 O O . HIS H 1 19 ? -44.300 91.030 29.831 1.00 148.56 312 HIS H O 1
ATOM 2964 N N . LEU H 1 20 ? -44.991 93.138 29.425 1.00 152.97 313 LEU H N 1
ATOM 2965 C CA . LEU H 1 20 ? -43.635 93.631 29.183 1.00 144.64 313 LEU H CA 1
ATOM 2966 C C . LEU H 1 20 ? -42.717 93.428 30.381 1.00 136.85 313 LEU H C 1
ATOM 2967 O O . LEU H 1 20 ? -41.505 93.272 30.201 1.00 136.69 313 LEU H O 1
ATOM 2972 N N . GLU H 1 21 ? -43.241 93.433 31.604 1.00 134.55 314 GLU H N 1
ATOM 2973 C CA . GLU H 1 21 ? -42.339 93.097 32.697 1.00 133.21 314 GLU H CA 1
ATOM 2974 C C . GLU H 1 21 ? -41.973 91.611 32.678 1.00 134.69 314 GLU H C 1
ATOM 2975 O O . GLU H 1 21 ? -40.862 91.237 33.057 1.00 127.95 314 GLU H O 1
ATOM 2981 N N . GLN H 1 22 ? -42.831 90.748 32.156 1.00 138.39 315 GLN H N 1
ATOM 2982 C CA . GLN H 1 22 ? -42.643 89.320 32.413 1.00 137.22 315 GLN H CA 1
ATOM 2983 C C . GLN H 1 22 ? -41.518 88.741 31.556 1.00 134.96 315 GLN H C 1
ATOM 2984 O O . GLN H 1 22 ? -40.857 87.786 31.981 1.00 135.04 315 GLN H O 1
ATOM 2990 N N . GLN H 1 23 ? -41.230 89.323 30.392 1.00 135.04 316 GLN H N 1
ATOM 2991 C CA . GLN H 1 23 ? -39.994 88.999 29.682 1.00 130.81 316 GLN H CA 1
ATOM 2992 C C . GLN H 1 23 ? -38.833 89.925 30.044 1.00 125.48 316 GLN H C 1
ATOM 2993 O O . GLN H 1 23 ? -37.714 89.720 29.547 1.00 120.72 316 GLN H O 1
ATOM 2999 N N . LEU H 1 24 ? -39.056 90.922 30.913 1.00 116.12 317 LEU H N 1
ATOM 3000 C CA . LEU H 1 24 ? -37.913 91.601 31.517 1.00 103.86 317 LEU H CA 1
ATOM 3001 C C . LEU H 1 24 ? -37.352 90.759 32.650 1.00 101.77 317 LEU H C 1
ATOM 3002 O O . LEU H 1 24 ? -36.131 90.691 32.838 1.00 94.36 317 LEU H O 1
ATOM 3007 N N . TYR H 1 25 ? -38.236 90.068 33.373 1.00 107.73 318 TYR H N 1
ATOM 3008 C CA . TYR H 1 25 ? -37.789 89.136 34.395 1.00 98.92 318 TYR H CA 1
ATOM 3009 C C . TYR H 1 25 ? -36.841 88.112 33.803 1.00 93.21 318 TYR H C 1
ATOM 3010 O O . TYR H 1 25 ? -35.828 87.764 34.422 1.00 90.15 318 TYR H O 1
ATOM 3019 N N . SER H 1 26 ? -37.140 87.641 32.589 1.00 94.13 319 SER H N 1
ATOM 3020 C CA . SER H 1 26 ? -36.251 86.699 31.926 1.00 94.01 319 SER H CA 1
ATOM 3021 C C . SER H 1 26 ? -34.867 87.310 31.751 1.00 91.85 319 SER H C 1
ATOM 3022 O O . SER H 1 26 ? -33.853 86.668 32.045 1.00 91.58 319 SER H O 1
ATOM 3025 N N . VAL H 1 27 ? -34.81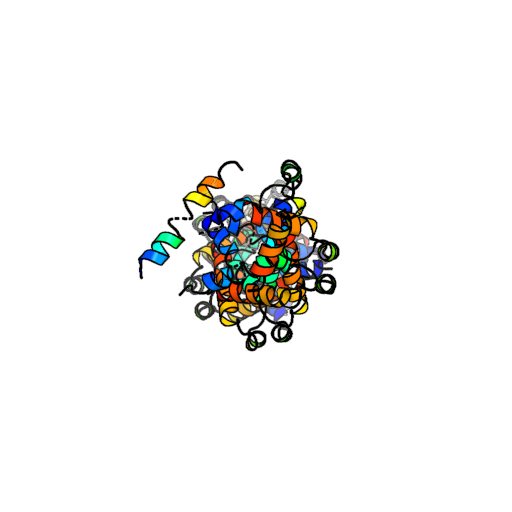3 88.574 31.330 1.00 89.51 320 VAL H N 1
ATOM 3026 C CA . VAL H 1 27 ? -33.533 89.231 31.094 1.00 80.72 320 VAL H CA 1
ATOM 3027 C C . VAL H 1 27 ? -32.745 89.353 32.391 1.00 73.43 320 VAL H C 1
ATOM 3028 O O . VAL H 1 27 ? -31.551 89.040 32.439 1.00 72.34 320 VAL H O 1
ATOM 3040 N N . GLU H 1 29 ? -33.211 87.452 34.986 1.00 63.58 322 GLU H N 1
ATOM 3041 C CA . GLU H 1 29 ? -32.793 86.097 35.299 1.00 66.81 322 GLU H CA 1
ATOM 3042 C C . GLU H 1 29 ? -31.603 85.685 34.437 1.00 71.52 322 GLU H C 1
ATOM 3043 O O . GLU H 1 29 ? -30.658 85.054 34.928 1.00 65.38 322 GLU H O 1
ATOM 3049 N N . ASP H 1 30 ? -31.610 86.061 33.159 1.00 71.79 323 ASP H N 1
ATOM 3050 C CA . ASP H 1 30 ? -30.514 85.671 32.283 1.00 66.41 323 ASP H CA 1
ATOM 3051 C C . ASP H 1 30 ? -29.221 86.345 32.693 1.00 58.59 323 ASP H C 1
ATOM 3052 O O . ASP H 1 30 ? -28.163 85.698 32.724 1.00 54.10 323 ASP H O 1
ATOM 3057 N N . ILE H 1 31 ? -29.282 87.642 33.015 1.00 56.36 324 ILE H N 1
ATOM 3058 C CA . ILE H 1 31 ? -28.083 88.346 33.473 1.00 58.50 324 ILE H CA 1
ATOM 3059 C C . ILE H 1 31 ? -27.587 87.748 34.786 1.00 60.06 324 ILE H C 1
ATOM 3060 O O . ILE H 1 31 ? -26.391 87.486 34.959 1.00 62.51 324 ILE H O 1
ATOM 3065 N N . CYS H 1 32 ? -28.506 87.495 35.723 1.00 59.40 325 CYS H N 1
ATOM 3066 C CA . CYS H 1 32 ? -28.113 86.861 36.976 1.00 54.17 325 CYS H CA 1
ATOM 3067 C C . CYS H 1 32 ? -27.558 85.460 36.745 1.00 55.40 325 CYS H C 1
ATOM 3068 O O . CYS H 1 32 ? -26.630 85.040 37.449 1.00 47.32 325 CYS H O 1
ATOM 3071 N N . LYS H 1 33 ? -28.136 84.703 35.795 1.00 57.27 326 LYS H N 1
ATOM 3072 C CA . LYS H 1 33 ? -27.596 83.377 35.489 1.00 43.96 326 LYS H CA 1
ATOM 3073 C C . LYS H 1 33 ? -26.189 83.491 34.936 1.00 43.73 326 LYS H C 1
ATOM 3074 O O . LYS H 1 33 ? -25.296 82.736 35.331 1.00 54.33 326 LYS H O 1
ATOM 3080 N N . LEU H 1 34 ? -25.955 84.464 34.056 1.00 47.05 327 LEU H N 1
ATOM 3081 C CA . LEU H 1 34 ? -24.608 84.668 33.530 1.00 41.92 327 LEU H CA 1
ATOM 3082 C C . LEU H 1 34 ? -23.622 84.992 34.645 1.00 40.32 327 LEU H C 1
ATOM 3083 O O . LEU H 1 34 ? -22.530 84.413 34.719 1.00 50.15 327 LEU H O 1
ATOM 3088 N N . VAL H 1 35 ? -23.998 85.906 35.539 1.00 38.43 328 VAL H N 1
ATOM 3089 C CA . VAL H 1 35 ? -23.095 86.314 36.613 1.00 39.94 328 VAL H CA 1
ATOM 3090 C C . VAL H 1 35 ? -22.777 85.165 37.570 1.00 40.21 328 VAL H C 1
ATOM 3091 O O . VAL H 1 35 ? -21.664 85.083 38.092 1.00 41.60 328 VAL H O 1
ATOM 3095 N N . ASP H 1 36 ? -23.729 84.254 37.798 1.00 38.83 329 ASP H N 1
ATOM 3096 C CA . ASP H 1 36 ? -23.542 83.147 38.728 1.00 42.01 329 ASP H CA 1
ATOM 3097 C C . ASP H 1 36 ? -22.410 82.210 38.308 1.00 55.68 329 ASP H C 1
ATOM 3098 O O . ASP H 1 36 ? -21.854 81.499 39.156 1.00 64.61 329 ASP H O 1
ATOM 3103 N N . ALA H 1 37 ? -22.063 82.178 37.025 1.00 51.27 330 ALA H N 1
ATOM 3104 C CA . ALA H 1 37 ? -21.143 81.173 36.504 1.00 47.92 330 ALA H CA 1
ATOM 3105 C C . ALA H 1 37 ? -19.770 81.729 36.125 1.00 45.19 330 ALA H C 1
ATOM 3106 O O . ALA H 1 37 ? -18.915 80.967 35.666 1.00 47.92 330 ALA H O 1
ATOM 3108 N N . ILE H 1 38 ? -19.534 83.023 36.322 1.00 56.47 331 ILE H N 1
ATOM 3109 C CA . ILE H 1 38 ? -18.251 83.658 36.053 1.00 44.40 331 ILE H CA 1
ATOM 3110 C C . ILE H 1 38 ? -17.217 83.065 36.996 1.00 54.43 331 ILE H C 1
ATOM 3111 O O . ILE H 1 38 ? -17.424 83.041 38.217 1.00 61.33 331 ILE H O 1
ATOM 3116 N N . PRO H 1 39 ? -16.114 82.547 36.478 1.00 55.53 332 PRO H N 1
ATOM 3117 C CA . PRO H 1 39 ? -15.058 82.023 37.355 1.00 58.22 332 PRO H CA 1
ATOM 3118 C C . PRO H 1 39 ? -14.446 83.131 38.187 1.00 62.24 332 PRO H C 1
ATOM 3119 O O . PRO H 1 39 ? -14.461 84.298 37.802 1.00 67.56 332 PRO H O 1
ATOM 3123 N N . LEU H 1 40 ? -13.903 82.750 39.346 1.00 70.72 333 LEU H N 1
ATOM 3124 C CA . LEU H 1 40 ? -13.330 83.737 40.259 1.00 72.83 333 LEU H CA 1
ATOM 3125 C C . LEU H 1 40 ? -12.112 84.431 39.654 1.00 70.88 333 LEU H C 1
ATOM 3126 O O . LEU H 1 40 ? -11.950 85.649 39.801 1.00 63.60 333 LEU H O 1
ATOM 3131 N N . HIS H 1 41 ? -11.258 83.683 38.951 1.00 73.43 334 HIS H N 1
ATOM 3132 C CA . HIS H 1 41 ? -10.046 84.274 38.392 1.00 72.31 334 HIS H CA 1
ATOM 3133 C C . HIS H 1 41 ? -10.367 85.319 37.329 1.00 73.46 334 HIS H C 1
ATOM 3134 O O . HIS H 1 41 ? -9.562 86.229 37.092 1.00 79.31 334 HIS H O 1
ATOM 3141 N N . GLU H 1 42 ? -11.524 85.193 36.664 1.00 69.14 335 GLU H N 1
ATOM 3142 C CA . GLU H 1 42 ? -11.940 86.191 35.681 1.00 57.65 335 GLU H CA 1
ATOM 3143 C C . GLU H 1 42 ? -12.387 87.479 36.354 1.00 58.49 335 GLU H C 1
ATOM 3144 O O . GLU H 1 42 ? -12.286 88.560 35.766 1.00 62.60 335 GLU H O 1
ATOM 3150 N N . LEU H 1 43 ? -12.861 87.389 37.585 1.00 58.06 336 LEU H N 1
ATOM 3151 C CA . LEU H 1 43 ? -13.312 88.563 38.311 1.00 60.45 336 LEU H CA 1
ATOM 3152 C C . LEU H 1 43 ? -12.173 89.381 38.903 1.00 65.53 336 LEU H C 1
ATOM 3153 O O . LEU H 1 43 ? -12.433 90.477 39.413 1.00 64.40 336 LEU H O 1
ATOM 3158 N N . THR H 1 44 ? -10.940 88.853 38.878 1.00 72.57 337 THR H N 1
ATOM 3159 C CA . THR H 1 44 ? -9.790 89.514 39.496 1.00 84.96 337 THR H CA 1
ATOM 3160 C C . THR H 1 44 ? -9.584 90.925 38.957 1.00 91.75 337 THR H C 1
ATOM 3161 O O . THR H 1 44 ? -9.248 91.851 39.703 1.00 92.72 337 THR H O 1
ATOM 3165 N N . SER H 1 45 ? -9.810 91.108 37.669 1.00 96.05 338 SER H N 1
ATOM 3166 C CA . SER H 1 45 ? -9.616 92.381 36.997 1.00 94.41 338 SER H CA 1
ATOM 3167 C C . SER H 1 45 ? -10.847 93.282 37.047 1.00 79.98 338 SER H C 1
ATOM 3168 O O . SER H 1 45 ? -10.854 94.334 36.405 1.00 81.90 338 SER H O 1
ATOM 3171 N N . ILE H 1 46 ? -11.898 92.908 37.773 1.00 74.85 339 ILE H N 1
ATOM 3172 C CA . ILE H 1 46 ? -13.142 93.677 37.755 1.00 71.04 339 ILE H CA 1
ATOM 3173 C C . ILE H 1 46 ? -13.180 94.535 39.008 1.00 81.61 339 ILE H C 1
ATOM 3174 O O . ILE H 1 46 ? -13.107 94.024 40.131 1.00 85.99 339 ILE H O 1
ATOM 3179 N N . SER H 1 47 ? -13.303 95.846 38.804 1.00 86.29 340 SER H N 1
ATOM 3180 C CA . SER H 1 47 ? -13.402 96.792 39.912 1.00 91.14 340 SER H CA 1
ATOM 3181 C C . SER H 1 47 ? -14.690 96.579 40.682 1.00 94.88 340 SER H C 1
ATOM 3182 O O . SER H 1 47 ? -14.754 96.813 41.896 1.00 94.96 340 SER H O 1
ATOM 3185 N N . CYS H 1 48 ? -15.721 96.140 39.983 1.00 96.19 341 CYS H N 1
ATOM 3186 C CA . CYS H 1 48 ? -17.046 95.954 40.542 1.00 90.95 341 CYS H CA 1
ATOM 3187 C C . CYS H 1 48 ? -17.153 94.682 41.367 1.00 76.03 341 CYS H C 1
ATOM 3188 O O . CYS H 1 48 ? -18.198 94.435 41.968 1.00 77.74 341 CYS H O 1
ATOM 3191 N N . ALA H 1 49 ? -16.064 93.940 41.519 1.00 65.28 342 ALA H N 1
ATOM 3192 C CA . ALA H 1 49 ? -16.146 92.670 42.202 1.00 63.55 342 ALA H CA 1
ATOM 3193 C C . ALA H 1 49 ? -16.232 92.904 43.702 1.00 83.14 342 ALA H C 1
ATOM 3194 O O . ALA H 1 49 ? -16.056 94.024 44.195 1.00 101.66 342 ALA H O 1
ATOM 3196 N N . LYS H 1 50 ? -16.574 91.837 44.418 1.00 79.85 343 LYS H N 1
ATOM 3197 C CA . LYS H 1 50 ? -16.648 91.796 45.879 1.00 87.29 343 LYS H CA 1
ATOM 3198 C C . LYS H 1 50 ? -17.878 92.558 46.371 1.00 91.54 343 LYS H C 1
ATOM 3199 O O . LYS H 1 50 ? -18.210 92.514 47.559 1.00 116.52 343 LYS H O 1
ATOM 3205 N N . GLU H 1 51 ? -18.601 93.204 45.466 1.00 73.53 344 GLU H N 1
ATOM 3206 C CA . GLU H 1 51 ? -20.017 93.460 45.664 1.00 73.94 344 GLU H CA 1
ATOM 3207 C C . GLU H 1 51 ? -20.845 92.562 44.774 1.00 76.59 344 GLU H C 1
ATOM 3208 O O . GLU H 1 51 ? -21.855 91.998 45.209 1.00 76.09 344 GLU H O 1
ATOM 3214 N N . LEU H 1 52 ? -20.343 92.344 43.562 1.00 74.08 345 LEU H N 1
ATOM 3215 C CA . LEU H 1 52 ? -20.944 91.386 42.655 1.00 61.08 345 LEU H CA 1
ATOM 3216 C C . LEU H 1 52 ? -20.926 89.986 43.259 1.00 66.38 345 LEU H C 1
ATOM 3217 O O . LEU H 1 52 ? -21.918 89.246 43.177 1.00 62.78 345 LEU H O 1
ATOM 3222 N N . LEU H 1 53 ? -19.813 89.620 43.902 1.00 68.31 346 LEU H N 1
ATOM 3223 C CA . LEU H 1 53 ? -19.744 88.344 44.602 1.00 57.29 346 LEU H CA 1
ATOM 3224 C C . LEU H 1 53 ? -20.760 88.289 45.739 1.00 63.55 346 LEU H C 1
ATOM 3225 O O . LEU H 1 53 ? -21.457 87.283 45.914 1.00 52.32 346 LEU H O 1
ATOM 3230 N N . GLN H 1 54 ? -20.913 89.387 46.480 1.00 74.13 347 GLN H N 1
ATOM 3231 C CA . GLN H 1 54 ? -21.848 89.395 47.600 1.00 65.94 347 GLN H CA 1
ATOM 3232 C C . GLN H 1 54 ? -23.286 89.153 47.138 1.00 62.44 347 GLN H C 1
ATOM 3233 O O . GLN H 1 54 ? -23.999 88.323 47.710 1.00 61.47 347 GLN H O 1
ATOM 3239 N N . GLN H 1 55 ? -23.728 89.862 46.096 1.00 63.96 348 GLN H N 1
ATOM 3240 C CA . GLN H 1 55 ? -25.122 89.766 45.684 1.00 61.10 348 GLN H CA 1
ATOM 3241 C C . GLN H 1 55 ? -25.429 88.425 45.030 1.00 71.12 348 GLN H C 1
ATOM 3242 O O . GLN H 1 55 ? -26.537 87.894 45.187 1.00 78.09 348 GLN H O 1
ATOM 3248 N N . ARG H 1 56 ? -24.479 87.856 44.280 1.00 67.74 349 ARG H N 1
ATOM 3249 C CA . ARG H 1 56 ? -24.784 86.570 43.665 1.00 54.35 349 ARG H CA 1
ATOM 3250 C C . ARG H 1 56 ? -24.886 85.492 44.722 1.00 50.99 349 ARG H C 1
ATOM 3251 O O . ARG H 1 56 ? -25.775 84.641 44.652 1.00 59.45 349 ARG H O 1
ATOM 3259 N N . GLU H 1 57 ? -24.058 85.575 45.765 1.00 54.04 350 GLU H N 1
ATOM 3260 C CA . GLU H 1 57 ? -24.180 84.625 46.861 1.00 55.37 350 GLU H CA 1
ATOM 3261 C C . GLU H 1 57 ? -25.458 84.876 47.638 1.00 54.29 350 GLU H C 1
ATOM 3262 O O . GLU H 1 57 ? -26.137 83.928 48.042 1.00 61.42 350 GLU H O 1
ATOM 3268 N N . LEU H 1 58 ? -25.844 86.142 47.793 1.00 51.83 351 LEU H N 1
ATOM 3269 C CA . LEU H 1 58 ? -27.121 86.432 48.433 1.00 55.46 351 LEU H CA 1
ATOM 3270 C C . LEU H 1 58 ? -28.289 85.914 47.601 1.00 64.08 351 LEU H C 1
ATOM 3271 O O . LEU H 1 58 ? -29.208 85.277 48.138 1.00 63.07 351 LEU H O 1
ATOM 3276 N N . ARG H 1 59 ? -28.249 86.137 46.278 1.00 61.38 352 ARG H N 1
ATOM 3277 C CA . ARG H 1 59 ? -29.307 85.622 45.415 1.00 56.57 352 ARG H CA 1
ATOM 3278 C C . ARG H 1 59 ? -29.457 84.112 45.559 1.00 54.40 352 ARG H C 1
ATOM 3279 O O . ARG H 1 59 ? -30.580 83.591 45.555 1.00 56.90 352 ARG H O 1
ATOM 3287 N N . ARG H 1 60 ? -28.340 83.392 45.708 1.00 51.79 353 ARG H N 1
ATOM 3288 C CA . ARG H 1 60 ? -28.419 81.947 45.929 1.00 46.11 353 ARG H CA 1
ATOM 3289 C C . ARG H 1 60 ? -29.079 81.627 47.269 1.00 48.38 353 ARG H C 1
ATOM 3290 O O . ARG H 1 60 ? -29.960 80.764 47.347 1.00 46.26 353 ARG H O 1
ATOM 3298 N N . LYS H 1 61 ? -28.699 82.331 48.333 1.00 57.75 354 LYS H N 1
ATOM 3299 C CA . LYS H 1 61 ? -29.310 82.034 49.621 1.00 57.60 354 LYS H CA 1
ATOM 3300 C C . LYS H 1 61 ? -30.804 82.317 49.601 1.00 54.60 354 LYS H C 1
ATOM 3301 O O . LYS H 1 61 ? -31.576 81.548 50.183 1.00 53.43 354 LYS H O 1
ATOM 3307 N N . LEU H 1 62 ? -31.244 83.343 48.851 1.00 52.53 355 LEU H N 1
ATOM 3308 C CA . LEU H 1 62 ? -32.677 83.648 48.788 1.00 54.50 355 LEU H CA 1
ATOM 3309 C C . LEU H 1 62 ? -33.436 82.662 47.916 1.00 55.27 355 LEU H C 1
ATOM 3310 O O . LEU H 1 62 ? -34.518 82.220 48.294 1.00 62.99 355 LEU H O 1
ATOM 3315 N N . LEU H 1 63 ? -32.885 82.261 46.771 1.00 60.30 356 LEU H N 1
ATOM 3316 C CA . LEU H 1 63 ? -33.589 81.266 45.967 1.00 56.36 356 LEU H CA 1
ATOM 3317 C C . LEU H 1 63 ? -33.757 79.968 46.721 1.00 58.49 356 LEU H C 1
ATOM 3318 O O . LEU H 1 63 ? -34.720 79.249 46.461 1.00 71.38 356 LEU H O 1
ATOM 3323 N N . ALA H 1 64 ? -32.935 79.721 47.736 1.00 52.77 357 ALA H N 1
ATOM 3324 C CA . ALA H 1 64 ? -33.023 78.484 48.494 1.00 48.86 357 ALA H CA 1
ATOM 3325 C C . ALA H 1 64 ? -33.947 78.613 49.698 1.00 61.56 357 ALA H C 1
ATOM 3326 O O . ALA H 1 64 ? -34.624 77.640 50.056 1.00 61.69 357 ALA H O 1
ATOM 3328 N N . ASP H 1 65 ? -34.035 79.814 50.287 1.00 66.02 358 ASP H N 1
ATOM 3329 C CA . ASP H 1 65 ? -35.021 80.111 51.327 1.00 68.06 358 ASP H CA 1
ATOM 3330 C C . ASP H 1 65 ? -36.468 79.975 50.851 1.00 68.48 358 ASP H C 1
ATOM 3331 O O . ASP H 1 65 ? -37.372 79.959 51.691 1.00 79.58 358 ASP H O 1
ATOM 3336 N N . SER H 1 66 ? -36.716 79.898 49.545 1.00 66.04 359 SER H N 1
ATOM 3337 C CA . SER H 1 66 ? -38.053 79.690 48.993 1.00 66.37 359 SER H CA 1
ATOM 3338 C C . SER H 1 66 ? -38.521 78.230 48.998 1.00 72.41 359 SER H C 1
ATOM 3339 O O . SER H 1 66 ? -39.634 77.950 48.540 1.00 75.39 359 SER H O 1
ATOM 3342 N N . VAL H 1 67 ? -37.732 77.290 49.477 1.00 70.95 360 VAL H N 1
ATOM 3343 C CA . VAL H 1 67 ? -38.122 75.886 49.416 1.00 75.25 360 VAL H CA 1
ATOM 3344 C C . VAL H 1 67 ? -38.754 75.498 50.745 1.00 82.23 360 VAL H C 1
ATOM 3345 O O . VAL H 1 67 ? -38.319 75.961 51.806 1.00 89.40 360 VAL H O 1
ATOM 3349 N N . ASP H 1 68 ? -39.774 74.644 50.695 1.00 81.05 361 ASP H N 1
ATOM 3350 C CA . ASP H 1 68 ? -40.496 74.226 51.907 1.00 83.99 361 ASP H CA 1
ATOM 3351 C C . ASP H 1 68 ? -39.937 72.960 52.599 1.00 85.09 361 ASP H C 1
ATOM 3352 O O . ASP H 1 68 ? -38.768 72.566 52.437 1.00 75.37 361 ASP H O 1
ATOM 3357 N N . GLY I 1 17 ? -46.674 85.609 53.364 1.00 123.36 310 GLY I N 1
ATOM 3358 C CA . GLY I 1 17 ? -45.353 85.451 53.946 1.00 126.05 310 GLY I CA 1
ATOM 3359 C C . GLY I 1 17 ? -44.237 85.454 52.915 1.00 132.00 310 GLY I C 1
ATOM 3360 O O . GLY I 1 17 ? -43.186 84.831 53.096 1.00 129.92 310 GLY I O 1
ATOM 3361 N N . LEU I 1 18 ? -44.472 86.163 51.813 1.00 140.84 311 LEU I N 1
ATOM 3362 C CA . LEU I 1 18 ? -43.571 86.182 50.660 1.00 133.96 311 LEU I CA 1
ATOM 3363 C C . LEU I 1 18 ? -42.708 87.444 50.598 1.00 137.82 311 LEU I C 1
ATOM 3364 O O . LEU I 1 18 ? -42.456 87.968 49.515 1.00 138.72 311 LEU I O 1
ATOM 3369 N N . HIS I 1 19 ? -42.233 87.978 51.725 1.00 136.68 312 HIS I N 1
ATOM 3370 C CA . HIS I 1 19 ? -41.368 89.157 51.647 1.00 132.17 312 HIS I CA 1
ATOM 3371 C C . HIS I 1 19 ? -39.946 88.832 51.166 1.00 122.81 312 HIS I C 1
ATOM 3372 O O . HIS I 1 19 ? -39.033 89.642 51.361 1.00 123.24 312 HIS I O 1
ATOM 3379 N N . LEU I 1 20 ? -39.733 87.644 50.598 1.00 111.18 313 LEU I N 1
ATOM 3380 C CA . LEU I 1 20 ? -38.480 87.343 49.914 1.00 103.54 313 LEU I CA 1
ATOM 3381 C C . LEU I 1 20 ? -38.430 87.970 48.523 1.00 109.68 313 LEU I C 1
ATOM 3382 O O . LEU I 1 20 ? -37.408 88.543 48.132 1.00 112.11 313 LEU I O 1
ATOM 3387 N N . GLU I 1 21 ? -39.512 87.833 47.749 1.00 107.13 314 GLU I N 1
ATOM 3388 C CA . GLU I 1 21 ? -39.495 88.225 46.342 1.00 100.07 314 GLU I CA 1
ATOM 3389 C C . GLU I 1 21 ? -39.214 89.710 46.172 1.00 99.36 314 GLU I C 1
ATOM 3390 O O . GLU I 1 21 ? -38.591 90.114 45.186 1.00 99.22 314 GLU I O 1
ATOM 3396 N N . GLN I 1 22 ? -39.644 90.536 47.120 1.00 105.71 315 GLN I N 1
ATOM 3397 C CA . GLN I 1 22 ? -39.271 91.941 47.096 1.00 115.61 315 GLN I CA 1
ATOM 3398 C C . GLN I 1 22 ? -37.849 92.147 47.586 1.00 115.30 315 GLN I C 1
ATOM 3399 O O . GLN I 1 22 ? -37.291 93.235 47.389 1.00 120.54 315 GLN I O 1
ATOM 3405 N N . GLN I 1 23 ? -37.248 91.106 48.160 1.00 106.30 316 GLN I N 1
ATOM 3406 C CA . GLN I 1 23 ? -35.834 91.088 48.480 1.00 95.16 316 GLN I CA 1
ATOM 3407 C C . GLN I 1 23 ? -35.015 90.370 47.423 1.00 87.84 316 GLN I C 1
ATOM 3408 O O . GLN I 1 23 ? -33.871 90.759 47.173 1.00 83.54 316 GLN I O 1
ATOM 3414 N N . LEU I 1 24 ? -35.603 89.375 46.755 1.00 84.16 317 LEU I N 1
ATOM 3415 C CA . LEU I 1 24 ? -34.923 88.726 45.643 1.00 75.35 317 LEU I CA 1
ATOM 3416 C C . LEU I 1 24 ? -34.920 89.619 44.415 1.00 80.44 317 LEU I C 1
ATOM 3417 O O . LEU I 1 24 ? -33.910 89.709 43.706 1.00 82.96 317 LEU I O 1
ATOM 3422 N N . TYR I 1 25 ? -36.051 90.264 44.129 1.00 79.80 318 TYR I N 1
ATOM 3423 C CA . TYR I 1 25 ? -36.059 91.239 43.053 1.00 78.43 318 TYR I CA 1
ATOM 3424 C C . TYR I 1 25 ? -35.058 92.344 43.327 1.00 80.52 318 TYR I C 1
ATOM 3425 O O . TYR I 1 25 ? -34.393 92.832 42.405 1.00 79.66 318 TYR I O 1
ATOM 3434 N N . SER I 1 26 ? -34.897 92.699 44.600 1.00 82.79 319 SER I N 1
ATOM 3435 C CA . SER I 1 26 ? -33.922 93.711 44.986 1.00 83.36 319 SER I CA 1
ATOM 3436 C C . SER I 1 26 ? -32.510 93.279 44.592 1.00 80.67 319 SER I C 1
ATOM 3437 O O . SER I 1 26 ? -31.764 94.046 43.976 1.00 91.30 319 SER I O 1
ATOM 3440 N N . VAL I 1 27 ? -32.135 92.040 44.922 1.00 82.06 320 VAL I N 1
ATOM 3441 C CA . VAL I 1 27 ? -30.804 91.537 44.587 1.00 76.66 320 VAL I CA 1
ATOM 3442 C C . VAL I 1 27 ? -30.643 91.343 43.086 1.00 77.19 320 VAL I C 1
ATOM 3443 O O . VAL I 1 27 ? -29.545 91.522 42.548 1.00 72.44 320 VAL I O 1
ATOM 3455 N N . GLU I 1 29 ? -32.166 93.227 40.871 1.00 81.80 322 GLU I N 1
ATOM 3456 C CA . GLU I 1 29 ? -31.998 94.573 40.333 1.00 86.21 322 GLU I CA 1
ATOM 3457 C C . GLU I 1 29 ? -30.603 95.116 40.616 1.00 85.77 322 GLU I C 1
ATOM 3458 O O . GLU I 1 29 ? -29.989 95.737 39.741 1.00 83.72 322 GLU I O 1
ATOM 3464 N N . ASP I 1 30 ? -30.077 94.882 41.820 1.00 87.99 323 ASP I N 1
ATOM 3465 C CA . ASP I 1 30 ? -28.741 95.383 42.127 1.00 90.12 323 ASP I CA 1
ATOM 3466 C C . ASP I 1 30 ? -27.688 94.703 41.267 1.00 73.62 323 ASP I C 1
ATOM 3467 O O . ASP I 1 30 ? -26.746 95.348 40.795 1.00 69.42 323 ASP I O 1
ATOM 3472 N N . ILE I 1 31 ? -27.819 93.395 41.071 1.00 71.36 324 ILE I N 1
ATOM 3473 C CA . ILE I 1 31 ? -26.861 92.675 40.242 1.00 59.53 324 ILE I CA 1
ATOM 3474 C C . ILE I 1 31 ? -26.861 93.238 38.834 1.00 64.42 324 ILE I C 1
ATOM 3475 O O . ILE I 1 31 ? -25.801 93.457 38.237 1.00 70.57 324 ILE I O 1
ATOM 3480 N N . CYS I 1 32 ? -28.049 93.510 38.288 1.00 66.45 325 CYS I N 1
ATOM 3481 C CA . CYS I 1 32 ? -28.127 94.083 36.951 1.00 57.93 325 CYS I CA 1
ATOM 3482 C C . CYS I 1 32 ? -27.502 95.468 36.902 1.00 63.66 325 CYS I C 1
ATOM 3483 O O . CYS I 1 32 ? -26.800 95.801 35.941 1.00 66.96 325 CYS I O 1
ATOM 3486 N N . LYS I 1 33 ? -27.725 96.281 37.937 1.00 67.50 326 LYS I N 1
ATOM 3487 C CA . LYS I 1 33 ? -27.189 97.636 37.935 1.00 62.45 326 LYS I CA 1
ATOM 3488 C C . LYS I 1 33 ? -25.667 97.623 37.996 1.00 70.45 326 LYS I C 1
ATOM 3489 O O . LYS I 1 33 ? -25.011 98.421 37.315 1.00 81.42 326 LYS I O 1
ATOM 3495 N N . LEU I 1 34 ? -25.084 96.711 38.782 1.00 68.06 327 LEU I N 1
ATOM 3496 C CA . LEU I 1 34 ? -23.629 96.562 38.789 1.00 66.86 327 LEU I CA 1
ATOM 3497 C C . LEU I 1 34 ? -23.107 96.163 37.411 1.00 71.66 327 LEU I C 1
ATOM 3498 O O . LEU I 1 34 ? -22.132 96.739 36.914 1.00 81.37 327 LEU I O 1
ATOM 3503 N N . VAL I 1 35 ? -23.757 95.187 36.768 1.00 61.85 328 VAL I N 1
ATOM 3504 C CA . VAL I 1 35 ? -23.239 94.671 35.505 1.00 60.16 328 VAL I CA 1
ATOM 3505 C C . VAL I 1 35 ? -23.309 95.748 34.446 1.00 69.42 328 VAL I C 1
ATOM 3506 O O . VAL I 1 35 ? -22.397 95.910 33.625 1.00 73.84 328 VAL I O 1
ATOM 3510 N N . ASP I 1 36 ? -24.387 96.517 34.473 1.00 74.43 329 ASP I N 1
ATOM 3511 C CA . ASP I 1 36 ? -24.624 97.560 33.502 1.00 80.11 329 ASP I CA 1
ATOM 3512 C C . ASP I 1 36 ? -23.589 98.675 33.583 1.00 81.01 329 ASP I C 1
ATOM 3513 O O . ASP I 1 36 ? -23.440 99.439 32.623 1.00 85.04 329 ASP I O 1
ATOM 3518 N N . ALA I 1 37 ? -22.873 98.793 34.699 1.00 76.71 330 ALA I N 1
ATOM 3519 C CA . ALA I 1 37 ? -21.876 99.843 34.882 1.00 68.28 330 ALA I CA 1
ATOM 3520 C C . ALA I 1 37 ? -20.439 99.337 34.806 1.00 67.65 330 ALA I C 1
ATOM 3521 O O . ALA I 1 37 ? -19.519 100.084 35.154 1.00 78.57 330 ALA I O 1
ATOM 3523 N N . ILE I 1 38 ? -20.220 98.077 34.445 1.00 76.57 331 ILE I N 1
ATOM 3524 C CA . ILE I 1 38 ? -18.862 97.587 34.203 1.00 68.11 331 ILE I CA 1
ATOM 3525 C C . ILE I 1 38 ? -18.341 98.245 32.932 1.00 70.95 331 ILE I C 1
ATOM 3526 O O . ILE I 1 38 ? -18.982 98.132 31.876 1.00 67.17 331 ILE I O 1
ATOM 3531 N N . PRO I 1 39 ? -17.211 98.948 32.971 1.00 72.12 332 PRO I N 1
ATOM 3532 C CA . PRO I 1 39 ? -16.700 99.558 31.739 1.00 67.86 332 PRO I CA 1
ATOM 3533 C C . PRO I 1 39 ? -16.282 98.491 30.747 1.00 66.15 332 PRO I C 1
ATOM 3534 O O . PRO I 1 39 ? -15.823 97.407 31.114 1.00 69.20 332 PRO I O 1
ATOM 3538 N N . LEU I 1 40 ? -16.442 98.814 29.468 1.00 64.20 333 LEU I N 1
ATOM 3539 C CA . LEU I 1 40 ? -16.211 97.818 28.429 1.00 57.59 333 LEU I CA 1
ATOM 3540 C C . LEU I 1 40 ? -14.794 97.231 28.468 1.00 63.35 333 LEU I C 1
ATOM 3541 O O . LEU I 1 40 ? -14.618 96.031 28.208 1.00 52.77 333 LEU I O 1
ATOM 3546 N N . HIS I 1 41 ? -13.776 98.037 28.805 1.00 68.13 334 HIS I N 1
ATOM 3547 C CA . HIS I 1 41 ? -12.421 97.493 28.889 1.00 72.13 334 HIS I CA 1
ATOM 3548 C C . HIS I 1 41 ? -12.325 96.387 29.942 1.00 78.98 334 HIS I C 1
ATOM 3549 O O . HIS I 1 41 ? -11.630 95.387 29.732 1.00 83.21 334 HIS I O 1
ATOM 3556 N N . GLU I 1 42 ? -13.076 96.504 31.049 1.00 67.35 335 GLU I N 1
ATOM 3557 C CA . GLU I 1 42 ? -13.036 95.454 32.063 1.00 58.20 335 GLU I CA 1
ATOM 3558 C C . GLU I 1 42 ? -13.774 94.216 31.586 1.00 62.87 335 GLU I C 1
ATOM 3559 O O . GLU I 1 42 ? -13.343 93.085 31.863 1.00 69.81 335 GLU I O 1
ATOM 3565 N N . LEU I 1 43 ? -14.813 94.405 30.774 1.00 58.93 336 LEU I N 1
ATOM 3566 C CA . LEU I 1 43 ? -15.655 93.280 30.388 1.00 55.72 336 LEU I CA 1
ATOM 3567 C C . LEU I 1 43 ? -14.881 92.261 29.554 1.00 57.71 336 LEU I C 1
ATOM 3568 O O . LEU I 1 43 ? -15.185 91.067 29.607 1.00 68.33 336 LEU I O 1
ATOM 3573 N N . THR I 1 44 ? -13.833 92.703 28.852 1.00 63.04 337 THR I N 1
ATOM 3574 C CA . THR I 1 44 ? -13.082 91.831 27.947 1.00 64.57 337 THR I CA 1
ATOM 3575 C C . THR I 1 44 ? -12.433 90.662 28.676 1.00 65.72 337 THR I C 1
ATOM 3576 O O . THR I 1 44 ? -12.201 89.609 28.070 1.00 79.24 337 THR I O 1
ATOM 3580 N N . SER I 1 45 ? -12.156 90.809 29.966 1.00 56.85 338 SER I N 1
ATOM 3581 C CA . SER I 1 45 ? -11.571 89.711 30.719 1.00 64.09 338 SER I CA 1
ATOM 3582 C C . SER I 1 45 ? -12.591 88.650 31.107 1.00 59.97 338 SER I C 1
ATOM 3583 O O . SER I 1 45 ? -12.219 87.676 31.768 1.00 56.40 338 SER I O 1
ATOM 3586 N N . ILE I 1 46 ? -13.860 88.829 30.743 1.00 56.80 339 ILE I N 1
ATOM 3587 C CA . ILE I 1 46 ? -14.933 87.907 31.093 1.00 57.95 339 ILE I CA 1
ATOM 3588 C C . ILE I 1 46 ? -15.358 87.146 29.845 1.00 58.92 339 ILE I C 1
ATOM 3589 O O . ILE I 1 46 ? -15.705 87.750 28.824 1.00 62.31 339 ILE I O 1
ATOM 3594 N N . SER I 1 47 ? -15.368 85.820 29.946 1.00 54.23 340 SER I N 1
ATOM 3595 C CA . SER I 1 47 ? -15.643 84.970 28.796 1.00 42.72 340 SER I CA 1
ATOM 3596 C C . SER I 1 47 ? -17.067 85.128 28.291 1.00 51.34 340 SER I C 1
ATOM 3597 O O . SER I 1 47 ? -17.324 84.935 27.097 1.00 60.51 340 SER I O 1
ATOM 3600 N N . CYS I 1 48 ? -18.020 85.424 29.172 1.00 54.85 341 CYS I N 1
ATOM 3601 C CA . CYS I 1 48 ? -19.377 85.654 28.697 1.00 56.32 341 CYS I CA 1
ATOM 3602 C C . CYS I 1 48 ? -19.658 87.131 28.422 1.00 50.95 341 CYS I C 1
ATOM 3603 O O . CYS I 1 48 ? -20.813 87.553 28.468 1.00 54.29 341 CYS I O 1
ATOM 3606 N N . ALA I 1 49 ? -18.620 87.920 28.133 1.00 49.60 342 ALA I N 1
ATOM 3607 C CA . ALA I 1 49 ? -18.798 89.351 27.903 1.00 47.10 342 ALA I CA 1
ATOM 3608 C C . ALA I 1 49 ? -19.791 89.617 26.781 1.00 47.32 342 ALA I C 1
ATOM 3609 O O . ALA I 1 49 ? -20.676 90.464 26.912 1.00 48.81 342 ALA I O 1
ATOM 3611 N N . LYS I 1 50 ? -19.625 88.944 25.646 1.00 51.12 343 LYS I N 1
ATOM 3612 C CA . LYS I 1 50 ? -20.558 89.125 24.541 1.00 54.97 343 LYS I CA 1
ATOM 3613 C C . LYS I 1 50 ? -22.000 88.971 25.007 1.00 56.68 343 LYS I C 1
ATOM 3614 O O . LYS I 1 50 ? -22.854 89.819 24.737 1.00 63.95 343 LYS I O 1
ATOM 3620 N N . GLU I 1 51 ? -22.283 87.906 25.744 1.00 62.07 344 GLU I N 1
ATOM 3621 C CA . GLU I 1 51 ? -23.660 87.649 26.125 1.00 65.93 344 GLU I CA 1
ATOM 3622 C C . GLU I 1 51 ? -24.080 88.614 27.216 1.00 67.27 344 GLU I C 1
ATOM 3623 O O . GLU I 1 51 ? -25.191 89.164 27.185 1.00 69.45 344 GLU I O 1
ATOM 3629 N N . LEU I 1 52 ? -23.166 88.878 28.147 1.00 56.41 345 LEU I N 1
ATOM 3630 C CA . LEU I 1 52 ? -23.407 89.837 29.213 1.00 53.09 345 LEU I CA 1
ATOM 3631 C C . LEU I 1 52 ? -23.737 91.202 28.634 1.00 59.11 345 LEU I C 1
ATOM 3632 O O . LEU I 1 52 ? -24.598 91.920 29.150 1.00 62.90 345 LEU I O 1
ATOM 3637 N N . LEU I 1 53 ? -23.071 91.562 27.545 1.00 59.98 346 LEU I N 1
ATOM 3638 C CA . LEU I 1 53 ? -23.367 92.810 26.863 1.00 62.02 346 LEU I CA 1
ATOM 3639 C C . LEU I 1 53 ? -24.722 92.746 26.169 1.00 74.31 346 LEU I C 1
ATOM 3640 O O . LEU I 1 53 ? -25.557 93.641 26.326 1.00 84.36 346 LEU I O 1
ATOM 3645 N N . GLN I 1 54 ? -24.970 91.673 25.420 1.00 73.91 347 GLN I N 1
ATOM 3646 C CA . GLN I 1 54 ? -26.252 91.522 24.740 1.00 75.68 347 GLN I CA 1
ATOM 3647 C C . GLN I 1 54 ? -27.419 91.576 25.723 1.00 74.75 347 GLN I C 1
ATOM 3648 O O . GLN I 1 54 ? -28.439 92.217 25.454 1.00 84.52 347 GLN I O 1
ATOM 3654 N N . GLN I 1 55 ? -27.277 90.940 26.885 1.00 69.64 348 GLN I N 1
ATOM 3655 C CA . GLN I 1 55 ? -28.363 90.967 27.854 1.00 65.42 348 GLN I CA 1
ATOM 3656 C C . GLN I 1 55 ? -28.481 92.330 28.533 1.00 73.03 348 GLN I C 1
ATOM 3657 O O . GLN I 1 55 ? -29.591 92.854 28.682 1.00 82.27 348 GLN I O 1
ATOM 3663 N N . ARG I 1 56 ? -27.355 92.944 28.919 1.00 64.84 349 ARG I N 1
ATOM 3664 C CA . ARG I 1 56 ? -27.436 94.205 29.654 1.00 59.94 349 ARG I CA 1
ATOM 3665 C C . ARG I 1 56 ? -27.989 95.322 28.779 1.00 68.03 349 ARG I C 1
ATOM 3666 O O . ARG I 1 56 ? -28.651 96.243 29.279 1.00 72.14 349 ARG I O 1
ATOM 3674 N N . GLU I 1 57 ? -27.729 95.257 27.479 1.00 67.99 350 GLU I N 1
ATOM 3675 C CA . GLU I 1 57 ? -28.302 96.223 26.565 1.00 72.68 350 GLU I CA 1
ATOM 3676 C C . GLU I 1 57 ? -29.754 95.914 26.268 1.00 85.11 350 GLU I C 1
ATOM 3677 O O . GLU I 1 57 ? -30.552 96.842 26.090 1.00 92.24 350 GLU I O 1
ATOM 3683 N N . LEU I 1 58 ? -30.124 94.632 26.211 1.00 84.71 351 LEU I N 1
ATOM 3684 C CA . LEU I 1 58 ? -31.545 94.342 26.112 1.00 82.79 351 LEU I CA 1
ATOM 3685 C C . LEU I 1 58 ? -32.272 94.977 27.269 1.00 83.04 351 LEU I C 1
ATOM 3686 O O . LEU I 1 58 ? -33.380 95.480 27.091 1.00 92.92 351 LEU I O 1
ATOM 3691 N N . ARG I 1 59 ? -31.609 95.071 28.425 1.00 82.71 352 ARG I N 1
ATOM 3692 C CA . ARG I 1 59 ? -32.268 95.563 29.626 1.00 81.83 352 ARG I CA 1
ATOM 3693 C C . ARG I 1 59 ? -32.629 97.031 29.487 1.00 87.99 352 ARG I C 1
ATOM 3694 O O . ARG I 1 59 ? -33.754 97.432 29.802 1.00 98.25 352 ARG I O 1
ATOM 3702 N N . ARG I 1 60 ? -31.673 97.859 29.073 1.00 83.78 353 ARG I N 1
ATOM 3703 C CA . ARG I 1 60 ? -31.987 99.263 28.862 1.00 78.36 353 ARG I CA 1
ATOM 3704 C C . ARG I 1 60 ? -33.068 99.413 27.809 1.00 78.67 353 ARG I C 1
ATOM 3705 O O . ARG I 1 60 ? -34.061 100.114 28.021 1.00 81.51 353 ARG I O 1
ATOM 3713 N N . LYS I 1 61 ? -32.927 98.701 26.688 1.00 84.89 354 LYS I N 1
ATOM 3714 C CA . LYS I 1 61 ? -33.853 98.903 25.581 1.00 97.61 354 LYS I CA 1
ATOM 3715 C C . LYS I 1 61 ? -35.278 98.565 25.977 1.00 112.40 354 LYS I C 1
ATOM 3716 O O . LYS I 1 61 ? -36.219 99.203 25.492 1.00 133.73 354 LYS I O 1
ATOM 3722 N N . LEU I 1 62 ? -35.466 97.593 26.865 1.00 106.43 355 LEU I N 1
ATOM 3723 C CA . LEU I 1 62 ? -36.823 97.264 27.288 1.00 109.51 355 LEU I CA 1
ATOM 3724 C C . LEU I 1 62 ? -37.326 98.125 28.444 1.00 112.97 355 LEU I C 1
ATOM 3725 O O . LEU I 1 62 ? -38.538 98.289 28.597 1.00 128.10 355 LEU I O 1
ATOM 3730 N N . LEU I 1 63 ? -36.447 98.664 29.282 1.00 101.15 356 LEU I N 1
ATOM 3731 C CA . LEU I 1 63 ? -36.875 99.722 30.198 1.00 99.38 356 LEU I CA 1
ATOM 3732 C C . LEU I 1 63 ? -37.118 100.958 29.331 1.00 114.37 356 LEU I C 1
ATOM 3733 O O . LEU I 1 63 ? -36.278 101.853 29.215 1.00 114.51 356 LEU I O 1
ATOM 3738 N N . ALA I 1 64 ? -38.278 100.959 28.662 1.00 114.24 357 ALA I N 1
ATOM 3739 C CA . ALA I 1 64 ? -38.639 101.939 27.645 1.00 112.08 357 ALA I CA 1
ATOM 3740 C C . ALA I 1 64 ? -40.018 101.613 27.115 1.00 119.29 357 ALA I C 1
ATOM 3741 O O . ALA I 1 64 ? -40.144 100.782 26.218 1.00 119.09 357 ALA I O 1
ATOM 3743 N N . VAL J 1 27 ? -42.739 109.388 36.626 1.00 105.95 320 VAL J N 1
ATOM 3744 C CA . VAL J 1 27 ? -41.893 110.578 36.629 1.00 113.22 320 VAL J CA 1
ATOM 3745 C C . VAL J 1 27 ? -41.657 111.060 35.204 1.00 119.91 320 VAL J C 1
ATOM 3746 O O . VAL J 1 27 ? -42.479 110.830 34.310 1.00 116.93 320 VAL J O 1
ATOM 3753 N N . GLU J 1 29 ? -38.550 110.515 33.636 1.00 114.42 322 GLU J N 1
ATOM 3754 C CA . GLU J 1 29 ? -37.466 109.670 33.139 1.00 113.08 322 GLU J CA 1
ATOM 3755 C C . GLU J 1 29 ? -37.919 108.281 32.670 1.00 123.71 322 GLU J C 1
ATOM 3756 O O . GLU J 1 29 ? -37.071 107.400 32.480 1.00 127.75 322 GLU J O 1
ATOM 3758 N N . ASP J 1 30 ? -39.228 108.035 32.542 1.00 120.08 323 ASP J N 1
ATOM 3759 C CA . ASP J 1 30 ? -39.649 107.025 31.579 1.00 109.81 323 ASP J CA 1
ATOM 3760 C C . ASP J 1 30 ? -39.358 107.491 30.154 1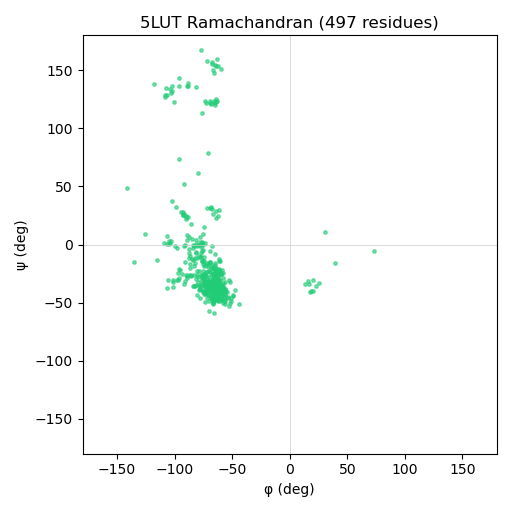.00 112.65 323 ASP J C 1
ATOM 3761 O O . ASP J 1 30 ? -39.346 106.674 29.231 1.00 114.42 323 ASP J O 1
ATOM 3763 N N . ILE J 1 31 ? -39.128 108.792 29.961 1.00 115.34 324 ILE J N 1
ATOM 3764 C CA . ILE J 1 31 ? -38.517 109.282 28.727 1.00 119.64 324 ILE J CA 1
ATOM 3765 C C . ILE J 1 31 ? -37.080 108.775 28.611 1.00 120.17 324 ILE J C 1
ATOM 3766 O O . ILE J 1 31 ? -36.732 108.070 27.659 1.00 125.13 324 ILE J O 1
ATOM 3768 N N . CYS J 1 32 ? -36.228 109.110 29.592 1.00 118.49 325 CYS J N 1
ATOM 3769 C CA . CYS J 1 32 ? -34.824 108.684 29.584 1.00 115.20 325 CYS J CA 1
ATOM 3770 C C . CYS J 1 32 ? -34.676 107.170 29.595 1.00 114.66 325 CYS J C 1
ATOM 3771 O O . CYS J 1 32 ? -33.579 106.667 29.324 1.00 104.25 325 CYS J O 1
ATOM 3773 N N . LYS J 1 33 ? -35.753 106.444 29.903 1.00 120.93 326 LYS J N 1
ATOM 3774 C CA . LYS J 1 33 ? -35.792 105.006 29.667 1.00 124.15 326 LYS J CA 1
ATOM 3775 C C . LYS J 1 33 ? -35.681 104.707 28.177 1.00 128.30 326 LYS J C 1
ATOM 3776 O O . LYS J 1 33 ? -35.067 103.710 27.777 1.00 123.61 326 LYS J O 1
ATOM 3778 N N . LEU J 1 34 ? -36.289 105.562 27.342 1.00 135.73 327 LEU J N 1
ATOM 3779 C CA . LEU J 1 34 ? -36.207 105.479 25.887 1.00 134.93 327 LEU J CA 1
ATOM 3780 C C . LEU J 1 34 ? -34.943 106.113 25.306 1.00 136.77 327 LEU J C 1
ATOM 3781 O O . LEU J 1 34 ? -34.663 105.905 24.120 1.00 141.83 327 LEU J O 1
ATOM 3783 N N . VAL J 1 35 ? -34.176 106.874 26.092 1.00 131.16 328 VAL J N 1
ATOM 3784 C CA . VAL J 1 35 ? -32.942 107.474 25.581 1.00 123.27 328 VAL J CA 1
ATOM 3785 C C . VAL J 1 35 ? -31.736 106.544 25.777 1.00 114.97 328 VAL J C 1
ATOM 3786 O O . VAL J 1 35 ? -30.799 106.566 24.970 1.00 110.25 328 VAL J O 1
ATOM 3788 N N . ASP J 1 36 ? -31.752 105.694 26.807 1.00 109.42 329 ASP J N 1
ATOM 3789 C CA . ASP J 1 36 ? -30.750 104.639 26.933 1.00 105.95 329 ASP J CA 1
ATOM 3790 C C . ASP J 1 36 ? -31.009 103.482 25.974 1.00 110.81 329 ASP J C 1
ATOM 3791 O O . ASP J 1 36 ? -30.342 102.446 26.072 1.00 107.17 329 ASP J O 1
ATOM 3793 N N . ALA J 1 37 ? -31.958 103.648 25.049 1.00 119.48 330 ALA J N 1
ATOM 3794 C CA . ALA J 1 37 ? -32.351 102.612 24.109 1.00 124.21 330 ALA J CA 1
ATOM 3795 C C . ALA J 1 37 ? -32.057 102.946 22.649 1.00 123.55 330 ALA J C 1
ATOM 3796 O O . ALA J 1 37 ? -32.138 102.048 21.802 1.00 125.53 330 ALA J O 1
ATOM 3798 N N . ILE J 1 38 ? -31.739 104.197 22.325 1.00 120.17 331 ILE J N 1
ATOM 3799 C CA . ILE J 1 38 ? -31.381 104.579 20.962 1.00 123.13 331 ILE J CA 1
ATOM 3800 C C . ILE J 1 38 ? -30.107 103.833 20.582 1.00 125.33 331 ILE J C 1
ATOM 3801 O O . ILE J 1 38 ? -29.101 103.927 21.303 1.00 123.71 331 ILE J O 1
ATOM 3803 N N . PRO J 1 39 ? -30.106 103.058 19.494 1.00 122.80 332 PRO J N 1
ATOM 3804 C CA . PRO J 1 39 ? -28.897 102.315 19.123 1.00 119.90 332 PRO J CA 1
ATOM 3805 C C . PRO J 1 39 ? -27.745 103.254 18.789 1.00 121.58 332 PRO J C 1
ATOM 3806 O O . PRO J 1 39 ? -27.938 104.433 18.485 1.00 120.93 332 PRO J O 1
ATOM 3808 N N . LEU J 1 40 ? -26.524 102.708 18.851 1.00 125.38 333 LEU J N 1
ATOM 3809 C CA . LEU J 1 40 ? -25.334 103.491 18.526 1.00 127.42 333 LEU J CA 1
ATOM 3810 C C . LEU J 1 40 ? -25.240 103.827 17.037 1.00 142.97 333 LEU J C 1
ATOM 3811 O O . LEU J 1 40 ? -24.571 104.802 16.679 1.00 148.76 333 LEU J O 1
ATOM 3813 N N . HIS J 1 41 ? -25.886 103.046 16.161 1.00 144.06 334 HIS J N 1
ATOM 3814 C CA . HIS J 1 41 ? -25.932 103.403 14.743 1.00 143.27 334 HIS J CA 1
ATOM 3815 C C . HIS J 1 41 ? -26.884 104.570 14.494 1.00 146.33 334 HIS J C 1
ATOM 3816 O O . HIS J 1 41 ? -26.576 105.472 13.705 1.00 146.77 334 HIS J O 1
ATOM 3818 N N . GLU J 1 42 ? -28.045 104.570 15.162 1.00 149.04 335 GLU J N 1
ATOM 3819 C CA . GLU J 1 42 ? -29.062 105.605 15.000 1.00 148.43 335 GLU J CA 1
ATOM 3820 C C . GLU J 1 42 ? -28.774 106.869 15.805 1.00 150.95 335 GLU J C 1
ATOM 3821 O O . GLU J 1 42 ? -29.509 107.851 15.655 1.00 155.10 335 GLU J O 1
ATOM 3823 N N . LEU J 1 43 ? -27.739 106.871 16.651 1.00 147.17 336 LEU J N 1
ATOM 3824 C CA . LEU J 1 43 ? -27.426 108.000 17.523 1.00 139.75 336 LEU J CA 1
ATOM 3825 C C . LEU J 1 43 ? -26.539 109.053 16.865 1.00 140.77 336 LEU J C 1
ATOM 3826 O O . LEU J 1 43 ? -26.333 110.118 17.456 1.00 138.85 336 LEU J O 1
ATOM 3828 N N . THR J 1 44 ? -25.984 108.777 15.684 1.00 147.36 337 THR J N 1
ATOM 3829 C CA . THR J 1 44 ? -25.145 109.746 14.987 1.00 152.45 337 THR J CA 1
ATOM 3830 C C . THR J 1 44 ? -25.936 110.794 14.205 1.00 157.29 337 THR J C 1
ATOM 3831 O O . THR J 1 44 ? -25.324 111.725 13.673 1.00 160.81 337 THR J O 1
ATOM 3833 N N . SER J 1 45 ? -27.261 110.663 14.101 1.00 158.51 338 SER J N 1
ATOM 3834 C CA . SER J 1 45 ? -28.087 111.601 13.343 1.00 160.57 338 SER J CA 1
ATOM 3835 C C . SER J 1 45 ? -28.490 112.846 14.132 1.00 163.51 338 SER J C 1
ATOM 3836 O O . SER J 1 45 ? -29.169 113.713 13.570 1.00 168.20 338 SER J O 1
ATOM 3838 N N . ILE J 1 46 ? -28.129 112.946 15.411 1.00 192.55 339 ILE J N 1
ATOM 3839 C CA . ILE J 1 46 ? -28.429 114.109 16.242 1.00 191.08 339 ILE J CA 1
ATOM 3840 C C . ILE J 1 46 ? -27.117 114.736 16.694 1.00 187.45 339 ILE J C 1
ATOM 3841 O O . ILE J 1 46 ? -26.184 114.024 17.080 1.00 187.45 339 ILE J O 1
ATOM 3843 N N . SER J 1 47 ? -27.051 116.069 16.660 1.00 184.45 340 SER J N 1
ATOM 3844 C CA . SER J 1 47 ? -25.797 116.776 16.893 1.00 180.94 340 SER J CA 1
ATOM 3845 C C . SER J 1 47 ? -25.485 117.011 18.367 1.00 179.88 340 SER J C 1
ATOM 3846 O O . SER J 1 47 ? -24.346 117.366 18.688 1.00 178.67 340 SER J O 1
ATOM 3848 N N . CYS J 1 48 ? -26.446 116.802 19.265 1.00 180.30 341 CYS J N 1
ATOM 3849 C CA . CYS J 1 48 ? -26.243 116.994 20.697 1.00 181.33 341 CYS J CA 1
ATOM 3850 C C . CYS J 1 48 ? -25.647 115.770 21.379 1.00 181.37 341 CYS J C 1
ATOM 3851 O O . CYS J 1 48 ? -25.513 115.771 22.608 1.00 182.98 341 CYS J O 1
ATOM 3853 N N . ALA J 1 49 ? -25.294 114.728 20.613 1.00 181.00 342 ALA J N 1
ATOM 3854 C CA . ALA J 1 49 ? -24.970 113.424 21.185 1.00 181.40 342 ALA J CA 1
ATOM 3855 C C . ALA J 1 49 ? -23.568 113.341 21.780 1.00 182.27 342 ALA J C 1
ATOM 3856 O O . ALA J 1 49 ? -23.331 112.477 22.635 1.00 177.75 342 ALA J O 1
ATOM 3858 N N . LYS J 1 50 ? -22.643 114.209 21.352 1.00 185.67 343 LYS J N 1
ATOM 3859 C CA . LYS J 1 50 ? -21.294 114.194 21.910 1.00 185.89 343 LYS J CA 1
ATOM 3860 C C . LYS J 1 50 ? -21.329 114.293 23.428 1.00 190.10 343 LYS J C 1
ATOM 3861 O O . LYS J 1 50 ? -20.634 113.544 24.127 1.00 192.68 343 LYS J O 1
ATOM 3863 N N . GLU J 1 51 ? -22.149 115.199 23.957 1.00 190.27 344 GLU J N 1
ATOM 3864 C CA . GLU J 1 51 ? -22.270 115.386 25.396 1.00 190.00 344 GLU J CA 1
ATOM 3865 C C . GLU J 1 51 ? -23.507 114.724 25.986 1.00 192.30 344 GLU J C 1
ATOM 3866 O O . GLU J 1 51 ? -23.439 114.201 27.102 1.00 194.81 344 GLU J O 1
ATOM 3868 N N . LEU J 1 52 ? -24.638 114.717 25.282 1.00 194.05 345 LEU J N 1
ATOM 3869 C CA . LEU J 1 52 ? -25.813 114.032 25.824 1.00 195.26 345 LEU J CA 1
ATOM 3870 C C . LEU J 1 52 ? -25.876 112.579 25.361 1.00 193.18 345 LEU J C 1
ATOM 3871 O O . LEU J 1 52 ? -26.883 112.102 24.839 1.00 191.82 345 LEU J O 1
ATOM 3873 N N . LEU J 1 53 ? -24.766 111.871 25.575 1.00 191.06 346 LEU J N 1
ATOM 3874 C CA . LEU J 1 53 ? -24.732 110.425 25.739 1.00 188.94 346 LEU J CA 1
ATOM 3875 C C . LEU J 1 53 ? -23.848 110.027 26.903 1.00 191.27 346 LEU J C 1
ATOM 3876 O O . LEU J 1 53 ? -23.931 108.882 27.356 1.00 194.33 346 LEU J O 1
ATOM 3878 N N . GLN J 1 54 ? -23.004 110.939 27.398 1.00 189.49 347 GLN J N 1
ATOM 3879 C CA . GLN J 1 54 ? -22.367 110.816 28.699 1.00 186.19 347 GLN J CA 1
ATOM 3880 C C . GLN J 1 54 ? -23.356 111.036 29.830 1.00 189.84 347 GLN J C 1
ATOM 3881 O O . GLN J 1 54 ? -23.050 110.693 30.975 1.00 190.47 347 GLN J O 1
ATOM 3883 N N . GLN J 1 55 ? -24.529 111.604 29.538 1.00 190.93 348 GLN J N 1
ATOM 3884 C CA . GLN J 1 55 ? -25.610 111.590 30.512 1.00 192.52 348 GLN J CA 1
ATOM 3885 C C . GLN J 1 55 ? -26.248 110.209 30.602 1.00 201.39 348 GLN J C 1
ATOM 3886 O O . GLN J 1 55 ? -26.823 109.861 31.640 1.00 211.03 348 GLN J O 1
ATOM 3888 N N . ARG J 1 56 ? -26.157 109.409 29.534 1.00 199.36 349 ARG J N 1
ATOM 3889 C CA . ARG J 1 56 ? -26.633 108.030 29.598 1.00 197.95 349 ARG J CA 1
ATOM 3890 C C . ARG J 1 56 ? -25.681 107.154 30.412 1.00 198.20 349 ARG J C 1
ATOM 3891 O O . ARG J 1 56 ? -26.109 106.431 31.321 1.00 197.66 349 ARG J O 1
ATOM 3893 N N . GLU J 1 57 ? -24.382 107.216 30.109 1.00 197.10 350 GLU J N 1
ATOM 3894 C CA . GLU J 1 57 ? -23.401 106.376 30.785 1.00 195.36 350 GLU J CA 1
ATOM 3895 C C . GLU J 1 57 ? -23.069 106.848 32.197 1.00 196.36 350 GLU J C 1
ATOM 3896 O O . GLU J 1 57 ? -22.343 106.145 32.907 1.00 197.39 350 GLU J O 1
ATOM 3898 N N . LEU J 1 58 ? -23.584 108.002 32.627 1.00 197.40 351 LEU J N 1
ATOM 3899 C CA . LEU J 1 58 ? -23.424 108.458 34.005 1.00 197.95 351 LEU J CA 1
ATOM 3900 C C . LEU J 1 58 ? -24.661 108.221 34.861 1.00 200.74 351 LEU J C 1
ATOM 3901 O O . LEU J 1 58 ? -24.524 107.982 36.063 1.00 206.83 351 LEU J O 1
ATOM 3903 N N . ARG J 1 59 ? -25.864 108.281 34.274 1.00 158.70 352 ARG J N 1
ATOM 3904 C CA . ARG J 1 59 ? -27.086 107.921 34.986 1.00 158.35 352 ARG J CA 1
ATOM 3905 C C . ARG J 1 59 ? -27.176 106.430 35.267 1.00 161.28 352 ARG J C 1
ATOM 3906 O O . ARG J 1 59 ? -28.116 106.006 35.952 1.00 162.13 352 ARG J O 1
ATOM 3908 N N . ARG J 1 60 ? -26.226 105.639 34.754 1.00 161.75 353 ARG J N 1
ATOM 3909 C CA . ARG J 1 60 ? -26.155 104.190 34.916 1.00 159.95 353 ARG J CA 1
ATOM 3910 C C . ARG J 1 60 ? -25.145 103.745 35.967 1.00 158.39 353 ARG J C 1
ATOM 3911 O O . ARG J 1 60 ? -25.319 102.672 36.558 1.00 158.23 353 ARG J O 1
ATOM 3913 N N . LYS J 1 61 ? -24.062 104.511 36.166 1.00 158.79 354 LYS J N 1
ATOM 3914 C CA . LYS J 1 61 ? -23.161 104.283 37.294 1.00 157.84 354 LYS J CA 1
ATOM 3915 C C . LYS J 1 61 ? -23.750 104.785 38.604 1.00 157.16 354 LYS J C 1
ATOM 3916 O O . LYS J 1 61 ? -23.418 104.249 39.666 1.00 156.78 354 LYS J O 1
ATOM 3918 N N . LEU J 1 62 ? -24.618 105.803 38.545 1.00 157.06 355 LEU J N 1
ATOM 3919 C CA . LEU J 1 62 ? -25.258 106.335 39.745 1.00 156.46 355 LEU J CA 1
ATOM 3920 C C . LEU J 1 62 ? -26.450 105.481 40.167 1.00 156.28 355 LEU J C 1
ATOM 3921 O O . LEU J 1 62 ? -26.709 105.327 41.366 1.00 156.24 355 LEU J O 1
ATOM 3923 N N . LEU J 1 63 ? -27.186 104.916 39.201 1.00 159.18 356 LEU J N 1
ATOM 3924 C CA . LEU J 1 63 ? -28.238 103.966 39.546 1.00 156.58 356 LEU J CA 1
ATOM 3925 C C . LEU J 1 63 ? -27.651 102.717 40.190 1.00 157.59 356 LEU J C 1
ATOM 3926 O O . LEU J 1 63 ? -28.272 102.131 41.085 1.00 157.04 356 LEU J O 1
ATOM 3928 N N . ALA J 1 64 ? -26.423 102.347 39.802 1.00 159.78 357 ALA J N 1
ATOM 3929 C CA . ALA J 1 64 ? -25.732 101.128 40.215 1.00 156.70 357 ALA J CA 1
ATOM 3930 C C . ALA J 1 64 ? -25.085 101.222 41.591 1.00 157.34 357 ALA J C 1
ATOM 3931 O O . ALA J 1 64 ? -24.497 100.233 42.049 1.00 156.04 357 ALA J O 1
ATOM 3933 N N . ASP J 1 65 ? -25.184 102.374 42.259 1.00 158.09 358 ASP J N 1
ATOM 3934 C CA . ASP J 1 65 ? -24.573 102.593 43.562 1.00 155.14 358 ASP J CA 1
ATOM 3935 C C . ASP J 1 65 ? -25.536 102.317 44.709 1.00 154.62 358 ASP J C 1
ATOM 3936 O O . ASP J 1 65 ? -25.412 102.927 45.775 1.00 154.14 358 ASP J O 1
ATOM 3938 N N . SER J 1 66 ? -26.506 101.430 44.507 1.00 156.71 359 SER J N 1
ATOM 3939 C CA . SER J 1 66 ? -27.385 100.974 45.582 1.00 156.23 359 SER J CA 1
ATOM 3940 C C . SER J 1 66 ? -26.612 100.194 46.648 1.00 153.92 359 SER J C 1
ATOM 3941 O O . SER J 1 66 ? -26.359 98.995 46.498 1.00 154.11 359 SER J O 1
ATOM 3943 N N . LEU K 1 18 ? -49.428 119.961 51.859 1.00 148.98 311 LEU K N 1
ATOM 3944 C CA . LEU K 1 18 ? -49.000 120.464 50.553 1.00 145.08 311 LEU K CA 1
ATOM 3945 C C . LEU K 1 18 ? -49.147 119.406 49.458 1.00 143.69 311 LEU K C 1
ATOM 3946 O O . LEU K 1 18 ? -48.160 118.990 48.845 1.00 138.24 311 LEU K O 1
ATOM 3948 N N . HIS K 1 19 ? -50.388 118.987 49.207 1.00 143.66 312 HIS K N 1
ATOM 3949 C CA . HIS K 1 19 ? -50.671 117.984 48.189 1.00 136.78 312 HIS K CA 1
ATOM 3950 C C . HIS K 1 19 ? -50.608 118.549 46.778 1.00 132.89 312 HIS K C 1
ATOM 3951 O O . HIS K 1 19 ? -50.857 117.807 45.819 1.00 132.38 312 HIS K O 1
ATOM 3953 N N . LEU K 1 20 ? -50.295 119.838 46.630 1.00 130.92 313 LEU K N 1
ATOM 3954 C CA . LEU K 1 20 ? -50.157 120.453 45.314 1.00 126.21 313 LEU K CA 1
ATOM 3955 C C . LEU K 1 20 ? -48.768 120.277 44.715 1.00 124.08 313 LEU K C 1
ATOM 3956 O O . LEU K 1 20 ? -48.633 120.273 43.488 1.00 117.72 313 LEU K O 1
ATOM 3958 N N . GLU K 1 21 ? -47.727 120.134 45.542 1.00 129.60 314 GLU K N 1
ATOM 3959 C CA . GLU K 1 21 ? -46.393 119.918 44.990 1.00 124.26 314 GLU K CA 1
ATOM 3960 C C . GLU K 1 21 ? -46.264 118.513 44.415 1.00 123.54 314 GLU K C 1
ATOM 3961 O O . GLU K 1 21 ? -45.682 118.332 43.340 1.00 120.20 314 GLU K O 1
ATOM 3963 N N . GLN K 1 22 ? -46.808 117.506 45.113 1.00 130.55 315 GLN K N 1
ATOM 3964 C CA . GLN K 1 22 ? -46.797 116.142 44.589 1.00 132.36 315 GLN K CA 1
ATOM 3965 C C . GLN K 1 22 ? -47.657 116.006 43.335 1.00 135.22 315 GLN K C 1
ATOM 3966 O O . GLN K 1 22 ? -47.377 115.155 42.480 1.00 131.67 315 GLN K O 1
ATOM 3968 N N . GLN K 1 23 ? -48.693 116.842 43.202 1.00 138.70 316 GLN K N 1
ATOM 3969 C CA . GLN K 1 23 ? -49.565 116.805 42.031 1.00 135.33 316 GLN K CA 1
ATOM 3970 C C . GLN K 1 23 ? -48.902 117.422 40.807 1.00 131.43 316 GLN K C 1
ATOM 3971 O O . GLN K 1 23 ? -49.237 117.055 39.678 1.00 130.29 316 GLN K O 1
ATOM 3973 N N . LEU K 1 24 ? -47.989 118.372 41.004 1.00 128.58 317 LEU K N 1
ATOM 3974 C CA . LEU K 1 24 ? -47.190 118.923 39.917 1.00 126.68 317 LEU K CA 1
ATOM 3975 C C . LEU K 1 24 ? -45.919 118.121 39.651 1.00 129.65 317 LEU K C 1
ATOM 3976 O O . LEU K 1 24 ? -45.259 118.365 38.636 1.00 131.65 317 LEU K O 1
ATOM 3978 N N . TYR K 1 25 ? -45.550 117.189 40.541 1.00 131.93 318 TYR K N 1
ATOM 3979 C CA . TYR K 1 25 ? -44.364 116.364 40.317 1.00 132.12 318 TYR K CA 1
ATOM 3980 C C . TYR K 1 25 ? -44.606 115.293 39.258 1.00 144.29 318 TYR K C 1
ATOM 3981 O O . TYR K 1 25 ? -43.651 114.832 38.620 1.00 150.16 318 TYR K O 1
ATOM 3983 N N . SER K 1 26 ? -45.863 114.868 39.066 1.00 147.19 319 SER K N 1
ATOM 3984 C CA . SER K 1 26 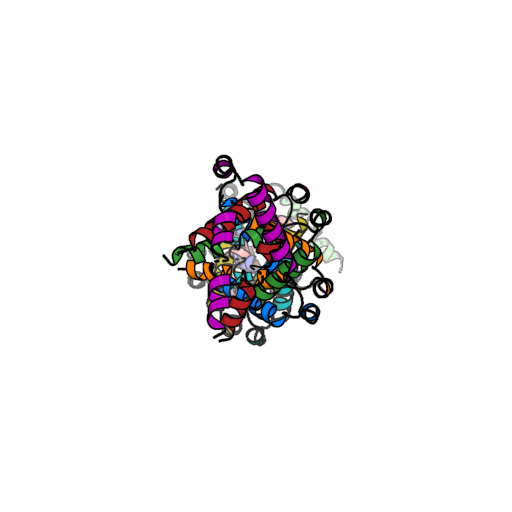? -46.185 113.835 38.086 1.00 147.85 319 SER K CA 1
ATOM 3985 C C . SER K 1 26 ? -47.257 114.247 37.075 1.00 148.69 319 SER K C 1
ATOM 3986 O O . SER K 1 26 ? -47.737 113.387 36.324 1.00 150.98 319 SER K O 1
ATOM 3988 N N . VAL K 1 27 ? -47.663 115.520 37.044 1.00 149.56 320 VAL K N 1
ATOM 3989 C CA . VAL K 1 27 ? -48.566 116.014 36.001 1.00 151.74 320 VAL K CA 1
ATOM 3990 C C . VAL K 1 27 ? -47.845 116.742 34.866 1.00 158.50 320 VAL K C 1
ATOM 3991 O O . VAL K 1 27 ? -48.425 116.884 33.776 1.00 165.68 320 VAL K O 1
ATOM 3998 N N . GLU K 1 29 ? -44.842 115.602 34.247 1.00 146.41 322 GLU K N 1
ATOM 3999 C CA . GLU K 1 29 ? -44.099 114.414 33.840 1.00 140.74 322 GLU K CA 1
ATOM 4000 C C . GLU K 1 29 ? -44.821 113.611 32.759 1.00 132.89 322 GLU K C 1
ATOM 4001 O O . GLU K 1 29 ? -44.195 112.751 32.122 1.00 132.04 322 GLU K O 1
ATOM 4003 N N . ASP K 1 30 ? -46.124 113.874 32.553 1.00 125.43 323 ASP K N 1
ATOM 4004 C CA . ASP K 1 30 ? -46.876 113.362 31.408 1.00 105.91 323 ASP K CA 1
ATOM 4005 C C . ASP K 1 30 ? -46.634 114.202 30.162 1.00 104.40 323 ASP K C 1
ATOM 4006 O O . ASP K 1 30 ? -46.774 113.700 29.044 1.00 105.53 323 ASP K O 1
ATOM 4008 N N . ILE K 1 31 ? -46.283 115.479 30.327 1.00 105.13 324 ILE K N 1
ATOM 4009 C CA . ILE K 1 31 ? -45.923 116.289 29.174 1.00 103.61 324 ILE K CA 1
ATOM 4010 C C . ILE K 1 31 ? -44.565 115.865 28.634 1.00 108.76 324 ILE K C 1
ATOM 4011 O O . ILE K 1 31 ? -44.340 115.893 27.417 1.00 112.29 324 ILE K O 1
ATOM 4013 N N . CYS K 1 32 ? -43.650 115.448 29.517 1.00 115.47 325 CYS K N 1
ATOM 4014 C CA . CYS K 1 32 ? -42.306 115.034 29.103 1.00 119.07 325 CYS K CA 1
ATOM 4015 C C . CYS K 1 32 ? -42.336 113.709 28.339 1.00 118.06 325 CYS K C 1
ATOM 4016 O O . CYS K 1 32 ? -41.855 113.626 27.201 1.00 112.61 325 CYS K O 1
ATOM 4018 N N . LYS K 1 33 ? -42.876 112.650 28.962 1.00 115.84 326 LYS K N 1
ATOM 4019 C CA . LYS K 1 33 ? -42.992 111.367 28.270 1.00 103.79 326 LYS K CA 1
ATOM 4020 C C . LYS K 1 33 ? -43.684 111.535 26.927 1.00 102.69 326 LYS K C 1
ATOM 4021 O O . LYS K 1 33 ? -43.332 110.856 25.957 1.00 101.92 326 LYS K O 1
ATOM 4023 N N . LEU K 1 34 ? -44.620 112.486 26.837 1.00 99.81 327 LEU K N 1
ATOM 4024 C CA . LEU K 1 34 ? -45.249 112.796 25.559 1.00 96.52 327 LEU K CA 1
ATOM 4025 C C . LEU K 1 34 ? -44.215 113.303 24.567 1.00 96.65 327 LEU K C 1
ATOM 4026 O O . LEU K 1 34 ? -44.222 112.910 23.393 1.00 94.07 327 LEU K O 1
ATOM 4028 N N . VAL K 1 35 ? -43.309 114.169 25.034 1.00 99.14 328 VAL K N 1
ATOM 4029 C CA . VAL K 1 35 ? -42.210 114.645 24.203 1.00 108.59 328 VAL K CA 1
ATOM 4030 C C . VAL K 1 35 ? -41.345 113.481 23.726 1.00 123.59 328 VAL K C 1
ATOM 4031 O O . VAL K 1 35 ? -40.689 113.575 22.681 1.00 133.12 328 VAL K O 1
ATOM 4033 N N . ASP K 1 36 ? -41.330 112.368 24.468 1.00 123.12 329 ASP K N 1
ATOM 4034 C CA . ASP K 1 36 ? -40.473 111.239 24.110 1.00 121.88 329 ASP K CA 1
ATOM 4035 C C . ASP K 1 36 ? -40.957 110.472 22.881 1.00 119.71 329 ASP K C 1
ATOM 4036 O O . ASP K 1 36 ? -40.141 109.798 22.243 1.00 118.15 329 ASP K O 1
ATOM 4038 N N . ALA K 1 37 ? -42.252 110.537 22.544 1.00 121.74 330 ALA K N 1
ATOM 4039 C CA . ALA K 1 37 ? -42.851 109.664 21.525 1.00 121.33 330 ALA K CA 1
ATOM 4040 C C . ALA K 1 37 ? -42.568 110.120 20.085 1.00 125.39 330 ALA K C 1
ATOM 4041 O O . ALA K 1 37 ? -43.472 110.441 19.315 1.00 116.59 330 ALA K O 1
ATOM 4043 N N . ILE K 1 38 ? -41.284 110.154 19.728 1.00 131.58 331 ILE K N 1
ATOM 4044 C CA . ILE K 1 38 ? -40.843 110.061 18.334 1.00 130.92 331 ILE K CA 1
ATOM 4045 C C . ILE K 1 38 ? -39.570 109.220 18.279 1.00 126.89 331 ILE K C 1
ATOM 4046 O O . ILE K 1 38 ? -38.607 109.608 17.599 1.00 124.04 331 ILE K O 1
ATOM 4048 N N . PRO K 1 39 ? -39.531 108.035 18.923 1.00 128.16 332 PRO K N 1
ATOM 4049 C CA . PRO K 1 39 ? -38.268 107.300 19.107 1.00 130.85 332 PRO K CA 1
ATOM 4050 C C . PRO K 1 39 ? -38.114 106.095 18.188 1.00 134.44 332 PRO K C 1
ATOM 4051 O O . PRO K 1 39 ? -37.496 105.122 18.621 1.00 135.87 332 PRO K O 1
#

B-factor: mean 76.24, std 32.32, range [30.79, 211.03]

Nearest PDB structures (foldseek):
  5lut-assembly4_E-3  TM=1.001E+00  e=8.329E-06  Gallus gallus
  5lut-assembly3_D  TM=9.965E-01  e=2.452E-05  Gallus gallus
  5lus-assembly3_E  TM=9.985E-01  e=1.622E-04  Pelecanus crispus
  5mk5-assembly2_D  TM=9.559E-01  e=4.733E-03  Homo sapiens
  5lut-assembly7_J  TM=1.008E+00  e=3.230E-05  Gallus gallus

Sequence (519 aa):
GLHLEQQLYSVEDICKLVDAIPLHELTSISCAKELLQQRELRRKLLADSVDKGLHLEQQLYSVEDICKLVDAIPLHELTSISCAKELLQQRELRRKLLADSVDGLHLEQQLYSVEDICKLVDAIPLHELTSISCAKELLQQRELRRKLLADSVDDKGLHLEQQLYSVEDICKLVDAIPLHELTSISCAKELLQQRELRRKLLADSVDGLHLEQQLYSVEDICKLVDAIPLHELTSISCAKELLQQRELRRKLLADSVDADKGLHLEQQLYSVEDICKLVDAIPLHELTSISCAKELLQQRELRRKLLADSVDGLHLEQQLYSVEDICKLVDAIPLHELTSISCAKELLQQRELRRKLLADSVDHLEQQLYSVEDICKLVDAIPLHELTSISCAKELLQQRELRRKLLADSVDGLHLEQQLYSVEDICKLVDAIPLHELTSISCAKELLQQRELRRKLLAVEDICKLVDAIPLHELTSISCAKELLQQRELRRKLLADSLHLEQQLYSVEDICKLVDAIP

Organism: Gallus gallus (NCBI:txid9031)